Protein AF-X8DIA1-F1 (afdb_monomer)

pLDDT: mean 77.53, std 24.82, range [19.05, 98.19]

Foldseek 3Di:
DWDDDQNDIDDPDDDDDDDDDDDFDDFDDPVVVCVQFVDKDALVVLQVLCVVLPRHDDPQLSQWGIKTHGDPPAQKIKTFGDGDPVCLVVLVVDQGDVSRVVSLVSNVSVYPLQVVQDSFADFDWPDFPDKDFPARCSQFTMKMKGWPDDDQQWTWIKIFGAGPRRGGGMITHGTTTGGPDDPVVVVLVVLLQPDKDKAKDFDDADDDPQQPLFEEEEEEQAPDDDPLSVQLQVLSVVSPYHYDYDYHHLPDDLVVVVVVLLVCLAVGPGQAYEYEYYDQPPDDPVCLVVLLVSVLVVVCSNVVSQVVRPDQGHAYEYEAEQCDDNDPPGDHRSSNVVVVVVLVVCCVVPVSNLRAYEYEYPPDDSNLVSSNVSDPDSARYWYDDPNTIIGMDMDRDRDDPVNDDDDDDDLQPWKKFWDAPDAQDPVSIDIDTDHDDAAAAQKFKWQFPDADADVLLVCLSNVNRPDDVPDRFAATFKTWGFTCHDYPPDDPDDGGFTKIFTARNHDGIRMDMHRPVGIDGDDPPADRHNRNLCYPLVVVLCCVVCVPVVDDPPDDDDDPPLVDSNNVVVVPDDDPDDDDPDDDDDDDPPPPDPPDPDDDDDDDDDDDDDDDDDDDDDDDDDDDDDDDDDDDDDDDDDDDDDDDDDDDDDDDDDDDDDDDDDDDDDDDDDDDDDDDDDD

Sequence (679 aa):
METNQGGEQARHAAAVLQAADDEQPPARDMSALLAAHPHREDGDEVRRRLDARGVQFGPAFTALGTVYAGDEGTDTVLAEVALPRQIRSQQDAYGIHPALLDTCFQCIEGHRDVQALGEEVLGLPRGVRRLRAYGSVRNARYCYTRVVKADDSGVEADFELLDEHGTVLLTMQGGQWGARLSGDAYKERVLSERLLAIEWRQQEPAEVEHPDAGSWLLVSTAATADVVATRLTDALKSHGAYCTTMCWPPRADHVSNREEFENYLRTGGFSGVVILTGPKNGDAHDQSPLLGREYVQHLVRITRELPEVPGEAPRLYVVTRNAQKVLAGDVVNLEQAGLRGLVRVIGTEHPHLRATQIDVDEAVDADQLAQQLLGDSEEDETAWRNGAWYVARLYPAPLLPEERKTTRANHERDGMRMQIRTFGDLESMELVARERVSPGPGQIEVAVSASSINFADVLVAFGRYPAIEGRLPQLGTDFAGVVTAVGPDVTDHKVGDRVGGLSADGCWGTFVICDARLAVPLPAGLSVEQAAAVTTAHATAWYGLHELARMKAGEKVLIHSGTGGVGKRRSQWPAPQEPRSSPPQAVSSVGNCCATWGLSMSTTREASRSPTKSAATPPATAWTSCSTRSPAPPSARAWNCWPTEADSSKSANATSTATPGWGCSRSGATCRSTASIWR

InterPro domains:
  IPR011032 GroES-like superfamily [SSF50129] (419-555)
  IPR013154 Alcohol dehydrogenase-like, N-terminal [PF08240] (440-523)
  IPR020843 Enoylreductase domain [SM00829] (424-661)
  IPR036291 NAD(P)-binding domain superfamily [SSF51735] (190-398)
  IPR042104 Polyketide synthase, dehydratase domain superfamily [G3DSA:3.10.129.110] (1-178)
  IPR049551 Polyketide synthase, dehydratase domain, C-terminal [PF14765] (28-175)
  IPR049900 Polyketide synthase, dehydratase domain [PS52019] (1-186)
  IPR050444 Polyketide synthase [PTHR45681] (319-568)
  IPR055123 Polyketide synthase extender module SpnB-like, Rossmann fold domain [PF22953] (272-394)

Secondary structure (DSSP, 8-state):
-EEEETTEEEE----------PPPPPPP-HHHHHHH--EEEEHHHHHHHHHHTT----GGG--EEEEEE-STT--EEEEEE---HHHHTTGGG-SS-HHHHHHHHHGGGGSHHHHHTGGG--EEEEEEEEEEE-S-GGG--EEEEEEEEEETTEEEEEEEEE-TT--EEEEEEEEEEEESS-HHHHHHHHHHHH-EEEEEEEEPPPP-SS----EEEEEE--SS--HHHHHHHHHHHHTT-EEEEEE--TTS-HHHHHHHHHHHHHH---SEEEEEPPPP----GGGHHHHHHHHHHHHHHHHTTSTT-SSSPPEEEEEEES-S--STT----TTTTTHHHHHHHHHHH-GGG--EEEEE-TT--HHHHHHHHHS----SEEEEETTEEEEEEEEE-PPPGGGSPP----TTTSEEEEEESSTT-GGGEEEEEE------TTEEEEEEEE----HHHHHHHTT-S--GGGPPPPS-SEEEEEEEEE-TT--S--TT-EEEEE-SS-S-BSEEEEEGGGEEEPPTT--HHHHHHHHHHHHHHHIIIIIIS-PPTT-----SSTTSHHHHGGGGPPPP----SS-------------------------------------------------------------------------------------------------

Mean predicted aligned error: 17.67 Å

Structure (mmCIF, N/CA/C/O backbone):
data_AF-X8DIA1-F1
#
_entry.id   AF-X8DIA1-F1
#
loop_
_atom_site.group_PDB
_atom_site.id
_atom_site.type_symbol
_atom_site.label_atom_id
_atom_site.label_alt_id
_atom_site.label_comp_id
_atom_site.label_asym_id
_atom_site.label_entity_id
_atom_site.label_seq_id
_atom_site.pdbx_PDB_ins_code
_atom_site.Cartn_x
_atom_site.Cartn_y
_atom_site.Cartn_z
_atom_site.occupancy
_atom_site.B_iso_or_equiv
_atom_site.auth_seq_id
_atom_site.auth_comp_id
_atom_site.auth_asym_id
_atom_site.auth_atom_id
_atom_site.pdbx_PDB_model_num
ATOM 1 N N . MET A 1 1 ? -24.901 21.643 20.392 1.00 58.84 1 MET A N 1
ATOM 2 C CA . MET A 1 1 ? -25.174 21.892 18.964 1.00 58.84 1 MET A CA 1
ATOM 3 C C . MET A 1 1 ? -25.484 20.563 18.311 1.00 58.84 1 MET A C 1
ATOM 5 O O . MET A 1 1 ? -24.640 19.673 18.337 1.00 58.84 1 MET A O 1
ATOM 9 N N . GLU A 1 2 ? -26.692 20.426 17.778 1.00 71.44 2 GLU A N 1
ATOM 10 C CA . GLU A 1 2 ? -27.164 19.208 17.119 1.00 71.44 2 GLU A CA 1
ATOM 11 C C . GLU A 1 2 ? -27.668 19.570 15.724 1.00 71.44 2 GLU A C 1
ATOM 13 O O . GLU A 1 2 ? -28.306 20.609 15.550 1.00 71.44 2 GLU A O 1
ATOM 18 N N . THR A 1 3 ? -27.374 18.736 14.731 1.00 67.88 3 THR A N 1
ATOM 19 C CA . THR A 1 3 ? -28.002 18.839 13.409 1.00 67.88 3 THR A CA 1
ATOM 20 C C . THR A 1 3 ? -28.784 17.575 13.124 1.00 67.88 3 THR A C 1
ATOM 22 O O . THR A 1 3 ? -28.329 16.483 13.457 1.00 67.88 3 THR A O 1
ATOM 25 N N . ASN A 1 4 ? -29.916 17.716 12.444 1.00 64.00 4 ASN A N 1
ATOM 26 C CA . ASN A 1 4 ? -30.641 16.586 11.886 1.00 64.00 4 ASN A CA 1
ATOM 27 C C . ASN A 1 4 ? -30.252 16.441 10.409 1.00 64.00 4 ASN A C 1
ATOM 29 O O . ASN A 1 4 ? -30.633 17.282 9.593 1.00 64.00 4 ASN A O 1
ATOM 33 N N . GLN A 1 5 ? -29.472 15.413 10.073 1.00 51.50 5 GLN A N 1
ATOM 34 C CA . GLN A 1 5 ? -29.221 15.028 8.684 1.00 51.50 5 GLN A CA 1
ATOM 35 C C . GLN A 1 5 ? -29.912 13.687 8.430 1.00 51.50 5 GLN A C 1
ATOM 37 O O . GLN A 1 5 ? -29.578 12.681 9.042 1.00 51.50 5 GLN A O 1
ATOM 42 N N . GLY A 1 6 ? -30.915 13.674 7.548 1.00 57.97 6 GLY A N 1
ATOM 43 C CA . GLY A 1 6 ? -31.571 12.432 7.118 1.00 57.97 6 GLY A CA 1
ATOM 44 C C . GLY A 1 6 ? -32.396 11.694 8.183 1.00 57.97 6 GLY A C 1
ATOM 45 O O . GLY A 1 6 ? -32.730 10.535 7.965 1.00 57.97 6 GLY A O 1
ATOM 46 N N . GLY A 1 7 ? -32.753 12.332 9.304 1.00 69.12 7 GLY A N 1
ATOM 47 C CA . GLY A 1 7 ? -33.504 11.703 10.398 1.00 69.12 7 GLY A CA 1
ATOM 48 C C . GLY A 1 7 ? -32.640 11.237 11.573 1.00 69.12 7 GLY A C 1
ATOM 49 O O . GLY A 1 7 ? -33.199 10.863 12.603 1.00 69.12 7 GLY A O 1
ATOM 50 N N . GLU A 1 8 ? -31.310 11.310 11.465 1.00 60.91 8 GLU A N 1
ATOM 51 C CA . GLU A 1 8 ? -30.386 11.067 12.574 1.00 60.91 8 GLU A CA 1
ATOM 52 C C . GLU A 1 8 ? -29.937 12.390 13.210 1.00 60.91 8 GLU A C 1
ATOM 54 O O . GLU A 1 8 ? -29.500 13.329 12.534 1.00 60.91 8 GLU A O 1
ATOM 59 N N . GLN A 1 9 ? -30.059 12.475 14.538 1.00 76.12 9 GLN A N 1
ATOM 60 C CA . GLN A 1 9 ? -29.519 13.586 15.316 1.00 76.12 9 GLN A CA 1
ATOM 61 C C . GLN A 1 9 ? -28.022 13.368 15.543 1.00 76.12 9 GLN A C 1
ATOM 63 O O . GLN A 1 9 ? -27.621 12.476 16.287 1.00 76.12 9 GLN A O 1
ATOM 68 N N . ALA A 1 10 ? -27.196 14.216 14.935 1.00 74.06 10 ALA A N 1
ATOM 69 C CA . ALA A 1 10 ? -25.760 14.247 15.176 1.00 74.06 10 ALA A CA 1
ATOM 70 C C . ALA A 1 10 ? -25.420 15.387 16.144 1.00 74.06 10 ALA A C 1
ATOM 72 O O . ALA A 1 10 ? -25.688 16.560 15.859 1.00 74.06 10 ALA A O 1
ATOM 73 N N . ARG A 1 11 ? -24.820 15.051 17.293 1.00 77.81 11 ARG A N 1
ATOM 74 C CA . ARG A 1 11 ? -24.315 16.029 18.266 1.00 77.81 11 ARG A CA 1
ATOM 75 C C . ARG A 1 11 ? -22.887 16.431 17.905 1.00 77.81 11 ARG A C 1
ATOM 77 O O . ARG A 1 11 ? -21.969 15.636 18.062 1.00 77.81 11 ARG A O 1
ATOM 84 N N . HIS A 1 12 ? -22.708 17.681 17.487 1.00 75.06 12 HIS A N 1
ATOM 85 C CA . HIS A 1 12 ? -21.414 18.226 17.044 1.00 75.06 12 HIS A CA 1
ATOM 86 C C . HIS A 1 12 ? -20.591 18.840 18.172 1.00 75.06 12 HIS A C 1
ATOM 88 O O . HIS A 1 12 ? -19.370 18.784 18.154 1.00 75.06 12 HIS A O 1
ATOM 94 N N . ALA A 1 13 ? -21.258 19.440 19.158 1.00 80.44 13 ALA A N 1
ATOM 95 C CA . ALA A 1 13 ? -20.603 20.061 20.305 1.00 80.44 13 ALA A CA 1
ATOM 96 C C . ALA A 1 13 ? -21.541 20.095 21.514 1.00 80.44 13 ALA A C 1
ATOM 98 O O . ALA A 1 13 ? -22.759 20.242 21.360 1.00 80.44 13 ALA A O 1
ATOM 99 N N . ALA A 1 14 ? -20.977 20.017 22.715 1.00 84.12 14 ALA A N 1
ATOM 100 C CA . ALA A 1 14 ? -21.689 20.177 23.977 1.00 84.12 14 ALA A CA 1
ATOM 101 C C . ALA A 1 14 ? -20.858 21.051 24.924 1.00 84.12 14 ALA A C 1
ATOM 103 O O . ALA A 1 14 ? -19.636 20.954 24.936 1.00 84.12 14 ALA A O 1
ATOM 104 N N . ALA A 1 15 ? -21.526 21.906 25.694 1.00 87.69 15 ALA A N 1
ATOM 105 C CA . ALA A 1 15 ? -20.894 22.790 26.667 1.00 87.69 15 ALA A CA 1
ATOM 106 C C . ALA A 1 15 ? -21.875 23.113 27.800 1.00 87.69 15 ALA A C 1
ATOM 108 O O . ALA A 1 15 ? -23.089 22.963 27.639 1.00 87.69 15 ALA A O 1
ATOM 109 N N . VAL A 1 16 ? -21.342 23.594 28.921 1.00 89.06 16 VAL A N 1
ATOM 110 C CA . VAL A 1 16 ? -22.115 24.180 30.022 1.00 89.06 16 VAL A CA 1
ATOM 111 C C . VAL A 1 16 ? -21.835 25.679 30.042 1.00 89.06 16 VAL A C 1
ATOM 113 O O . VAL A 1 16 ? -20.680 26.093 29.979 1.00 89.06 16 VAL A O 1
ATOM 116 N N . LEU A 1 17 ? -22.890 26.491 30.105 1.00 90.75 17 LEU A N 1
ATOM 117 C CA . LEU A 1 17 ? -22.785 27.948 30.169 1.00 90.75 17 LEU A CA 1
ATOM 118 C C . LEU A 1 17 ? -23.050 28.416 31.598 1.00 90.75 17 LEU A C 1
ATOM 120 O O . LEU A 1 17 ? -24.048 28.024 32.202 1.00 90.75 17 LEU A O 1
ATOM 124 N N . GLN A 1 18 ? -22.175 29.273 32.118 1.00 87.00 18 GLN A N 1
ATOM 125 C CA . GLN A 1 18 ? -22.295 29.842 33.455 1.00 87.00 18 GLN A CA 1
ATOM 126 C C . GLN A 1 18 ? -22.047 31.351 33.404 1.00 87.00 18 GLN A C 1
ATOM 128 O O . GLN A 1 18 ? -21.052 31.809 32.842 1.00 87.00 18 GLN A O 1
ATOM 133 N N . ALA A 1 19 ? -22.952 32.122 34.010 1.00 85.62 19 ALA A N 1
ATOM 134 C CA . ALA A 1 19 ? -22.683 33.516 34.336 1.00 85.62 19 ALA A CA 1
ATOM 135 C C . ALA A 1 19 ? -21.729 33.554 35.538 1.00 85.62 19 ALA A C 1
ATOM 137 O O . ALA A 1 19 ? -21.992 32.911 36.554 1.00 85.62 19 ALA A O 1
ATOM 138 N N . ALA A 1 20 ? -20.615 34.264 35.399 1.00 77.94 20 ALA A N 1
ATOM 139 C CA . ALA A 1 20 ? -19.590 34.390 36.426 1.00 77.94 20 ALA A CA 1
ATOM 140 C C . ALA A 1 20 ? -19.145 35.851 36.515 1.00 77.94 20 ALA A C 1
ATOM 142 O O . ALA A 1 20 ? -18.952 36.487 35.474 1.00 77.94 20 ALA A O 1
ATOM 143 N N . ASP A 1 21 ? -18.958 36.332 37.740 1.00 72.44 21 ASP A N 1
ATOM 144 C CA . ASP A 1 21 ? -18.396 37.644 38.062 1.00 72.44 21 ASP A CA 1
ATOM 145 C C . ASP A 1 21 ? -16.958 37.437 38.548 1.00 72.44 21 ASP A C 1
ATOM 147 O O . ASP A 1 21 ? -16.666 37.503 39.738 1.00 72.44 21 ASP A O 1
ATOM 151 N N . ASP A 1 22 ? -16.071 37.096 37.616 1.00 71.56 22 ASP A N 1
ATOM 152 C CA . ASP A 1 22 ? -14.640 36.976 37.897 1.00 71.56 22 ASP A CA 1
ATOM 153 C C . ASP A 1 22 ? -13.913 38.276 37.571 1.00 71.56 22 ASP A C 1
ATOM 155 O O . ASP A 1 22 ? -14.217 38.940 36.574 1.00 71.56 22 ASP A O 1
ATOM 159 N N . GLU A 1 23 ? -12.896 38.587 38.372 1.00 80.31 23 GLU A N 1
ATOM 160 C CA . GLU A 1 23 ? -11.977 39.685 38.092 1.00 80.31 23 GLU A CA 1
ATOM 161 C C . GLU A 1 23 ? -11.177 39.423 36.808 1.00 80.31 23 GLU A C 1
ATOM 163 O O . GLU A 1 23 ? -10.783 38.294 36.492 1.00 80.31 23 GLU A O 1
ATOM 168 N N . GLN A 1 24 ? -10.947 40.493 36.044 1.00 86.62 24 GLN A N 1
ATOM 169 C CA . GLN A 1 24 ? -10.119 40.443 34.846 1.00 86.62 24 GLN A CA 1
ATOM 170 C C . GLN A 1 24 ? -8.660 40.147 35.238 1.00 86.62 24 GLN A C 1
ATOM 172 O O . GLN A 1 24 ? -8.148 40.782 36.164 1.00 86.62 24 GLN A O 1
ATOM 177 N N . PRO A 1 25 ? -7.970 39.216 34.551 1.00 90.88 25 PRO A N 1
ATOM 178 C CA . PRO A 1 25 ? -6.568 38.929 34.821 1.00 90.88 25 PRO A CA 1
ATOM 179 C C . PRO A 1 25 ? -5.691 40.180 34.672 1.00 90.88 25 PRO A C 1
ATOM 181 O O . PRO A 1 25 ? -6.002 41.053 33.853 1.00 90.88 25 PRO A O 1
ATOM 184 N N . PRO A 1 26 ? -4.575 40.269 35.419 1.00 92.31 26 PRO A N 1
ATOM 185 C CA . PRO A 1 26 ? -3.653 41.388 35.290 1.00 92.31 26 PRO A CA 1
ATOM 186 C C . PRO A 1 26 ? -3.082 41.462 33.869 1.00 92.31 26 PRO A C 1
ATOM 188 O O . PRO A 1 26 ? -2.800 40.436 33.246 1.00 92.31 26 PRO A O 1
ATOM 191 N N . ALA A 1 27 ? -2.888 42.686 33.374 1.00 93.69 27 ALA A N 1
ATOM 192 C CA . ALA A 1 27 ? -2.250 42.919 32.084 1.00 93.69 27 ALA A CA 1
ATOM 193 C C . ALA A 1 27 ? -0.815 42.365 32.066 1.00 93.69 27 ALA A C 1
ATOM 195 O O . ALA A 1 27 ? -0.107 42.374 33.077 1.00 93.69 27 ALA A O 1
ATOM 196 N N . ARG A 1 28 ? -0.389 41.877 30.902 1.00 94.94 28 ARG A N 1
ATOM 197 C CA . ARG A 1 28 ? 0.955 41.347 30.669 1.00 94.94 28 ARG A CA 1
ATOM 198 C C . ARG A 1 28 ? 1.911 42.465 30.261 1.00 94.94 28 ARG A C 1
ATOM 200 O O . ARG A 1 28 ? 1.544 43.357 29.503 1.00 94.94 28 ARG A O 1
ATOM 207 N N . ASP A 1 29 ? 3.159 42.386 30.714 1.00 95.81 29 ASP A N 1
ATOM 208 C CA . ASP A 1 29 ? 4.216 43.267 30.217 1.00 95.81 29 ASP A CA 1
ATOM 209 C C . ASP A 1 29 ? 4.664 42.796 28.828 1.00 95.81 29 ASP A C 1
ATOM 211 O O . ASP A 1 29 ? 5.423 41.834 28.684 1.00 95.81 29 ASP A O 1
ATOM 215 N N . MET A 1 30 ? 4.178 43.483 27.794 1.00 95.00 30 MET A N 1
ATOM 216 C CA . MET A 1 30 ? 4.474 43.138 26.405 1.00 95.00 30 MET A CA 1
ATOM 217 C C . MET A 1 30 ? 5.960 43.249 26.057 1.00 95.00 30 MET A C 1
ATOM 219 O O . MET A 1 30 ? 6.445 42.470 25.237 1.00 95.00 30 MET A O 1
ATOM 223 N N . SER A 1 31 ? 6.696 44.176 26.678 1.00 93.69 31 SER A N 1
ATOM 224 C CA . SER A 1 31 ? 8.128 44.342 26.399 1.00 93.69 31 SER A CA 1
ATOM 225 C C . SER A 1 31 ? 8.922 43.170 26.967 1.00 93.69 31 SER A C 1
ATOM 227 O O . SER A 1 31 ? 9.798 42.631 26.291 1.00 93.69 31 SER A O 1
ATOM 229 N N . ALA A 1 32 ? 8.570 42.732 28.178 1.00 94.19 32 ALA A N 1
ATOM 230 C CA . ALA A 1 32 ? 9.159 41.548 28.792 1.00 94.19 32 ALA A CA 1
ATOM 231 C C . ALA A 1 32 ? 8.816 40.266 28.015 1.00 94.19 32 ALA A C 1
ATOM 233 O O . ALA A 1 32 ? 9.697 39.438 27.791 1.00 94.19 32 ALA A O 1
ATOM 234 N N . LEU A 1 33 ? 7.567 40.117 27.553 1.00 94.50 33 LEU A N 1
ATOM 235 C CA . LEU A 1 33 ? 7.158 38.963 26.747 1.00 94.50 33 LEU A CA 1
ATOM 236 C C . LEU A 1 33 ? 7.923 38.888 25.421 1.00 94.50 33 LEU A C 1
ATOM 238 O O . LEU A 1 33 ? 8.450 37.829 25.098 1.00 94.50 33 LEU A O 1
ATOM 242 N N . LEU A 1 34 ? 8.038 39.992 24.679 1.00 93.31 34 LEU A N 1
ATOM 243 C CA . LEU A 1 34 ? 8.801 40.018 23.426 1.00 93.31 34 LEU A CA 1
ATOM 244 C C . LEU A 1 34 ? 10.293 39.729 23.652 1.00 93.31 34 LEU A C 1
ATOM 246 O O . LEU A 1 34 ? 10.902 39.020 22.858 1.00 93.31 34 LEU A O 1
ATOM 250 N N . ALA A 1 35 ? 10.875 40.227 24.747 1.00 93.25 35 ALA A N 1
ATOM 251 C CA . ALA A 1 35 ? 12.265 39.936 25.101 1.00 93.25 35 ALA A CA 1
ATOM 252 C C . ALA A 1 35 ? 12.492 38.456 25.466 1.00 93.25 35 ALA A C 1
ATOM 254 O O . ALA A 1 35 ? 13.551 37.913 25.165 1.00 93.25 35 ALA A O 1
ATOM 255 N N . ALA A 1 36 ? 11.503 37.803 26.086 1.00 93.31 36 ALA A N 1
ATOM 256 C CA . ALA A 1 36 ? 11.565 36.388 26.455 1.00 93.31 36 ALA A CA 1
ATOM 257 C C . ALA A 1 36 ? 11.373 35.420 25.268 1.00 93.31 36 ALA A C 1
ATOM 259 O O . ALA A 1 36 ? 11.679 34.238 25.399 1.00 93.31 36 ALA A O 1
ATOM 260 N N . HIS A 1 37 ? 10.889 35.905 24.117 1.00 95.81 37 HIS A N 1
ATOM 261 C CA . HIS A 1 37 ? 10.616 35.094 22.924 1.00 95.81 37 HIS A CA 1
ATOM 262 C C . HIS A 1 37 ? 11.389 35.635 21.703 1.00 95.81 37 HIS A C 1
ATOM 264 O O . HIS A 1 37 ? 10.796 36.237 20.803 1.00 95.81 37 HIS A O 1
ATOM 270 N N . PRO A 1 38 ? 12.727 35.477 21.663 1.00 94.19 38 PRO A N 1
ATOM 271 C CA . PRO A 1 38 ? 13.567 36.128 20.658 1.00 94.19 38 PRO A CA 1
ATOM 272 C C . PRO A 1 38 ? 13.463 35.505 19.256 1.00 94.19 38 PRO A C 1
ATOM 274 O O . PRO A 1 38 ? 13.809 36.163 18.270 1.00 94.19 38 PRO A O 1
ATOM 277 N N . HIS A 1 39 ? 13.009 34.253 19.139 1.00 93.94 39 HIS A N 1
ATOM 278 C CA . HIS A 1 39 ? 12.992 33.526 17.866 1.00 93.94 39 HIS A CA 1
ATOM 279 C C . HIS A 1 39 ? 11.737 33.864 17.078 1.00 93.94 39 HIS A C 1
ATOM 281 O O . HIS A 1 39 ? 10.632 33.621 17.548 1.00 93.94 39 HIS A O 1
ATOM 287 N N . ARG A 1 40 ? 11.906 34.413 15.874 1.00 95.19 40 ARG A N 1
ATOM 288 C CA . ARG A 1 40 ? 10.795 34.856 15.026 1.00 95.19 40 ARG A CA 1
ATOM 289 C C . ARG A 1 40 ? 10.553 33.886 13.885 1.00 95.19 40 ARG A C 1
ATOM 291 O O . ARG A 1 40 ? 11.495 33.474 13.215 1.00 95.19 40 ARG A O 1
ATOM 298 N N . GLU A 1 41 ? 9.285 33.625 13.623 1.00 94.56 41 GLU A N 1
ATOM 299 C CA . GLU A 1 41 ? 8.810 32.804 12.522 1.00 94.56 41 GLU A CA 1
ATOM 300 C C . GLU A 1 41 ? 7.607 33.470 11.848 1.00 94.56 41 GLU A C 1
ATOM 302 O O . GLU A 1 41 ? 6.760 34.077 12.507 1.00 94.56 41 GLU A O 1
ATOM 307 N N . ASP A 1 42 ? 7.530 33.380 10.522 1.00 95.56 42 ASP A N 1
ATOM 308 C CA . ASP A 1 42 ? 6.384 33.897 9.780 1.00 95.56 42 ASP A CA 1
ATOM 309 C C . ASP A 1 42 ? 5.205 32.911 9.842 1.00 95.56 42 ASP A C 1
ATOM 311 O O . ASP A 1 42 ? 5.369 31.700 9.682 1.00 95.56 42 ASP A O 1
ATOM 315 N N . GLY A 1 43 ? 3.988 33.419 10.038 1.00 92.62 43 GLY A N 1
ATOM 316 C CA . GLY A 1 43 ? 2.774 32.608 10.065 1.00 92.62 43 GLY A CA 1
ATOM 317 C C . GLY A 1 43 ? 2.520 31.822 8.772 1.00 92.62 43 GLY A C 1
ATOM 318 O O . GLY A 1 43 ? 1.847 30.791 8.817 1.00 92.62 43 GLY A O 1
ATOM 319 N N . ASP A 1 44 ? 3.063 32.246 7.625 1.00 92.50 44 ASP A N 1
ATOM 320 C CA . ASP A 1 44 ? 3.053 31.455 6.387 1.00 92.50 44 ASP A CA 1
ATOM 321 C C . ASP A 1 44 ? 3.921 30.191 6.494 1.00 92.50 44 ASP A C 1
ATOM 323 O O . ASP A 1 44 ? 3.597 29.171 5.883 1.00 92.50 44 ASP A O 1
ATOM 327 N N . GLU A 1 45 ? 5.007 30.214 7.271 1.00 92.44 45 GLU A N 1
ATOM 328 C CA . GLU A 1 45 ? 5.827 29.023 7.534 1.00 92.44 45 GLU A CA 1
ATOM 329 C C . GLU A 1 45 ? 5.058 28.018 8.393 1.00 92.44 45 GLU A C 1
ATOM 331 O O . GLU A 1 45 ? 5.001 26.829 8.065 1.00 92.44 45 GLU A O 1
ATOM 336 N N . VAL A 1 46 ? 4.387 28.517 9.436 1.00 91.00 46 VAL A N 1
ATOM 337 C CA . VAL A 1 46 ? 3.504 27.724 10.301 1.00 91.00 46 VAL A CA 1
ATOM 338 C C . VAL A 1 46 ? 2.407 27.050 9.472 1.00 91.00 46 VAL A C 1
ATOM 340 O O . VAL A 1 46 ? 2.194 25.840 9.570 1.00 91.00 46 VAL A O 1
ATOM 343 N N . ARG A 1 47 ? 1.745 27.804 8.586 1.00 90.44 47 ARG A N 1
ATOM 344 C CA . ARG A 1 47 ? 0.708 27.259 7.699 1.00 90.44 47 ARG A CA 1
ATOM 345 C C . ARG A 1 47 ? 1.253 26.238 6.702 1.00 90.44 47 ARG A C 1
ATOM 347 O O . ARG A 1 47 ? 0.584 25.237 6.471 1.00 90.44 47 ARG A O 1
ATOM 354 N N . ARG A 1 48 ? 2.455 26.435 6.146 1.00 88.69 48 ARG A N 1
ATOM 355 C CA . ARG A 1 48 ? 3.103 25.436 5.273 1.00 88.69 48 ARG A CA 1
ATOM 356 C C . ARG A 1 48 ? 3.365 24.118 6.002 1.00 88.69 48 ARG A C 1
ATOM 358 O O . ARG A 1 48 ? 3.151 23.060 5.416 1.00 88.69 48 ARG A O 1
ATOM 365 N N . ARG A 1 49 ? 3.771 24.160 7.277 1.00 87.06 49 ARG A N 1
ATOM 366 C CA . ARG A 1 49 ? 3.893 22.939 8.094 1.00 87.06 49 ARG A CA 1
ATOM 367 C C . ARG A 1 49 ? 2.546 22.264 8.332 1.00 87.06 49 ARG A C 1
ATOM 369 O O . ARG A 1 49 ? 2.453 21.044 8.229 1.00 87.06 49 ARG A O 1
ATOM 376 N N . LEU A 1 50 ? 1.505 23.042 8.621 1.00 84.00 50 LEU A N 1
ATOM 377 C CA . LEU A 1 50 ? 0.144 22.523 8.790 1.00 84.00 50 LEU A CA 1
ATOM 378 C C . LEU A 1 50 ? -0.391 21.877 7.497 1.00 84.00 50 LEU A C 1
ATOM 380 O O . LEU A 1 50 ? -1.004 20.809 7.559 1.00 84.00 50 LEU A O 1
ATOM 384 N N . ASP A 1 51 ? -0.088 22.456 6.332 1.00 85.12 51 ASP A N 1
ATOM 385 C CA . ASP A 1 51 ? -0.461 21.918 5.016 1.00 85.12 51 ASP A CA 1
ATOM 386 C C . ASP A 1 51 ? 0.272 20.609 4.690 1.00 85.12 51 ASP A C 1
ATOM 388 O O . ASP A 1 51 ? -0.366 19.628 4.310 1.00 85.12 51 ASP A O 1
ATOM 392 N N . ALA A 1 52 ? 1.581 20.520 4.965 1.00 79.38 52 ALA A N 1
ATOM 393 C CA . ALA A 1 52 ? 2.338 19.266 4.837 1.00 79.38 52 ALA A CA 1
ATOM 394 C C . ALA A 1 52 ? 1.737 18.122 5.684 1.00 79.38 52 ALA A C 1
ATOM 396 O O . ALA A 1 52 ? 1.835 16.945 5.332 1.00 79.38 52 ALA A O 1
ATOM 397 N N . ARG A 1 53 ? 1.037 18.471 6.771 1.00 73.56 53 ARG A N 1
ATOM 398 C CA . ARG A 1 53 ? 0.309 17.548 7.657 1.00 73.56 53 ARG A CA 1
ATOM 399 C C . ARG A 1 53 ? -1.176 17.377 7.282 1.00 73.56 53 ARG A C 1
ATOM 401 O O . ARG A 1 53 ? -1.930 16.714 7.996 1.00 73.56 53 ARG A O 1
ATOM 408 N N . GLY A 1 54 ? -1.618 17.940 6.156 1.00 75.44 54 GLY A N 1
ATOM 409 C CA . GLY A 1 54 ? -2.966 17.791 5.601 1.00 75.44 54 GLY A CA 1
ATOM 410 C C . GLY A 1 54 ? -4.037 18.685 6.237 1.00 75.44 54 GLY A C 1
ATOM 411 O O . GLY A 1 54 ? -5.227 18.343 6.187 1.00 75.44 54 GLY A O 1
ATOM 412 N N . VAL A 1 55 ? -3.653 19.795 6.879 1.00 81.06 55 VAL A N 1
ATOM 413 C CA . VAL A 1 55 ? -4.578 20.846 7.336 1.00 81.06 55 VAL A CA 1
ATOM 414 C C . VAL A 1 55 ? -4.363 22.107 6.511 1.00 81.06 55 VAL A C 1
ATOM 416 O O . VAL A 1 55 ? -3.412 22.859 6.703 1.00 81.06 55 VAL A O 1
ATOM 419 N N . GLN A 1 56 ? -5.295 22.337 5.591 1.00 85.19 56 GLN A N 1
ATOM 420 C CA . GLN A 1 56 ? -5.245 23.439 4.640 1.00 85.19 56 GLN A CA 1
ATOM 421 C C . GLN A 1 56 ? -6.092 24.613 5.116 1.00 85.19 56 GLN A C 1
ATOM 423 O O . GLN A 1 56 ? -7.318 24.522 5.204 1.00 85.19 56 GLN A O 1
ATOM 428 N N . PHE A 1 57 ? -5.434 25.740 5.383 1.00 87.06 57 PHE A N 1
ATOM 429 C CA . PHE A 1 57 ? -6.092 26.987 5.758 1.00 87.06 57 PHE A CA 1
ATOM 430 C C . PHE A 1 57 ? -6.279 27.889 4.540 1.00 87.06 57 PHE A C 1
ATOM 432 O O . PHE A 1 57 ? -5.320 28.308 3.896 1.00 87.06 57 PHE A O 1
ATOM 439 N N . GLY A 1 58 ? -7.535 28.212 4.232 1.00 87.69 58 GLY A N 1
ATOM 440 C CA . GLY A 1 58 ? -7.866 29.176 3.183 1.00 87.69 58 GLY A CA 1
ATOM 441 C C . GLY A 1 58 ? -7.632 30.637 3.605 1.00 87.69 58 GLY A C 1
ATOM 442 O O . GLY A 1 58 ? -7.361 30.914 4.774 1.00 87.69 58 GLY A O 1
ATOM 443 N N . PRO A 1 59 ? -7.847 31.610 2.695 1.00 87.88 59 PRO A N 1
ATOM 444 C CA . PRO A 1 59 ? -7.546 33.033 2.926 1.00 87.88 59 PRO A CA 1
ATOM 445 C C . PRO A 1 59 ? -8.245 33.686 4.131 1.00 87.88 59 PRO A C 1
ATOM 447 O O . PRO A 1 59 ? -7.819 34.731 4.608 1.00 87.88 59 PRO A O 1
ATOM 450 N N . ALA A 1 60 ? -9.345 33.109 4.623 1.00 88.38 60 ALA A N 1
ATOM 451 C CA . ALA A 1 60 ? -10.038 33.604 5.814 1.00 88.38 60 ALA A CA 1
ATOM 452 C C . ALA A 1 60 ? -9.319 33.241 7.129 1.00 88.38 60 ALA A C 1
ATOM 454 O O . ALA A 1 60 ? -9.552 33.894 8.143 1.00 88.38 60 ALA A O 1
ATOM 455 N N . PHE A 1 61 ? -8.446 32.229 7.114 1.00 91.12 61 PHE A N 1
ATOM 456 C CA . PHE A 1 61 ? -7.758 31.671 8.284 1.00 91.12 61 PHE A CA 1
ATOM 457 C C . PHE A 1 61 ? -6.270 32.053 8.340 1.00 91.12 61 PHE A C 1
ATOM 459 O O . PHE A 1 61 ? -5.481 31.424 9.037 1.00 91.12 61 PHE A O 1
ATOM 466 N N . THR A 1 62 ? -5.880 33.115 7.633 1.00 90.62 62 THR A N 1
ATOM 467 C CA . THR A 1 62 ? -4.511 33.653 7.614 1.00 90.62 62 THR A CA 1
ATOM 468 C C . THR A 1 62 ? -4.337 34.792 8.624 1.00 90.62 62 THR A C 1
ATOM 470 O O . THR A 1 62 ? -3.664 35.780 8.340 1.00 90.62 62 THR A O 1
ATOM 473 N N . ALA A 1 63 ? -5.018 34.713 9.774 1.00 90.88 63 ALA A N 1
ATOM 474 C CA . ALA A 1 63 ? -4.961 35.753 10.804 1.00 90.88 63 ALA A CA 1
ATOM 475 C C . ALA A 1 63 ? -3.667 35.705 11.636 1.00 90.88 63 ALA A C 1
ATOM 477 O O . ALA A 1 63 ? -3.365 36.676 12.332 1.00 90.88 63 ALA A O 1
ATOM 478 N N . LEU A 1 64 ? -2.908 34.606 11.554 1.00 94.69 64 LEU A N 1
ATOM 479 C CA . LEU A 1 64 ? -1.596 34.462 12.180 1.00 94.69 64 LEU A CA 1
ATOM 480 C C . LEU A 1 64 ? -0.550 35.285 11.420 1.00 94.69 64 LEU A C 1
ATOM 482 O O . LEU A 1 64 ? -0.282 35.001 10.246 1.00 94.69 64 LEU A O 1
ATOM 486 N N . GLY A 1 65 ? 0.009 36.284 12.103 1.00 93.88 65 GLY A N 1
ATOM 487 C CA . GLY A 1 65 ? 1.138 37.092 11.654 1.00 93.88 65 GLY A CA 1
ATOM 488 C C . GLY A 1 65 ? 2.469 36.463 12.062 1.00 93.88 65 GLY A C 1
ATOM 489 O O . GLY A 1 65 ? 2.729 35.312 11.739 1.00 93.88 65 GLY A O 1
ATOM 490 N N . THR A 1 66 ? 3.314 37.213 12.773 1.00 96.19 66 THR A N 1
ATOM 491 C CA . THR A 1 66 ? 4.597 36.694 13.284 1.00 96.19 66 THR A CA 1
ATOM 492 C C . THR A 1 66 ? 4.383 35.854 14.542 1.00 96.19 66 THR A C 1
ATOM 494 O O . THR A 1 66 ? 3.674 36.286 15.452 1.00 96.19 66 THR A O 1
ATOM 497 N N . VAL A 1 67 ? 5.050 34.708 14.629 1.00 96.44 67 VAL A N 1
ATOM 498 C CA . VAL A 1 67 ? 5.162 33.888 15.837 1.00 96.44 67 VAL A CA 1
ATOM 499 C C . VAL A 1 67 ? 6.529 34.108 16.483 1.00 96.44 67 VAL A C 1
ATOM 501 O O . VAL A 1 67 ? 7.550 34.171 15.804 1.00 96.44 67 VAL A O 1
ATOM 504 N N . TYR A 1 68 ? 6.533 34.256 17.800 1.00 96.12 68 TYR A N 1
ATOM 505 C CA . TYR A 1 68 ? 7.687 34.491 18.653 1.00 96.12 68 TYR A CA 1
ATOM 506 C C . TYR A 1 68 ? 7.814 33.315 19.628 1.00 96.12 68 TYR A C 1
ATOM 508 O O . TYR A 1 68 ? 6.960 33.121 20.498 1.00 96.12 68 TYR A O 1
ATOM 516 N N . ALA A 1 69 ? 8.876 32.527 19.484 1.00 92.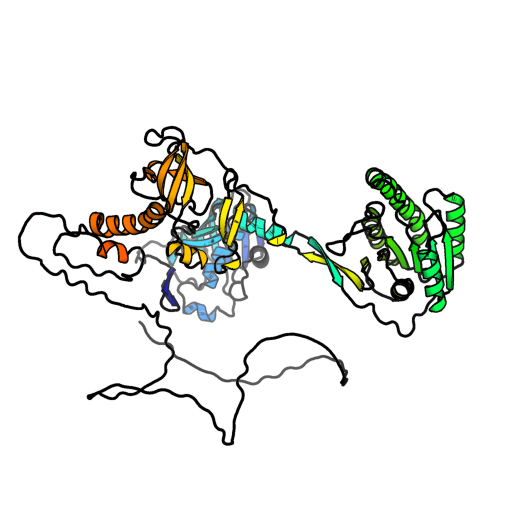38 69 ALA A N 1
ATOM 517 C CA . ALA A 1 69 ? 9.165 31.372 20.326 1.00 92.38 69 ALA A CA 1
ATOM 518 C C . ALA A 1 69 ? 10.287 31.673 21.332 1.00 92.38 69 ALA A C 1
ATOM 520 O O . ALA A 1 69 ? 11.219 32.434 21.049 1.00 92.38 69 ALA A O 1
ATOM 521 N N . GLY A 1 70 ? 10.188 31.059 22.511 1.00 89.38 70 GLY A N 1
ATOM 522 C CA . GLY A 1 70 ? 11.222 31.104 23.542 1.00 89.38 70 GLY A CA 1
ATOM 523 C C . GLY A 1 70 ? 12.427 30.207 23.250 1.00 89.38 70 GLY A C 1
ATOM 524 O O . GLY A 1 70 ? 12.455 29.436 22.282 1.00 89.38 70 GLY A O 1
ATOM 525 N N . ASP A 1 71 ? 13.438 30.322 24.108 1.00 87.50 71 ASP A N 1
ATOM 526 C CA . ASP A 1 71 ? 14.580 29.407 24.138 1.00 87.50 71 ASP A CA 1
ATOM 527 C C . ASP A 1 71 ? 14.172 28.011 24.644 1.00 87.50 71 ASP A C 1
ATOM 529 O O . ASP A 1 71 ? 13.041 27.783 25.080 1.00 87.50 71 ASP A O 1
ATOM 533 N N . GLU A 1 72 ? 15.095 27.054 24.575 1.00 79.38 72 GLU A N 1
ATOM 534 C CA . GLU A 1 72 ? 14.871 25.682 25.039 1.00 79.38 72 GLU A CA 1
ATOM 535 C C . GLU A 1 72 ? 14.423 25.638 26.514 1.00 79.38 72 GLU A C 1
ATOM 537 O O . GLU A 1 72 ? 14.989 26.317 27.370 1.00 79.38 72 GLU A O 1
ATOM 542 N N . GLY A 1 73 ? 13.377 24.857 26.804 1.00 77.44 73 GLY A N 1
ATOM 543 C CA . GLY A 1 73 ? 12.742 24.794 28.125 1.00 77.44 73 GLY A CA 1
ATOM 544 C C . GLY A 1 73 ? 11.675 25.866 28.388 1.00 77.44 73 GLY A C 1
ATOM 545 O O . GLY A 1 73 ? 11.077 25.859 29.463 1.00 77.44 73 GLY A O 1
ATOM 546 N N . THR A 1 74 ? 11.409 26.769 27.436 1.00 87.81 74 THR A N 1
ATOM 547 C CA . THR A 1 74 ? 10.281 27.714 27.520 1.00 87.81 74 THR A CA 1
ATOM 548 C C . THR A 1 74 ? 8.983 27.031 27.100 1.00 87.81 74 THR A C 1
ATOM 550 O O . THR A 1 74 ? 8.883 26.543 25.980 1.00 87.81 74 THR A O 1
ATOM 553 N N . ASP A 1 75 ? 7.973 27.061 27.969 1.00 91.75 75 ASP A N 1
ATOM 554 C CA . ASP A 1 75 ? 6.654 26.443 27.761 1.00 91.75 75 ASP A CA 1
ATOM 555 C C . ASP A 1 75 ? 5.656 27.346 27.008 1.00 91.75 75 ASP A C 1
ATOM 557 O O . ASP A 1 75 ? 4.457 27.063 26.944 1.00 91.75 75 ASP A O 1
ATOM 561 N N . THR A 1 76 ? 6.112 28.490 26.490 1.00 95.25 76 THR A N 1
ATOM 562 C CA . THR A 1 76 ? 5.242 29.561 25.991 1.00 95.25 76 THR A CA 1
ATOM 563 C C . THR A 1 76 ? 5.624 30.062 24.602 1.00 95.25 76 THR A C 1
ATOM 565 O O . THR A 1 76 ? 6.769 29.977 24.159 1.00 95.25 76 THR A O 1
ATOM 568 N N . VAL A 1 77 ? 4.608 30.551 23.890 1.00 95.25 77 VAL A N 1
ATOM 569 C CA . VAL A 1 77 ? 4.699 31.133 22.549 1.00 95.25 77 VAL A CA 1
ATOM 570 C C . VAL A 1 77 ? 3.876 32.410 22.530 1.00 95.25 77 VAL A C 1
ATOM 572 O O . VAL A 1 77 ? 2.748 32.442 23.022 1.00 95.25 77 VAL A O 1
ATOM 575 N N . LEU A 1 78 ? 4.407 33.463 21.922 1.00 96.94 78 LEU A N 1
ATOM 576 C CA . LEU A 1 78 ? 3.673 34.695 21.667 1.00 96.94 78 LEU A CA 1
ATOM 577 C C . LEU A 1 78 ? 3.457 34.835 20.161 1.00 96.94 78 LEU A C 1
ATOM 579 O O . LEU A 1 78 ? 4.380 34.634 19.389 1.00 96.94 78 LEU A O 1
ATOM 583 N N . ALA A 1 79 ? 2.266 35.206 19.715 1.00 97.00 79 ALA A N 1
ATOM 584 C CA . ALA A 1 79 ? 2.005 35.411 18.294 1.00 97.00 79 ALA A CA 1
ATOM 585 C C . ALA A 1 79 ? 1.240 36.702 18.040 1.00 97.00 79 ALA A C 1
ATOM 587 O O . ALA A 1 79 ? 0.345 37.063 18.801 1.00 97.00 79 ALA A O 1
ATOM 588 N N . GLU A 1 80 ? 1.557 37.376 16.942 1.00 96.56 80 GLU A N 1
ATOM 589 C CA . GLU A 1 80 ? 0.745 38.460 16.407 1.00 96.56 80 GLU A CA 1
ATOM 590 C C . GLU A 1 80 ? -0.484 37.897 15.700 1.00 96.56 80 GLU A C 1
ATOM 592 O O . GLU A 1 80 ? -0.383 37.029 14.830 1.00 96.56 80 GLU A O 1
ATOM 597 N N . VAL A 1 81 ? -1.650 38.441 16.037 1.00 94.38 81 VAL A N 1
ATOM 598 C CA . VAL A 1 81 ? -2.928 38.038 15.456 1.00 94.38 81 VAL A CA 1
ATOM 599 C C . VAL A 1 81 ? -3.657 39.251 14.892 1.00 94.38 81 VAL A C 1
ATOM 601 O O . VAL A 1 81 ? -3.717 40.316 15.509 1.00 94.38 81 VAL A O 1
ATOM 604 N N . ALA A 1 82 ? -4.203 39.111 13.687 1.00 90.19 82 ALA A N 1
ATOM 605 C CA . ALA A 1 82 ? -5.001 40.151 13.054 1.00 90.19 82 ALA A CA 1
ATOM 606 C C . ALA A 1 82 ? -5.984 39.549 12.049 1.00 90.19 82 ALA A C 1
ATOM 608 O O . ALA A 1 82 ? -5.587 38.895 11.091 1.00 90.19 82 ALA A O 1
ATOM 609 N N . LEU A 1 83 ? -7.282 39.819 12.217 1.00 87.38 83 LEU A N 1
ATOM 610 C CA . LEU A 1 83 ? -8.293 39.358 11.262 1.00 87.38 83 LEU A CA 1
ATOM 611 C C . LEU A 1 83 ? -8.045 39.931 9.851 1.00 87.38 83 LEU A C 1
ATOM 613 O O . LEU A 1 83 ? -7.932 41.157 9.708 1.00 87.38 83 LEU A O 1
ATOM 617 N N . PRO A 1 84 ? -8.040 39.084 8.801 1.00 86.50 84 PRO A N 1
ATOM 618 C CA . PRO A 1 84 ? -7.957 39.527 7.418 1.00 86.50 84 PRO A CA 1
ATOM 619 C C . PRO A 1 84 ? -9.027 40.567 7.073 1.00 86.50 84 PRO A C 1
ATOM 621 O O . PRO A 1 84 ? -10.180 40.492 7.515 1.00 86.50 84 PRO A O 1
ATOM 624 N N . ARG A 1 85 ? -8.662 41.543 6.232 1.00 84.06 85 ARG A N 1
ATOM 625 C CA . ARG A 1 85 ? -9.532 42.680 5.868 1.00 84.06 85 ARG A CA 1
ATOM 626 C C . ARG A 1 85 ? -10.891 42.236 5.319 1.00 84.06 85 ARG A C 1
ATOM 628 O O . ARG A 1 85 ? -11.889 42.900 5.575 1.00 84.06 85 ARG A O 1
ATOM 635 N N . GLN A 1 86 ? -10.920 41.117 4.602 1.00 83.94 86 GLN A N 1
ATOM 636 C CA . GLN A 1 86 ? -12.090 40.548 3.936 1.00 83.94 86 GLN A CA 1
ATOM 637 C C . GLN A 1 86 ? -13.178 40.098 4.920 1.00 83.94 86 GLN A C 1
ATOM 639 O O . GLN A 1 86 ? -14.357 40.132 4.577 1.00 83.94 86 GLN A O 1
ATOM 644 N N . ILE A 1 87 ? -12.793 39.687 6.133 1.00 85.00 87 ILE A N 1
ATOM 645 C CA . ILE A 1 87 ? -13.719 39.182 7.160 1.00 85.00 87 ILE A CA 1
ATOM 646 C C . ILE A 1 87 ? -13.850 40.124 8.359 1.00 85.00 87 ILE A C 1
ATOM 648 O O . ILE A 1 87 ? -14.733 39.944 9.193 1.00 85.00 87 IL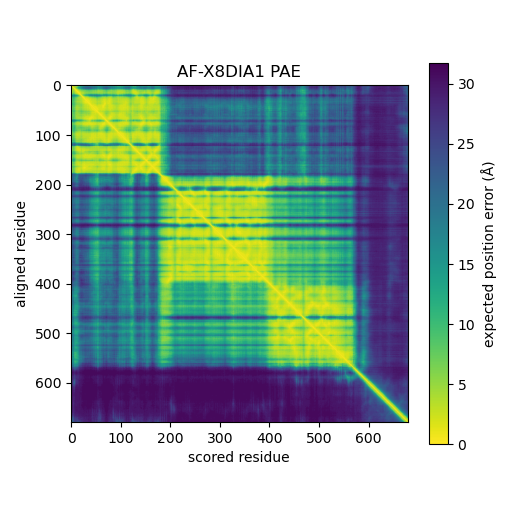E A O 1
ATOM 652 N N . ARG A 1 88 ? -13.032 41.182 8.429 1.00 80.94 88 ARG A N 1
ATOM 653 C CA . ARG A 1 88 ? -13.055 42.157 9.528 1.00 80.94 88 ARG A CA 1
ATOM 654 C C . ARG A 1 88 ? -14.417 42.837 9.704 1.00 80.94 88 ARG A C 1
ATOM 656 O O . ARG A 1 88 ? -14.810 43.116 10.829 1.00 80.94 88 ARG A O 1
ATOM 663 N N . SER A 1 89 ? -15.170 43.054 8.624 1.00 83.50 89 SER A N 1
ATOM 664 C CA . SER A 1 89 ? -16.525 43.623 8.699 1.00 83.50 89 SER A CA 1
ATOM 665 C C . SER A 1 89 ? -17.550 42.697 9.365 1.00 83.50 89 SER A C 1
ATOM 667 O O . SER A 1 89 ? -18.609 43.164 9.767 1.00 83.50 89 SER A O 1
ATOM 669 N N . GLN A 1 90 ? -17.266 41.394 9.471 1.00 82.69 90 GLN A N 1
ATOM 670 C CA . GLN A 1 90 ? -18.142 40.410 10.119 1.00 82.69 90 GLN A CA 1
ATOM 671 C C . GLN A 1 90 ? -17.886 40.304 11.626 1.00 82.69 90 GLN A C 1
ATOM 673 O O . GLN A 1 90 ? -18.659 39.665 12.334 1.00 82.69 90 GLN A O 1
ATOM 678 N N . GLN A 1 91 ? -16.810 40.918 12.127 1.00 78.94 91 GLN A N 1
ATOM 679 C CA . GLN A 1 91 ? -16.360 40.776 13.510 1.00 78.94 91 GLN A CA 1
ATOM 680 C C . GLN A 1 91 ? -17.429 41.191 14.528 1.00 78.94 91 GLN A C 1
ATOM 682 O O . GLN A 1 91 ? -17.560 40.542 15.559 1.00 78.94 91 GLN A O 1
ATOM 687 N N . ASP A 1 92 ? -18.233 42.208 14.209 1.00 78.88 92 ASP A N 1
ATOM 688 C CA . ASP A 1 92 ? -19.266 42.737 15.108 1.00 78.88 92 ASP A CA 1
ATOM 689 C C . ASP A 1 92 ? -20.428 41.743 15.345 1.00 78.88 92 ASP A C 1
ATOM 691 O O . ASP A 1 92 ? -21.208 41.918 16.277 1.00 78.88 92 ASP A O 1
ATOM 695 N N . ALA A 1 93 ? -20.538 40.682 14.534 1.00 82.94 93 ALA A N 1
ATOM 696 C CA . ALA A 1 93 ? -21.537 39.626 14.707 1.00 82.94 93 ALA A CA 1
ATOM 697 C C . ALA A 1 93 ? -21.129 38.549 15.733 1.00 82.94 93 ALA A C 1
ATOM 699 O O . ALA A 1 93 ? -21.941 37.678 16.051 1.00 82.94 93 ALA A O 1
ATOM 700 N N . TYR A 1 94 ? -19.892 38.582 16.245 1.00 82.94 94 TYR A N 1
ATOM 701 C CA . TYR A 1 94 ? -19.341 37.535 17.104 1.00 82.94 94 TYR A CA 1
ATOM 702 C C . TYR A 1 94 ? -18.751 38.100 18.400 1.00 82.94 94 TYR A C 1
ATOM 704 O O . TYR A 1 94 ? -18.092 39.135 18.396 1.00 82.94 94 TYR A O 1
ATOM 712 N N . GLY A 1 95 ? -18.899 37.359 19.506 1.00 83.88 95 GLY A N 1
ATOM 713 C CA . GLY A 1 95 ? -18.121 37.617 20.726 1.00 83.88 95 GLY A CA 1
ATOM 714 C C . GLY A 1 95 ? -16.623 37.364 20.514 1.00 83.88 95 GLY A C 1
ATOM 715 O O . GLY A 1 95 ? -15.791 38.132 20.981 1.00 83.88 95 GLY A O 1
ATOM 716 N N . ILE A 1 96 ? -16.288 36.326 19.742 1.00 88.19 96 ILE A N 1
ATOM 717 C CA . ILE A 1 96 ? -14.971 36.087 19.145 1.00 88.19 96 ILE A CA 1
ATOM 718 C C . ILE A 1 96 ? -15.166 35.485 17.756 1.00 88.19 96 ILE A C 1
ATOM 720 O O . ILE A 1 96 ? -15.920 34.527 17.586 1.00 88.19 96 ILE A O 1
ATOM 724 N N . HIS A 1 97 ? -14.509 36.057 16.748 1.00 90.88 97 HIS A N 1
ATOM 725 C CA . HIS A 1 97 ? -14.608 35.540 15.388 1.00 90.88 97 HIS A CA 1
ATOM 726 C C . HIS A 1 97 ? -13.919 34.162 15.296 1.00 90.88 97 HIS A C 1
ATOM 728 O O . HIS A 1 97 ? -12.759 34.063 15.703 1.00 90.88 97 HIS A O 1
ATOM 734 N N . PRO A 1 98 ? -14.546 33.117 14.717 1.00 90.38 98 PRO A N 1
ATOM 735 C CA . PRO A 1 98 ? -13.966 31.770 14.664 1.00 90.38 98 PRO A CA 1
ATOM 736 C C . PRO A 1 98 ? -12.568 31.710 14.041 1.00 90.38 98 PRO A C 1
ATOM 738 O O . PRO A 1 98 ? -11.694 31.059 14.588 1.00 90.38 98 PRO A O 1
ATOM 741 N N . ALA A 1 99 ? -12.316 32.456 12.959 1.00 90.25 99 ALA A N 1
ATOM 742 C CA . ALA A 1 99 ? -10.979 32.529 12.354 1.00 90.25 99 ALA A CA 1
ATOM 743 C C . ALA A 1 99 ? -9.901 33.134 13.281 1.00 90.25 99 ALA A C 1
ATOM 745 O O . ALA A 1 99 ? -8.735 32.760 13.194 1.00 90.25 99 ALA A O 1
ATOM 746 N N . LEU A 1 100 ? -10.278 34.056 14.179 1.00 90.88 100 LEU A N 1
ATOM 747 C CA . LEU A 1 100 ? -9.356 34.618 15.173 1.00 90.88 100 LEU A CA 1
ATOM 748 C C . LEU A 1 100 ? -9.084 33.614 16.301 1.00 90.88 100 LEU A C 1
ATOM 750 O O . LEU A 1 100 ? -7.954 33.501 16.763 1.00 90.88 100 LEU A O 1
ATOM 754 N N . LEU A 1 101 ? -10.106 32.867 16.724 1.00 90.25 101 LEU A N 1
ATOM 755 C CA . LEU A 1 101 ? -9.936 31.794 17.703 1.00 90.25 101 LEU A CA 1
ATOM 756 C C . LEU A 1 101 ? -9.062 30.664 17.140 1.00 90.25 101 LEU A C 1
ATOM 758 O O . LEU A 1 101 ? -8.128 30.230 17.801 1.00 90.25 101 LEU A O 1
ATOM 762 N N . ASP A 1 102 ? -9.313 30.248 15.901 1.00 90.88 102 ASP A N 1
ATOM 763 C CA . ASP A 1 102 ? -8.535 29.215 15.215 1.00 90.88 102 ASP A CA 1
ATOM 764 C C . ASP A 1 102 ? -7.065 29.616 15.029 1.00 90.88 102 ASP A C 1
ATOM 766 O O . ASP A 1 102 ? -6.166 28.798 15.187 1.00 90.88 102 ASP A O 1
ATOM 770 N N . THR A 1 103 ? -6.799 30.910 14.826 1.00 90.94 103 THR A N 1
ATOM 771 C CA . THR A 1 103 ? -5.429 31.445 14.812 1.00 90.94 103 THR A CA 1
ATOM 772 C C . THR A 1 103 ? -4.687 31.152 16.113 1.00 90.94 103 THR A C 1
ATOM 774 O O . THR A 1 103 ? -3.503 30.841 16.075 1.00 90.94 103 THR A O 1
ATOM 777 N N . CYS A 1 104 ? -5.373 31.188 17.259 1.00 89.25 104 CYS A N 1
ATOM 778 C CA . CYS A 1 104 ? -4.757 30.824 18.532 1.00 89.25 104 CYS A CA 1
ATOM 779 C C . CYS A 1 104 ? -4.326 29.355 18.524 1.00 89.25 104 CYS A C 1
ATOM 781 O O . CYS A 1 104 ? -3.267 29.027 19.037 1.00 89.25 104 CYS A O 1
ATOM 783 N N . PHE A 1 105 ? -5.097 28.478 17.879 1.00 90.12 105 PHE A N 1
ATOM 784 C CA . PHE A 1 105 ? -4.758 27.060 17.766 1.00 90.12 105 PHE A CA 1
ATOM 785 C C . PHE A 1 105 ? -3.551 26.854 16.848 1.00 90.12 105 PHE A C 1
ATOM 787 O O . PHE A 1 105 ? -2.684 26.042 17.153 1.00 90.12 105 PHE A O 1
ATOM 794 N N . GLN A 1 106 ? -3.449 27.638 15.770 1.00 91.19 106 GLN A N 1
ATOM 795 C CA . GLN A 1 106 ? -2.271 27.637 14.900 1.00 91.19 106 GLN A CA 1
ATOM 796 C C . GLN A 1 106 ? -0.997 28.052 15.659 1.00 91.19 106 GLN A C 1
ATOM 798 O O . GLN A 1 106 ? 0.074 27.549 15.341 1.00 91.19 106 GLN A O 1
ATOM 803 N N . CYS A 1 107 ? -1.084 28.905 16.692 1.00 90.38 107 CYS A N 1
ATOM 804 C CA . CYS A 1 107 ? 0.082 29.323 17.488 1.00 90.38 107 CYS A CA 1
ATOM 805 C C . CYS A 1 107 ? 0.800 28.165 18.196 1.00 90.38 107 CYS A C 1
ATOM 807 O O . CYS A 1 107 ? 1.995 28.271 18.468 1.00 90.38 107 CYS A O 1
ATOM 809 N N . ILE A 1 108 ? 0.096 27.066 18.489 1.00 89.56 108 ILE A N 1
ATOM 810 C CA . ILE A 1 108 ? 0.664 25.881 19.155 1.00 89.56 108 ILE A CA 1
ATOM 811 C C . ILE A 1 108 ? 1.825 25.303 18.335 1.00 89.56 108 ILE A C 1
ATOM 813 O O . ILE A 1 108 ? 2.823 24.861 18.897 1.00 89.56 108 ILE A O 1
ATOM 817 N N . GLU A 1 109 ? 1.737 25.386 17.006 1.00 87.81 109 GLU A N 1
ATOM 818 C CA . GLU A 1 109 ? 2.779 24.944 16.071 1.00 87.81 109 GLU A CA 1
ATOM 819 C C . GLU A 1 109 ? 4.072 25.757 16.139 1.00 87.81 109 GLU A C 1
ATOM 821 O O . GLU A 1 109 ? 5.081 25.358 15.555 1.00 87.81 109 GLU A O 1
ATOM 826 N N . GLY A 1 110 ? 4.059 26.907 16.813 1.00 86.81 110 GLY A N 1
ATOM 827 C CA . GLY A 1 110 ? 5.263 27.674 17.114 1.00 86.81 110 GLY A CA 1
ATOM 828 C C . GLY A 1 110 ? 6.073 27.104 18.280 1.00 86.81 110 GLY A C 1
ATOM 829 O O . GLY A 1 110 ? 7.216 27.507 18.479 1.00 86.81 110 GLY A O 1
ATOM 830 N N . HIS A 1 111 ? 5.501 26.188 19.069 1.00 89.62 111 HIS A N 1
ATOM 831 C CA . HIS A 1 111 ? 6.155 25.640 20.254 1.00 89.62 111 HIS A CA 1
ATOM 832 C C . HIS A 1 111 ? 7.123 24.512 19.886 1.00 89.62 111 HIS A C 1
ATOM 834 O O . HIS A 1 111 ? 6.755 23.567 19.186 1.00 89.62 111 HIS A O 1
ATOM 840 N N . ARG A 1 112 ? 8.352 24.560 20.412 1.00 84.94 112 ARG A N 1
ATOM 841 C CA . ARG A 1 112 ? 9.418 23.605 20.063 1.00 84.94 112 ARG A CA 1
ATOM 842 C C . ARG A 1 112 ? 9.059 22.158 20.388 1.00 84.94 112 ARG A C 1
ATOM 844 O O . ARG A 1 112 ? 9.225 21.304 19.527 1.00 84.94 112 ARG A O 1
ATOM 851 N N . ASP A 1 113 ? 8.508 21.889 21.571 1.00 84.38 113 ASP A N 1
ATOM 852 C CA . ASP A 1 113 ? 8.144 20.514 21.948 1.00 84.38 113 ASP A CA 1
ATOM 853 C C . ASP A 1 113 ? 7.041 19.948 21.050 1.00 84.38 113 ASP A C 1
ATOM 855 O O . ASP A 1 113 ? 7.052 18.766 20.737 1.00 84.38 113 ASP A O 1
ATOM 859 N N . VAL A 1 114 ? 6.130 20.797 20.561 1.00 84.75 114 VAL A N 1
ATOM 860 C CA . VAL A 1 114 ? 5.081 20.378 19.620 1.00 84.75 114 VAL A CA 1
ATOM 861 C C . VAL A 1 114 ? 5.693 20.071 18.257 1.00 84.75 114 VAL A C 1
ATOM 863 O O . VAL A 1 114 ? 5.346 19.072 17.633 1.00 84.75 114 VAL A O 1
ATOM 866 N N . GLN A 1 115 ? 6.650 20.884 17.805 1.00 83.44 115 GLN A N 1
ATOM 867 C CA . GLN A 1 115 ? 7.402 20.600 16.583 1.00 83.44 115 GLN A CA 1
ATOM 868 C C . GLN A 1 115 ? 8.240 19.314 16.707 1.00 83.44 115 GLN A C 1
ATOM 870 O O . GLN A 1 115 ? 8.365 18.574 15.730 1.00 83.44 115 GLN A O 1
ATOM 875 N N . ALA A 1 116 ? 8.772 19.021 17.898 1.00 81.56 116 ALA A N 1
ATOM 876 C CA . ALA A 1 116 ? 9.588 17.841 18.176 1.00 81.56 116 ALA A CA 1
ATOM 877 C C . ALA A 1 116 ? 8.798 16.520 18.151 1.00 81.56 116 ALA A C 1
ATOM 879 O O . ALA A 1 116 ? 9.394 15.474 17.897 1.00 81.56 116 ALA A O 1
ATOM 880 N N . LEU A 1 117 ? 7.471 16.552 18.335 1.00 73.19 117 LEU A N 1
ATOM 881 C CA . LEU A 1 117 ? 6.601 15.375 18.171 1.00 73.19 117 LEU A CA 1
ATOM 882 C C . LEU A 1 117 ? 6.543 14.854 16.720 1.00 73.19 117 LEU A C 1
ATOM 884 O O . LEU A 1 117 ? 6.003 13.777 16.471 1.00 73.19 117 LEU A O 1
ATOM 888 N N . GLY A 1 118 ? 7.117 15.589 15.760 1.00 65.31 118 GLY A N 1
ATOM 889 C CA . GLY A 1 118 ? 7.204 15.184 14.360 1.00 65.31 118 GLY A CA 1
ATOM 890 C C . GLY A 1 118 ? 5.889 15.341 13.590 1.00 65.31 118 GLY A C 1
ATOM 891 O O . GLY A 1 118 ? 4.926 15.952 14.047 1.00 65.31 118 GLY A O 1
ATOM 892 N N . GLU A 1 119 ? 5.847 14.804 12.370 1.00 60.72 119 GLU A N 1
ATOM 893 C CA . GLU A 1 119 ? 4.676 14.891 11.476 1.00 60.72 119 GLU A CA 1
ATOM 894 C C . GLU A 1 119 ? 3.488 14.016 11.928 1.00 60.72 119 GLU A C 1
ATOM 896 O O . GLU A 1 119 ? 2.400 14.104 11.358 1.00 60.72 119 GLU A O 1
ATOM 901 N N . GLU A 1 120 ? 3.684 13.186 12.959 1.00 54.66 120 GLU A N 1
ATOM 902 C CA . GLU A 1 120 ? 2.746 12.145 13.396 1.00 54.66 120 GLU A CA 1
ATOM 903 C C . GLU A 1 120 ? 1.656 12.659 14.355 1.00 54.66 120 GLU A C 1
ATOM 905 O O . GLU A 1 120 ? 0.591 12.049 14.463 1.00 54.66 120 GLU A O 1
ATOM 910 N N . VAL A 1 121 ? 1.872 13.806 15.011 1.00 55.25 121 VAL A N 1
ATOM 911 C CA . VAL A 1 121 ? 0.986 14.327 16.069 1.00 55.25 121 VAL A CA 1
ATOM 912 C C . VAL A 1 121 ? 0.431 15.700 15.697 1.00 55.25 121 VAL A C 1
ATOM 914 O O . VAL A 1 121 ? 0.548 16.665 16.445 1.00 55.25 121 VAL A O 1
ATOM 917 N N . LEU A 1 122 ? -0.221 15.823 14.537 1.00 58.62 122 LEU A N 1
ATOM 918 C CA . LEU A 1 122 ? -1.118 16.964 14.358 1.00 58.62 122 LEU A CA 1
ATOM 919 C C . LEU A 1 122 ? -2.463 16.648 15.002 1.00 58.62 122 LEU A C 1
ATOM 921 O O . LEU A 1 122 ? -3.215 15.798 14.514 1.00 58.62 122 LEU A O 1
ATOM 925 N N . GLY A 1 123 ? -2.759 17.325 16.107 1.00 63.59 123 GLY A N 1
ATOM 926 C CA . GLY A 1 123 ? -4.034 17.170 16.778 1.00 63.59 123 GLY A CA 1
ATOM 927 C C . GLY A 1 123 ? -5.107 18.110 16.230 1.00 63.59 123 GLY A C 1
ATOM 928 O O . GLY A 1 123 ? -4.840 19.268 15.930 1.00 63.59 123 GLY A O 1
ATOM 929 N N . LEU A 1 124 ? -6.343 17.626 16.108 1.00 77.31 124 LEU A N 1
ATOM 930 C CA . LEU A 1 124 ? -7.516 18.489 15.910 1.00 77.31 124 LEU A CA 1
ATOM 931 C C . LEU A 1 124 ? -8.072 18.912 17.278 1.00 77.31 124 LEU A C 1
ATOM 933 O O . LEU A 1 124 ? -8.009 18.105 18.216 1.00 77.31 124 LEU A O 1
ATOM 937 N N . PRO A 1 125 ? -8.635 20.129 17.413 1.00 85.25 125 PRO A N 1
ATOM 938 C CA . PRO A 1 125 ? -9.215 20.576 18.674 1.00 85.25 125 PRO A CA 1
ATOM 939 C C . PRO A 1 125 ? -10.373 19.652 19.074 1.00 85.25 125 PRO A C 1
ATOM 941 O O . PRO A 1 125 ? -11.362 19.518 18.354 1.00 85.25 125 PRO A O 1
ATOM 944 N N . ARG A 1 126 ? -10.241 18.997 20.229 1.00 84.25 126 ARG A N 1
ATOM 945 C CA . ARG A 1 126 ? -11.237 18.077 20.802 1.00 84.25 126 ARG A CA 1
ATOM 946 C C . ARG A 1 126 ? -12.169 18.764 21.784 1.00 84.25 126 ARG A C 1
ATOM 948 O O . ARG A 1 126 ? -13.337 18.400 21.891 1.00 84.25 126 ARG A O 1
ATOM 955 N N . GLY A 1 127 ? -11.647 19.731 22.526 1.00 87.56 127 GLY A N 1
ATOM 956 C CA . GLY A 1 127 ? -12.395 20.386 23.580 1.00 87.56 127 GLY A CA 1
ATOM 957 C C . GLY A 1 127 ? -11.588 21.461 24.280 1.00 87.56 127 GLY A C 1
ATOM 958 O O . GLY A 1 127 ? -10.381 21.594 24.092 1.00 87.56 127 GLY A O 1
ATOM 959 N N . VAL A 1 128 ? -12.299 22.236 25.085 1.00 90.12 128 VAL A N 1
ATOM 960 C CA . VAL A 1 128 ? -11.762 23.319 25.900 1.00 90.12 128 VAL A CA 1
ATOM 961 C C . VAL A 1 128 ? -12.412 23.201 27.269 1.00 90.12 128 VAL A C 1
ATOM 963 O O . VAL A 1 128 ? -13.639 23.111 27.357 1.00 90.12 128 VAL A O 1
ATOM 966 N N . ARG A 1 129 ? -11.614 23.208 28.339 1.00 91.06 129 ARG A N 1
ATOM 967 C CA . ARG A 1 129 ? -12.138 23.128 29.710 1.00 91.06 129 ARG A CA 1
ATOM 968 C C . ARG A 1 129 ? -12.880 24.399 30.103 1.00 91.06 129 ARG A C 1
ATOM 970 O O . ARG A 1 129 ? -13.933 24.331 30.733 1.00 91.06 129 ARG A O 1
ATOM 977 N N . ARG A 1 130 ? -12.323 25.560 29.752 1.00 91.06 130 ARG A N 1
ATOM 978 C CA . ARG A 1 130 ? -12.901 26.861 30.085 1.00 91.06 130 ARG A CA 1
ATOM 979 C C . ARG A 1 130 ? -12.559 27.909 29.035 1.00 91.06 130 ARG A C 1
ATOM 981 O O . ARG A 1 130 ? -11.402 28.060 28.665 1.00 91.06 130 ARG A O 1
ATOM 988 N N . LEU A 1 131 ? -13.564 28.667 28.609 1.00 91.81 131 LEU A N 1
ATOM 989 C CA . LEU A 1 131 ? -13.408 29.816 27.722 1.00 91.81 131 LEU A CA 1
ATOM 990 C C . LEU A 1 131 ? -14.083 31.028 28.367 1.00 91.81 131 LEU A C 1
ATOM 992 O O . LEU A 1 131 ? -15.259 30.951 28.730 1.00 91.81 131 LEU A O 1
ATOM 996 N N . ARG A 1 132 ? -13.357 32.138 28.525 1.00 91.44 132 ARG A N 1
ATOM 997 C CA . ARG A 1 132 ? -13.875 33.349 29.169 1.00 91.44 132 ARG A CA 1
ATOM 998 C C . ARG A 1 132 ? -13.448 34.603 28.417 1.00 91.44 132 ARG A C 1
ATOM 1000 O O . ARG A 1 132 ? -12.264 34.883 28.296 1.00 91.44 132 ARG A O 1
ATOM 1007 N N . ALA A 1 133 ? -14.423 35.384 27.964 1.00 90.56 133 ALA A N 1
ATOM 1008 C CA . ALA A 1 133 ? -14.197 36.729 27.448 1.00 90.56 133 ALA A CA 1
ATOM 1009 C C . ALA A 1 133 ? -14.375 37.757 28.577 1.00 90.56 133 ALA A C 1
ATOM 1011 O O . ALA A 1 133 ? -15.371 37.702 29.300 1.00 90.56 133 ALA A O 1
ATOM 1012 N N . TYR A 1 134 ? -13.427 38.683 28.709 1.00 89.81 134 TYR A N 1
ATOM 1013 C CA . TYR A 1 134 ? -13.459 39.785 29.682 1.00 89.81 134 TYR A CA 1
ATOM 1014 C C . TYR A 1 134 ? -13.813 41.123 29.028 1.00 89.81 134 TYR A C 1
ATOM 1016 O O . TYR A 1 134 ? -14.314 42.027 29.690 1.00 89.81 134 TYR A O 1
ATOM 1024 N N . GLY A 1 135 ? -13.596 41.244 27.718 1.00 84.50 135 GLY A N 1
ATOM 1025 C CA . GLY A 1 135 ? -13.899 42.449 26.959 1.00 84.50 135 GLY A CA 1
ATOM 1026 C C . GLY A 1 135 ? -14.041 42.180 25.465 1.00 84.50 135 GLY A C 1
ATOM 1027 O O . GLY A 1 135 ? -14.073 41.037 25.010 1.00 84.50 135 GLY A O 1
ATOM 1028 N N . SER A 1 136 ? -14.137 43.258 24.689 1.00 86.56 136 SER A N 1
ATOM 1029 C CA . SER A 1 136 ? -14.207 43.168 23.231 1.00 86.56 136 SER A CA 1
ATOM 1030 C C . SER A 1 136 ? -12.870 42.709 22.652 1.00 86.56 136 SER A C 1
ATOM 1032 O O . SER A 1 136 ? -11.863 43.399 22.784 1.00 86.56 136 SER A O 1
ATOM 1034 N N . VAL A 1 137 ? -12.870 41.592 21.922 1.00 86.50 137 VAL A N 1
ATOM 1035 C CA . VAL A 1 137 ? -11.682 41.084 21.208 1.00 86.50 137 VAL A CA 1
ATOM 1036 C C . VAL A 1 137 ? -11.410 41.824 19.891 1.00 86.50 137 VAL A C 1
ATOM 1038 O O . VAL A 1 137 ? -10.611 41.375 19.070 1.00 86.50 137 VAL A O 1
ATOM 1041 N N . ARG A 1 138 ? -12.070 42.969 19.651 1.00 84.88 138 ARG A N 1
ATOM 1042 C CA . ARG A 1 138 ? -11.914 43.749 18.412 1.00 84.88 138 ARG A CA 1
ATOM 1043 C C . ARG A 1 138 ? -10.484 44.223 18.183 1.00 84.88 138 ARG A C 1
ATOM 1045 O O . ARG A 1 138 ? -10.014 44.246 17.047 1.00 84.88 138 ARG A O 1
ATOM 1052 N N . ASN A 1 139 ? -9.824 44.565 19.283 1.00 85.75 139 ASN A N 1
ATOM 1053 C CA . ASN A 1 139 ? -8.474 45.108 19.312 1.00 85.75 139 ASN A CA 1
ATOM 1054 C C . ASN A 1 139 ? -7.438 44.051 19.725 1.00 85.75 139 ASN A C 1
ATOM 1056 O O . ASN A 1 139 ? -6.330 44.413 20.107 1.00 85.75 139 ASN A O 1
ATOM 1060 N N . ALA A 1 140 ? -7.791 42.760 19.669 1.00 91.56 140 ALA A N 1
ATOM 1061 C CA . ALA A 1 140 ? -6.832 41.691 19.910 1.00 91.56 140 ALA A CA 1
ATOM 1062 C C . ALA A 1 140 ? -5.665 41.821 18.924 1.00 91.56 140 ALA A C 1
ATOM 1064 O O . ALA A 1 140 ? -5.874 41.920 17.711 1.00 91.56 140 ALA A O 1
ATOM 1065 N N . ARG A 1 141 ? -4.452 41.851 19.471 1.00 94.69 141 ARG A N 1
ATOM 1066 C CA . ARG A 1 141 ? -3.207 42.031 18.726 1.00 94.69 141 ARG A CA 1
ATOM 1067 C C . ARG A 1 141 ? -2.242 40.879 18.944 1.00 94.69 141 ARG A C 1
ATOM 1069 O O . ARG A 1 141 ? -1.523 40.532 18.010 1.00 94.69 141 ARG A O 1
ATOM 1076 N N . TYR A 1 142 ? -2.253 40.283 20.133 1.00 96.69 142 TYR A N 1
ATOM 1077 C CA . TYR A 1 142 ? -1.384 39.164 20.460 1.00 96.69 142 TYR A CA 1
ATOM 1078 C C . TYR A 1 142 ? -2.171 37.975 21.003 1.00 96.69 142 TYR A C 1
ATOM 1080 O O . TYR A 1 142 ? -3.214 38.133 21.635 1.00 96.69 142 TYR A O 1
ATOM 1088 N N . CYS A 1 143 ? -1.652 36.780 20.759 1.00 96.75 143 CYS A N 1
ATOM 1089 C CA . CYS A 1 143 ? -2.057 35.547 21.411 1.00 96.75 143 CYS A CA 1
ATOM 1090 C C . CYS A 1 143 ? -0.856 35.017 22.193 1.00 96.75 143 CYS A C 1
ATOM 1092 O O . CYS A 1 143 ? 0.177 34.702 21.602 1.00 96.75 143 CYS A O 1
ATOM 1094 N N . TYR A 1 144 ? -0.983 34.951 23.513 1.00 96.88 144 TYR A N 1
ATOM 1095 C CA . TYR A 1 144 ? -0.000 34.337 24.393 1.00 96.88 144 TYR A CA 1
ATOM 1096 C C . TYR A 1 144 ? -0.452 32.915 24.716 1.00 96.88 144 TYR A C 1
ATOM 1098 O O . TYR A 1 144 ? -1.508 32.712 25.309 1.00 96.88 144 TYR A O 1
ATOM 1106 N N . THR A 1 145 ? 0.329 31.938 24.276 1.00 95.81 145 THR A N 1
ATOM 1107 C CA . THR A 1 145 ? 0.044 30.507 24.381 1.00 95.81 145 THR A CA 1
ATOM 1108 C C . THR A 1 145 ? 0.989 29.879 25.389 1.00 95.81 145 THR A C 1
ATOM 1110 O O . THR A 1 145 ? 2.189 30.136 25.343 1.00 95.81 145 THR A O 1
ATOM 1113 N N . ARG A 1 146 ? 0.468 29.024 26.265 1.00 95.25 146 ARG A N 1
ATOM 1114 C CA . ARG A 1 146 ? 1.254 28.161 27.147 1.00 95.25 146 ARG A CA 1
ATOM 1115 C C . ARG A 1 146 ? 0.933 26.709 26.848 1.00 95.25 146 ARG A C 1
ATOM 1117 O O . ARG A 1 146 ? -0.214 26.296 27.000 1.00 95.25 146 ARG A O 1
ATOM 1124 N N . VAL A 1 147 ? 1.934 25.938 26.453 1.00 92.81 147 VAL A N 1
ATOM 1125 C CA . VAL A 1 147 ? 1.802 24.498 26.248 1.00 92.81 147 VAL A CA 1
ATOM 1126 C C . VAL A 1 147 ? 2.000 23.809 27.594 1.00 92.81 147 VAL A C 1
ATOM 1128 O O . VAL A 1 147 ? 3.070 23.855 28.185 1.00 92.81 147 VAL A O 1
ATOM 1131 N N . VAL A 1 148 ? 0.935 23.194 28.103 1.00 91.75 148 VAL A N 1
ATOM 1132 C CA . VAL A 1 148 ? 0.928 22.489 29.394 1.00 91.75 148 VAL A CA 1
ATOM 1133 C C . VAL A 1 148 ? 1.493 21.079 29.236 1.00 91.75 148 VAL A C 1
ATOM 1135 O O . VAL A 1 148 ? 2.164 20.566 30.131 1.00 91.75 148 VAL A O 1
ATOM 1138 N N . LYS A 1 149 ? 1.195 20.439 28.102 1.00 87.56 149 LYS A N 1
ATOM 1139 C CA . LYS A 1 149 ? 1.597 19.067 27.792 1.00 87.56 149 LYS A CA 1
ATOM 1140 C C . LYS A 1 149 ? 1.717 18.886 26.283 1.00 87.56 149 LYS A C 1
ATOM 1142 O O . LYS A 1 149 ? 0.825 19.314 25.555 1.00 87.56 149 LYS A O 1
ATOM 1147 N N . ALA A 1 150 ? 2.761 18.200 25.835 1.00 86.31 150 ALA A N 1
ATOM 1148 C CA . ALA A 1 150 ? 2.926 17.764 24.454 1.00 86.31 150 ALA A CA 1
ATOM 1149 C C . ALA A 1 150 ? 3.560 16.364 24.444 1.00 86.31 150 ALA A C 1
ATOM 1151 O O . ALA A 1 150 ? 4.710 16.204 24.845 1.00 86.31 150 ALA A O 1
ATOM 1152 N N . ASP A 1 151 ? 2.795 15.350 24.040 1.00 79.69 151 ASP A N 1
ATOM 1153 C CA . ASP A 1 151 ? 3.269 13.973 23.870 1.00 79.69 151 ASP A CA 1
ATOM 1154 C C . ASP A 1 151 ? 2.536 13.255 22.723 1.00 79.69 151 ASP A C 1
ATOM 1156 O O . ASP A 1 151 ? 1.737 13.851 22.000 1.00 79.69 151 ASP A O 1
ATOM 1160 N N . ASP A 1 152 ? 2.815 11.964 22.545 1.00 71.69 152 ASP A N 1
ATOM 1161 C CA . ASP A 1 152 ? 2.198 11.105 21.526 1.00 71.69 152 ASP A CA 1
ATOM 1162 C C . ASP A 1 152 ? 0.664 11.002 21.643 1.00 71.69 152 ASP A C 1
ATOM 1164 O O . ASP A 1 152 ? -0.031 10.753 20.654 1.00 71.69 152 ASP A O 1
ATOM 1168 N N . SER A 1 153 ? 0.113 11.231 22.837 1.00 71.06 153 SER A N 1
ATOM 1169 C CA . SER A 1 153 ? -1.327 11.214 23.089 1.00 71.06 153 SER A CA 1
ATOM 1170 C C . SER A 1 153 ? -2.031 12.506 22.655 1.00 71.06 153 SER A C 1
ATOM 1172 O O . SER A 1 153 ? -3.253 12.503 22.450 1.00 71.06 153 SER A O 1
ATOM 1174 N N . GLY A 1 154 ? -1.279 13.596 22.479 1.00 79.38 154 GLY A N 1
ATOM 1175 C CA . GLY A 1 154 ? -1.776 14.888 22.020 1.00 79.38 154 GLY A CA 1
ATOM 1176 C C . GLY A 1 154 ? -1.143 16.084 22.734 1.00 79.38 154 GLY A C 1
ATOM 1177 O O . GLY A 1 154 ? -0.148 15.973 23.448 1.00 79.38 154 GLY A O 1
ATOM 1178 N N . VAL A 1 155 ? -1.759 17.251 22.543 1.00 87.06 155 VAL A N 1
ATOM 1179 C CA . VAL A 1 155 ? -1.291 18.530 23.096 1.00 87.06 155 VAL A CA 1
ATOM 1180 C C . VAL A 1 155 ? -2.369 19.152 23.980 1.00 87.06 155 VAL A C 1
ATOM 1182 O O . VAL A 1 155 ? -3.545 19.190 23.609 1.00 87.06 155 VAL A O 1
ATOM 1185 N N . GLU A 1 156 ? -1.967 19.664 25.142 1.00 90.94 156 GLU A N 1
ATOM 1186 C CA . GLU A 1 156 ? -2.789 20.506 26.011 1.00 90.94 156 GLU A CA 1
ATOM 1187 C C . GLU A 1 156 ? -2.173 21.903 26.120 1.00 90.94 156 GLU A C 1
ATOM 1189 O O . GLU A 1 156 ? -0.983 22.036 26.409 1.00 90.94 156 GLU A O 1
ATOM 1194 N N . ALA A 1 157 ? -2.979 22.944 25.904 1.00 93.06 157 ALA A N 1
ATOM 1195 C CA . ALA A 1 157 ? -2.510 24.326 25.945 1.00 93.06 157 ALA A CA 1
ATOM 1196 C C . ALA A 1 157 ? -3.560 25.318 26.471 1.00 93.06 157 ALA A C 1
ATOM 1198 O O . ALA A 1 157 ? -4.772 25.134 26.303 1.00 93.06 157 ALA A O 1
ATOM 1199 N N . ASP A 1 158 ? -3.054 26.399 27.059 1.00 95.69 158 ASP A N 1
ATOM 1200 C CA . ASP A 1 158 ? -3.796 27.564 27.532 1.00 95.69 158 ASP A CA 1
ATOM 1201 C C . ASP A 1 158 ? -3.460 28.792 26.670 1.00 95.69 158 ASP A C 1
ATOM 1203 O O . ASP A 1 158 ? -2.345 28.920 26.165 1.00 95.69 158 ASP A O 1
ATOM 1207 N N . PHE A 1 159 ? -4.412 29.713 26.508 1.00 94.81 159 PHE A N 1
ATOM 1208 C CA . PHE A 1 159 ? -4.276 30.889 25.645 1.00 94.81 159 PHE A CA 1
ATOM 1209 C C . PHE A 1 159 ? -4.828 32.132 26.320 1.00 94.81 159 PHE A C 1
ATOM 1211 O O . PHE A 1 159 ? -5.890 32.100 26.946 1.00 94.81 159 PHE A O 1
ATOM 1218 N N . GLU A 1 160 ? -4.157 33.250 26.096 1.00 96.06 160 GLU A N 1
ATOM 1219 C CA . GLU A 1 160 ? -4.620 34.583 26.445 1.00 96.06 160 GLU A CA 1
ATOM 1220 C C . GLU A 1 160 ? -4.568 35.464 25.194 1.00 96.06 160 GLU A C 1
ATOM 1222 O O . GLU A 1 160 ? -3.505 35.665 24.607 1.00 96.06 160 GLU A O 1
ATOM 1227 N N . LEU A 1 161 ? -5.715 35.998 24.769 1.00 95.38 161 LEU A N 1
ATOM 1228 C CA . LEU A 1 161 ? -5.742 37.036 23.739 1.00 95.38 161 LEU A CA 1
ATOM 1229 C C . LEU A 1 161 ? -5.529 38.386 24.407 1.00 95.38 161 LEU A C 1
ATOM 1231 O O . LEU A 1 161 ? -6.278 38.754 25.314 1.00 95.38 161 LEU A O 1
ATOM 1235 N N . LEU A 1 162 ? -4.545 39.125 23.913 1.00 96.31 162 LEU A N 1
ATOM 1236 C CA . LEU A 1 162 ? -4.103 40.400 24.458 1.00 96.31 162 LEU A CA 1
ATOM 1237 C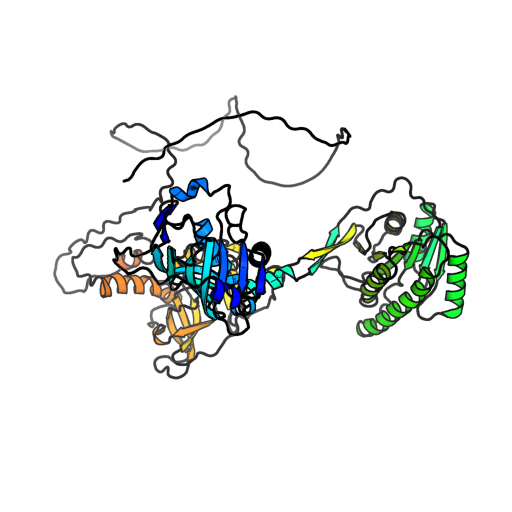 C . LEU A 1 162 ? -4.343 41.528 23.450 1.00 96.31 162 LEU A C 1
ATOM 1239 O O . LEU A 1 162 ? -4.250 41.320 22.234 1.00 96.31 162 LEU A O 1
ATOM 1243 N N . ASP A 1 163 ? -4.626 42.730 23.944 1.00 94.50 163 ASP A N 1
ATOM 1244 C CA . ASP A 1 163 ? -4.544 43.950 23.134 1.00 94.50 163 ASP A CA 1
ATOM 1245 C C . ASP A 1 163 ? -3.086 44.415 22.938 1.00 94.50 163 ASP A C 1
ATOM 1247 O O . ASP A 1 163 ? -2.131 43.745 23.336 1.00 94.50 163 ASP A O 1
ATOM 1251 N N . GLU A 1 164 ? -2.895 45.571 22.299 1.00 93.50 164 GLU A N 1
ATOM 1252 C CA . GLU A 1 164 ? -1.565 46.150 22.067 1.00 93.50 164 GLU A CA 1
ATOM 1253 C C . GLU A 1 164 ? -0.824 46.573 23.349 1.00 93.50 164 GLU A C 1
ATOM 1255 O O . GLU A 1 164 ? 0.397 46.730 23.326 1.00 93.50 164 GLU A O 1
ATOM 1260 N N . HIS A 1 165 ? -1.543 46.729 24.462 1.00 93.81 165 HIS A N 1
ATOM 1261 C CA . HIS A 1 165 ? -1.012 47.122 25.765 1.00 93.81 165 HIS A CA 1
ATOM 1262 C C . HIS A 1 165 ? -0.831 45.931 26.721 1.00 93.81 165 HIS A C 1
ATOM 1264 O O . HIS A 1 165 ? -0.395 46.126 27.854 1.00 93.81 165 HIS A O 1
ATOM 1270 N N . GLY A 1 166 ? -1.143 44.707 26.280 1.00 94.00 166 GLY A N 1
ATOM 1271 C CA . GLY A 1 166 ? -1.049 43.490 27.089 1.00 94.00 166 GLY A CA 1
ATOM 1272 C C . GLY A 1 166 ? -2.270 43.215 27.970 1.00 94.00 166 GLY A C 1
ATOM 1273 O O . GLY A 1 166 ? -2.233 42.300 28.795 1.00 94.00 166 GLY A O 1
ATOM 1274 N N . THR A 1 167 ? -3.362 43.965 27.815 1.00 96.00 167 THR A N 1
ATOM 1275 C CA . THR A 1 167 ? -4.612 43.722 28.544 1.00 96.00 167 THR A CA 1
ATOM 1276 C C . THR A 1 167 ? -5.244 42.419 28.064 1.00 96.00 167 THR A C 1
ATOM 1278 O O . THR A 1 167 ? -5.460 42.235 26.866 1.00 96.00 167 THR A O 1
ATOM 1281 N N . VAL A 1 168 ? -5.592 41.525 28.993 1.00 95.75 168 VAL A N 1
ATOM 1282 C CA . VAL A 1 168 ? -6.205 40.227 28.675 1.00 95.75 168 VAL A CA 1
ATOM 1283 C C . VAL A 1 168 ? -7.671 40.416 28.278 1.00 95.75 168 VAL A C 1
ATOM 1285 O O . VAL A 1 168 ? -8.505 40.795 29.101 1.00 95.75 168 VAL A O 1
ATOM 1288 N N . LEU A 1 169 ? -7.996 40.139 27.016 1.00 94.19 169 LEU A N 1
ATOM 1289 C CA . LEU A 1 169 ? -9.341 40.269 26.444 1.00 94.19 169 LEU A CA 1
ATOM 1290 C C . LEU A 1 169 ? -10.140 38.965 26.549 1.00 94.19 169 LEU A C 1
ATOM 1292 O O . LEU A 1 169 ? -11.354 38.991 26.770 1.00 94.19 169 LEU A O 1
ATOM 1296 N N . LEU A 1 170 ? -9.466 37.825 26.389 1.00 94.12 170 LEU A N 1
ATOM 1297 C CA . LEU A 1 170 ? -10.056 36.490 26.467 1.00 94.12 170 LEU A CA 1
ATOM 1298 C C . LEU A 1 170 ? -9.027 35.490 26.990 1.00 94.12 170 LEU A C 1
ATOM 1300 O O . LEU A 1 170 ? -7.865 35.551 26.601 1.00 94.12 170 LEU A O 1
ATOM 1304 N N . THR A 1 171 ? -9.472 34.547 27.817 1.00 94.81 171 THR A N 1
ATOM 1305 C CA . THR A 1 171 ? -8.681 33.384 28.224 1.00 94.81 171 THR A CA 1
ATOM 1306 C C . THR A 1 171 ? -9.339 32.089 27.771 1.00 94.81 171 THR A C 1
ATOM 1308 O O . THR A 1 171 ? -10.566 31.930 27.794 1.00 94.81 171 THR A O 1
ATOM 1311 N N . MET A 1 172 ? -8.499 31.145 27.370 1.00 94.25 172 MET A N 1
ATOM 1312 C CA . MET A 1 172 ? -8.864 29.768 27.096 1.00 94.25 172 MET A CA 1
ATOM 1313 C C . MET A 1 172 ? -7.977 28.862 27.939 1.00 94.25 172 MET A C 1
ATOM 1315 O O . MET A 1 172 ? -6.761 28.931 27.828 1.00 94.25 172 MET A O 1
ATOM 1319 N N . GLN A 1 173 ? -8.577 28.027 28.780 1.00 93.69 173 GLN A N 1
ATOM 1320 C CA . GLN A 1 173 ? -7.853 27.106 29.652 1.00 93.69 173 GLN A CA 1
ATOM 1321 C C . GLN A 1 173 ? -8.220 25.664 29.311 1.00 93.69 173 GLN A C 1
ATOM 1323 O O . GLN A 1 173 ? -9.402 25.342 29.130 1.00 93.69 173 GLN A O 1
ATOM 1328 N N . GLY A 1 174 ? -7.217 24.792 29.268 1.00 89.06 174 GLY A N 1
ATOM 1329 C CA . GLY A 1 174 ? -7.345 23.373 28.972 1.00 89.06 174 GLY A CA 1
ATOM 1330 C C . GLY A 1 174 ? -7.864 23.108 27.576 1.00 89.06 174 GLY A C 1
ATOM 1331 O O . GLY A 1 174 ? -8.817 22.340 27.435 1.00 89.06 174 GLY A O 1
ATOM 1332 N N . GLY A 1 175 ? -7.317 23.789 26.570 1.00 90.25 175 GLY A N 1
ATOM 1333 C CA . GLY A 1 175 ? -7.518 23.389 25.185 1.00 90.25 175 GLY A CA 1
ATOM 1334 C C . GLY A 1 175 ? -6.842 22.041 24.948 1.00 90.25 175 GLY A C 1
ATOM 1335 O O . GLY A 1 175 ? -5.715 21.839 25.390 1.00 90.25 175 GLY A O 1
ATOM 1336 N N . GLN A 1 176 ? -7.534 21.115 24.290 1.00 88.50 176 GLN A N 1
ATOM 1337 C CA . GLN A 1 176 ? -7.048 19.760 24.038 1.00 88.50 176 GLN A CA 1
ATOM 1338 C C . GLN A 1 176 ? -7.049 19.463 22.541 1.00 88.50 176 GLN A C 1
ATOM 1340 O O . GLN A 1 176 ? -8.092 19.569 21.891 1.00 88.50 176 GLN A O 1
ATOM 1345 N N . TRP A 1 177 ? -5.912 19.010 22.018 1.00 86.56 177 TRP A N 1
ATOM 1346 C CA . TRP A 1 177 ? -5.732 18.550 20.643 1.00 86.56 177 TRP A CA 1
ATOM 1347 C C . TRP A 1 177 ? -5.330 17.081 20.658 1.00 86.56 177 TRP A C 1
ATOM 1349 O O . TRP A 1 177 ? -4.362 16.716 21.315 1.00 86.56 177 TRP A O 1
ATOM 1359 N N . GLY A 1 178 ? -6.074 16.225 19.956 1.00 71.56 178 GLY A N 1
ATOM 1360 C CA . GLY A 1 178 ? -5.776 14.787 19.908 1.00 71.56 178 GLY A CA 1
ATOM 1361 C C . GLY A 1 178 ? -5.296 14.347 18.534 1.00 71.56 178 GLY A C 1
ATOM 1362 O O . GLY A 1 178 ? -5.853 14.820 17.544 1.00 71.56 178 GLY A O 1
ATOM 1363 N N . ALA A 1 179 ? -4.320 13.434 18.487 1.00 65.06 179 ALA A N 1
ATOM 1364 C CA . ALA A 1 179 ? -3.707 12.926 17.257 1.00 65.06 179 ALA A CA 1
ATOM 1365 C C . ALA A 1 179 ? -4.749 12.503 16.201 1.00 65.06 179 ALA A C 1
ATOM 1367 O O . ALA A 1 179 ? -5.741 11.833 16.512 1.00 65.06 179 ALA A O 1
ATOM 1368 N N . ARG A 1 180 ? -4.536 12.935 14.949 1.00 55.88 180 ARG A N 1
ATOM 1369 C CA . ARG A 1 180 ? -5.473 12.749 13.826 1.00 55.88 180 ARG A CA 1
ATOM 1370 C C . ARG A 1 180 ? -5.500 11.317 13.282 1.00 55.88 180 ARG A C 1
ATOM 1372 O O . ARG A 1 180 ? -6.524 10.905 12.742 1.00 55.88 180 ARG A O 1
ATOM 1379 N N . LEU A 1 181 ? -4.408 10.569 13.417 1.00 54.72 181 LEU A N 1
ATOM 1380 C CA . LEU A 1 181 ? -4.276 9.186 12.958 1.00 54.72 181 LEU A CA 1
ATOM 1381 C C . LEU A 1 181 ? -3.610 8.361 14.061 1.00 54.72 181 LEU A C 1
ATOM 1383 O O . LEU A 1 181 ? -2.712 8.856 14.737 1.00 54.72 181 LEU A O 1
ATOM 1387 N N . SER A 1 182 ? -4.023 7.103 14.241 1.00 57.75 182 SER A N 1
ATOM 1388 C CA . SER A 1 182 ? -3.148 6.156 14.935 1.00 57.75 182 SER A CA 1
ATOM 1389 C C . SER A 1 182 ? -1.826 6.092 14.162 1.00 57.75 182 SER A C 1
ATOM 1391 O O . SER A 1 182 ? -1.838 6.173 12.930 1.00 57.75 182 SER A O 1
ATOM 1393 N N . GLY A 1 183 ? -0.690 5.939 14.849 1.00 58.75 183 GLY A N 1
ATOM 1394 C CA . GLY A 1 183 ? 0.619 5.830 14.184 1.00 58.75 183 GLY A CA 1
ATOM 1395 C C . GLY A 1 183 ? 0.642 4.771 13.068 1.00 58.75 183 GLY A C 1
ATOM 1396 O O . GLY A 1 183 ? 1.374 4.909 12.092 1.00 58.75 183 GLY A O 1
ATOM 1397 N N . ASP A 1 184 ? -0.225 3.760 13.154 1.00 61.53 184 ASP A N 1
ATOM 1398 C CA . ASP A 1 184 ? -0.400 2.724 12.133 1.00 61.53 184 ASP A CA 1
ATOM 1399 C C . ASP A 1 184 ? -0.977 3.252 10.808 1.00 61.53 184 ASP A C 1
ATOM 1401 O O . ASP A 1 184 ? -0.454 2.922 9.745 1.00 61.53 184 ASP A O 1
ATOM 1405 N N . ALA A 1 185 ? -1.995 4.118 10.839 1.00 63.25 185 ALA A N 1
ATOM 1406 C CA . ALA A 1 185 ? -2.612 4.646 9.617 1.00 63.25 185 ALA A CA 1
ATOM 1407 C C . ALA A 1 185 ? -1.689 5.630 8.873 1.00 63.25 185 ALA A C 1
ATOM 1409 O O . ALA A 1 185 ? -1.696 5.697 7.643 1.00 63.25 185 ALA A O 1
ATOM 1410 N N . TYR A 1 186 ? -0.853 6.372 9.608 1.00 64.44 186 TYR A N 1
ATOM 1411 C CA . TYR A 1 186 ? 0.191 7.200 9.003 1.00 64.44 186 TYR A CA 1
ATOM 1412 C C . TYR A 1 186 ? 1.254 6.338 8.307 1.00 64.44 186 TYR A C 1
ATOM 1414 O O . TYR A 1 186 ? 1.569 6.583 7.140 1.00 64.44 186 TYR A O 1
ATOM 1422 N N . LYS A 1 187 ? 1.752 5.292 8.982 1.00 74.38 187 LYS A N 1
ATOM 1423 C CA . LYS A 1 187 ? 2.719 4.343 8.406 1.00 74.38 187 LYS A CA 1
ATOM 1424 C C . LYS A 1 187 ? 2.184 3.673 7.142 1.00 74.38 187 LYS A C 1
ATOM 1426 O O . LYS A 1 187 ? 2.925 3.554 6.171 1.00 74.38 187 LYS A O 1
ATOM 1431 N N . GLU A 1 188 ? 0.913 3.276 7.129 1.00 75.12 188 GLU A N 1
ATOM 1432 C CA . GLU A 1 188 ? 0.274 2.659 5.961 1.00 75.12 188 GLU A CA 1
ATOM 1433 C C . GLU A 1 188 ? 0.177 3.625 4.771 1.00 75.12 188 GLU A C 1
ATOM 1435 O O . GLU A 1 188 ? 0.502 3.250 3.639 1.00 75.12 188 GLU A O 1
ATOM 1440 N N . ARG A 1 189 ? -0.179 4.894 5.020 1.00 76.12 189 ARG A N 1
ATOM 1441 C CA . ARG A 1 189 ? -0.172 5.938 3.986 1.00 76.12 189 ARG A CA 1
ATOM 1442 C C . ARG A 1 189 ? 1.231 6.155 3.421 1.00 76.12 189 ARG A C 1
ATOM 1444 O O . ARG A 1 189 ? 1.411 6.108 2.208 1.00 76.12 189 ARG A O 1
ATOM 1451 N N . VAL A 1 190 ? 2.222 6.360 4.291 1.00 81.06 190 VAL A N 1
ATOM 1452 C CA . VAL A 1 190 ? 3.611 6.598 3.868 1.00 81.06 190 VAL A CA 1
ATOM 1453 C C . VAL A 1 190 ? 4.148 5.403 3.084 1.00 81.06 190 VAL A C 1
ATOM 1455 O O . VAL A 1 190 ? 4.763 5.596 2.041 1.00 81.06 190 VAL A O 1
ATOM 1458 N N . LEU A 1 191 ? 3.887 4.173 3.535 1.00 85.25 191 LEU A N 1
ATOM 1459 C CA . LEU A 1 191 ? 4.264 2.968 2.798 1.00 85.25 191 LEU A CA 1
ATOM 1460 C C . LEU A 1 191 ? 3.649 2.973 1.392 1.00 85.25 191 LEU A C 1
ATOM 1462 O O . LEU A 1 191 ? 4.370 2.811 0.412 1.00 85.25 191 LEU A O 1
ATOM 1466 N N . SER A 1 192 ? 2.344 3.228 1.291 1.00 81.94 192 SER A N 1
ATOM 1467 C CA . SER A 1 192 ? 1.610 3.254 0.019 1.00 81.94 192 SER A CA 1
ATOM 1468 C C . SER A 1 192 ? 2.155 4.290 -0.971 1.00 81.94 192 SER A C 1
ATOM 1470 O O . SER A 1 192 ? 2.217 4.027 -2.167 1.00 81.94 192 SER A O 1
ATOM 1472 N N . GLU A 1 193 ? 2.599 5.450 -0.482 1.00 82.38 193 GLU A N 1
ATOM 1473 C CA . GLU A 1 193 ? 3.190 6.514 -1.305 1.00 82.38 193 GLU A CA 1
ATOM 1474 C C . GLU A 1 193 ? 4.635 6.229 -1.745 1.00 82.38 193 GLU A C 1
ATOM 1476 O O . GLU A 1 193 ? 5.141 6.881 -2.659 1.00 82.38 193 GLU A O 1
ATOM 1481 N N . ARG A 1 194 ? 5.341 5.312 -1.072 1.00 90.25 194 ARG A N 1
ATOM 1482 C CA . ARG A 1 194 ? 6.772 5.043 -1.306 1.00 90.25 194 ARG A CA 1
ATOM 1483 C C . ARG A 1 194 ? 7.033 3.817 -2.178 1.00 90.25 194 ARG A C 1
ATOM 1485 O O . ARG A 1 194 ? 8.145 3.679 -2.686 1.00 90.25 194 ARG A O 1
ATOM 1492 N N . LEU A 1 195 ? 6.053 2.933 -2.349 1.00 91.00 195 LEU A N 1
ATOM 1493 C CA . LEU A 1 195 ? 6.191 1.745 -3.188 1.00 91.00 195 LEU A CA 1
ATOM 1494 C C . LEU A 1 195 ? 6.086 2.106 -4.674 1.00 91.00 195 LEU A C 1
ATOM 1496 O O . LEU A 1 195 ? 5.151 2.778 -5.108 1.00 91.00 195 LEU A O 1
ATOM 1500 N N . LEU A 1 196 ? 7.055 1.634 -5.457 1.00 90.44 196 LEU A N 1
ATOM 1501 C CA . LEU A 1 196 ? 7.123 1.821 -6.903 1.00 90.44 196 LEU A CA 1
ATOM 1502 C C . LEU A 1 196 ? 7.233 0.458 -7.580 1.00 90.44 196 LEU A C 1
ATOM 1504 O O . LEU A 1 196 ? 8.010 -0.393 -7.142 1.00 90.44 196 LEU A O 1
ATOM 1508 N N . ALA A 1 197 ? 6.508 0.278 -8.678 1.00 89.62 197 ALA A N 1
ATOM 1509 C CA . ALA A 1 197 ? 6.630 -0.891 -9.537 1.00 89.62 197 ALA A CA 1
ATOM 1510 C C . ALA A 1 197 ? 6.777 -0.472 -11.000 1.00 89.62 197 ALA A C 1
ATOM 1512 O O . ALA A 1 197 ? 6.561 0.684 -11.373 1.00 89.62 197 ALA A O 1
ATOM 1513 N N . ILE A 1 198 ? 7.178 -1.433 -11.830 1.00 92.44 198 ILE A N 1
ATOM 1514 C CA . ILE A 1 198 ? 7.269 -1.252 -13.276 1.00 92.44 198 ILE A CA 1
ATOM 1515 C C . ILE A 1 198 ? 6.100 -1.985 -13.916 1.00 92.44 198 ILE A C 1
ATOM 1517 O O . ILE A 1 198 ? 5.936 -3.187 -13.715 1.00 92.44 198 ILE A O 1
ATOM 1521 N N . GLU A 1 199 ? 5.305 -1.250 -14.681 1.00 90.88 199 GLU A N 1
ATOM 1522 C CA . GLU A 1 199 ? 4.221 -1.774 -15.501 1.00 90.88 199 GLU A CA 1
ATOM 1523 C C . GLU A 1 199 ? 4.659 -1.800 -16.963 1.00 90.88 199 GLU A C 1
ATOM 1525 O O . GLU A 1 199 ? 5.286 -0.859 -17.457 1.00 90.88 199 GLU A O 1
ATOM 1530 N N . TRP A 1 200 ? 4.298 -2.876 -17.654 1.00 94.38 200 TRP A N 1
ATOM 1531 C CA . TRP A 1 200 ? 4.485 -3.015 -19.089 1.00 94.38 200 TRP A CA 1
ATOM 1532 C C . TRP A 1 200 ? 3.178 -2.710 -19.797 1.00 94.38 200 TRP A C 1
ATOM 1534 O O . TRP A 1 200 ? 2.187 -3.417 -19.617 1.00 94.38 200 TRP A O 1
ATOM 1544 N N . ARG A 1 201 ? 3.176 -1.656 -20.611 1.00 94.06 201 ARG A N 1
ATOM 1545 C CA . ARG A 1 201 ? 1.992 -1.242 -21.365 1.00 94.06 201 ARG A CA 1
ATOM 1546 C C . ARG A 1 201 ? 2.147 -1.660 -22.808 1.00 94.06 201 ARG A C 1
ATOM 1548 O O . ARG A 1 201 ? 3.126 -1.281 -23.443 1.00 94.06 201 ARG A O 1
ATOM 1555 N N . GLN A 1 202 ? 1.176 -2.415 -23.308 1.00 95.44 202 GLN A N 1
ATOM 1556 C CA . GLN A 1 202 ? 1.095 -2.697 -24.732 1.00 95.44 202 GLN A CA 1
ATOM 1557 C C . GLN A 1 202 ? 0.816 -1.389 -25.477 1.00 95.44 202 GLN A C 1
ATOM 1559 O O . GLN A 1 202 ? -0.096 -0.646 -25.107 1.00 95.44 202 GLN A O 1
ATOM 1564 N N . GLN A 1 203 ? 1.613 -1.111 -26.499 1.00 91.31 203 GLN A N 1
ATOM 1565 C CA . GLN A 1 203 ? 1.456 0.040 -27.378 1.00 91.31 203 GLN A CA 1
ATOM 1566 C C . GLN A 1 203 ? 1.661 -0.388 -28.829 1.00 91.31 203 GLN A C 1
ATOM 1568 O O . GLN A 1 203 ? 2.184 -1.466 -29.109 1.00 91.31 203 GLN A O 1
ATOM 1573 N N . GLU A 1 204 ? 1.238 0.466 -29.750 1.00 86.56 204 GLU A N 1
ATOM 1574 C CA . GLU A 1 204 ? 1.577 0.325 -31.161 1.00 86.56 204 GLU A CA 1
ATOM 1575 C C . GLU A 1 204 ? 2.868 1.109 -31.434 1.00 86.56 204 GLU A C 1
ATOM 1577 O O . GLU A 1 204 ? 3.002 2.235 -30.940 1.00 86.56 204 GLU A O 1
ATOM 1582 N N . PRO A 1 205 ? 3.837 0.534 -32.168 1.00 80.94 205 PRO A N 1
ATOM 1583 C CA . PRO A 1 205 ? 5.000 1.282 -32.625 1.00 80.94 205 PRO A CA 1
ATOM 1584 C C . PRO A 1 205 ? 4.553 2.486 -33.456 1.00 80.94 205 PRO A C 1
ATOM 1586 O O . PRO A 1 205 ? 3.585 2.396 -34.210 1.00 80.94 205 PRO A O 1
ATOM 1589 N N . ALA A 1 206 ? 5.260 3.610 -33.345 1.00 72.00 206 ALA A N 1
ATOM 1590 C CA . ALA A 1 206 ? 4.987 4.754 -34.207 1.00 72.00 206 ALA A CA 1
ATOM 1591 C C . ALA A 1 206 ? 5.234 4.374 -35.678 1.00 72.00 206 ALA A C 1
ATOM 1593 O O . ALA A 1 206 ? 6.304 3.865 -36.014 1.00 72.00 206 ALA A O 1
ATOM 1594 N N . GLU A 1 207 ? 4.261 4.632 -36.554 1.00 66.00 207 GLU A N 1
ATOM 1595 C CA . GLU A 1 207 ? 4.437 4.456 -37.996 1.00 66.00 207 GLU A CA 1
ATOM 1596 C C . GLU A 1 207 ? 5.426 5.499 -38.525 1.00 66.00 207 GLU A C 1
ATOM 1598 O O . GLU A 1 207 ? 5.226 6.706 -38.372 1.00 66.00 207 GLU A O 1
ATOM 1603 N N . VAL A 1 208 ? 6.502 5.038 -39.162 1.00 63.28 208 VAL A N 1
ATOM 1604 C CA . VAL A 1 208 ? 7.478 5.914 -39.816 1.00 63.28 208 VAL A CA 1
ATOM 1605 C C . VAL A 1 208 ? 7.257 5.836 -41.321 1.00 63.28 208 VAL A C 1
ATOM 1607 O O . VAL A 1 208 ? 7.616 4.846 -41.954 1.00 63.28 208 VAL A O 1
ATOM 1610 N N . GLU A 1 209 ? 6.666 6.880 -41.907 1.00 56.19 209 GLU A N 1
ATOM 1611 C CA . GLU A 1 209 ? 6.369 6.912 -43.349 1.00 56.19 209 GLU A CA 1
ATOM 1612 C C . GLU A 1 209 ? 7.652 6.914 -44.205 1.00 56.19 209 GLU A C 1
ATOM 1614 O O . GLU A 1 209 ? 7.684 6.298 -45.272 1.00 56.19 209 GLU A O 1
ATOM 1619 N N . HIS A 1 210 ? 8.729 7.551 -43.722 1.00 58.69 210 HIS A N 1
ATOM 1620 C CA . HIS A 1 210 ? 10.029 7.648 -44.399 1.00 58.69 210 HIS A CA 1
ATOM 1621 C C . HIS A 1 210 ? 11.192 7.684 -43.388 1.00 58.69 210 HIS A C 1
ATOM 1623 O O . HIS A 1 210 ? 11.638 8.774 -43.024 1.00 58.69 210 HIS A O 1
ATOM 1629 N N . PRO A 1 211 ? 11.689 6.533 -42.900 1.00 62.97 211 PRO A N 1
ATOM 1630 C CA . PRO A 1 211 ? 12.853 6.526 -42.022 1.00 62.97 211 PRO A CA 1
ATOM 1631 C C . PRO A 1 211 ? 14.077 7.030 -42.798 1.00 62.97 211 PRO A C 1
ATOM 1633 O O . PRO A 1 211 ? 14.394 6.501 -43.865 1.00 62.97 211 PRO A O 1
ATOM 1636 N N . ASP A 1 212 ? 14.777 8.041 -42.275 1.00 65.62 212 ASP A N 1
ATOM 1637 C CA . ASP A 1 212 ? 16.145 8.312 -42.718 1.00 65.62 212 ASP A CA 1
ATOM 1638 C C . ASP A 1 212 ? 17.015 7.172 -42.188 1.00 65.62 212 ASP A C 1
ATOM 1640 O O . ASP A 1 212 ? 17.425 7.143 -41.028 1.00 65.62 212 ASP A O 1
ATOM 1644 N N . ALA A 1 213 ? 17.172 6.149 -43.024 1.00 76.38 213 ALA A N 1
ATOM 1645 C CA . ALA A 1 213 ? 17.661 4.857 -42.583 1.00 76.38 213 ALA A CA 1
ATOM 1646 C C . ALA A 1 213 ? 19.138 4.889 -42.164 1.00 76.38 213 ALA A C 1
ATOM 1648 O O . ALA A 1 213 ? 19.575 3.982 -41.462 1.00 76.38 213 ALA A O 1
ATOM 1649 N N . GLY A 1 214 ? 19.889 5.932 -42.538 1.00 87.44 214 GLY A N 1
ATOM 1650 C CA . GLY A 1 214 ? 21.221 6.214 -42.009 1.00 87.44 214 GLY A CA 1
ATOM 1651 C C . GLY A 1 214 ? 22.236 5.069 -42.134 1.00 87.44 214 GLY A C 1
ATOM 1652 O O . GLY A 1 214 ? 22.092 4.131 -42.924 1.00 87.44 214 GLY A O 1
ATOM 1653 N N . SER A 1 215 ? 23.308 5.162 -41.346 1.00 92.00 215 SER A N 1
ATOM 1654 C CA . SER A 1 215 ? 24.309 4.096 -41.207 1.00 92.00 215 SER A CA 1
ATOM 1655 C C . SER A 1 215 ? 24.187 3.437 -39.838 1.00 92.00 215 SER A C 1
ATOM 1657 O O . SER A 1 215 ? 24.087 4.126 -38.828 1.00 92.00 215 SER A O 1
ATOM 1659 N N . TRP A 1 216 ? 24.253 2.109 -39.785 1.00 94.00 216 TRP A N 1
ATOM 1660 C CA . TRP A 1 216 ? 24.076 1.321 -38.564 1.00 94.00 216 TRP A CA 1
ATOM 1661 C C . TRP A 1 216 ? 25.230 0.355 -38.336 1.00 94.00 216 TRP A C 1
ATOM 1663 O O . TRP A 1 216 ? 25.727 -0.269 -39.277 1.00 94.00 216 TRP A O 1
ATOM 1673 N N . LEU A 1 217 ? 25.616 0.187 -37.072 1.00 94.94 217 LEU A N 1
ATOM 1674 C CA . LEU A 1 217 ? 26.607 -0.799 -36.652 1.00 94.94 217 LEU A CA 1
ATOM 1675 C C . LEU A 1 217 ? 25.954 -1.853 -35.754 1.00 94.94 217 LEU A C 1
ATOM 1677 O O . LEU A 1 217 ? 25.518 -1.547 -34.647 1.00 94.94 217 LEU A O 1
ATOM 1681 N N . LEU A 1 218 ? 25.906 -3.101 -36.219 1.00 95.75 218 LEU A N 1
ATOM 1682 C CA . LEU A 1 218 ? 25.409 -4.243 -35.452 1.00 95.75 218 LEU A CA 1
ATOM 1683 C C . LEU A 1 218 ? 26.584 -5.026 -34.850 1.00 95.75 218 LEU A C 1
ATOM 1685 O O . LEU A 1 218 ? 27.362 -5.652 -35.572 1.00 95.75 218 LEU A O 1
ATOM 1689 N N . VAL A 1 219 ? 26.680 -5.036 -33.524 1.00 95.69 219 VAL A N 1
ATOM 1690 C CA . VAL A 1 219 ? 27.655 -5.807 -32.747 1.00 95.69 219 VAL A CA 1
ATOM 1691 C C . VAL A 1 219 ? 26.965 -7.048 -32.188 1.00 95.69 219 VAL A C 1
ATOM 1693 O O . VAL A 1 219 ? 26.180 -6.964 -31.242 1.00 95.69 219 VAL A O 1
ATOM 1696 N N . SER A 1 220 ? 27.252 -8.220 -32.752 1.00 94.75 220 SER A N 1
ATOM 1697 C CA . SER A 1 220 ? 26.795 -9.485 -32.168 1.00 94.75 220 SER A CA 1
ATOM 1698 C C . SER A 1 220 ? 27.760 -9.944 -31.077 1.00 94.75 220 SER A C 1
ATOM 1700 O O . SER A 1 220 ? 28.975 -9.956 -31.277 1.00 94.75 220 SER A O 1
ATOM 1702 N N . THR A 1 221 ? 27.223 -10.359 -29.930 1.00 93.00 221 THR A N 1
ATOM 1703 C CA . THR A 1 221 ? 28.010 -10.960 -28.836 1.00 93.00 221 THR A CA 1
ATOM 1704 C C . THR A 1 221 ? 27.980 -12.492 -28.850 1.00 93.00 221 THR A C 1
ATOM 1706 O O . THR A 1 221 ? 28.561 -13.135 -27.973 1.00 93.00 221 THR A O 1
ATOM 1709 N N . ALA A 1 222 ? 27.314 -13.100 -29.836 1.00 88.44 222 ALA A N 1
ATOM 1710 C CA . ALA A 1 222 ? 27.280 -14.546 -29.997 1.00 88.44 222 ALA A CA 1
ATOM 1711 C C . ALA A 1 222 ? 28.624 -15.063 -30.534 1.00 88.44 222 ALA A C 1
ATOM 1713 O O . ALA A 1 222 ? 29.201 -14.492 -31.452 1.00 88.44 222 ALA A O 1
ATOM 1714 N N . ALA A 1 223 ? 29.120 -16.177 -29.987 1.00 81.12 223 ALA A N 1
ATOM 1715 C CA . ALA A 1 223 ? 30.317 -16.842 -30.518 1.00 81.12 223 ALA A CA 1
ATOM 1716 C C . ALA A 1 223 ? 30.029 -17.668 -31.788 1.00 81.12 223 ALA A C 1
ATOM 1718 O O . ALA A 1 223 ? 30.951 -18.084 -32.488 1.00 81.12 223 ALA A O 1
ATOM 1719 N N . THR A 1 224 ? 28.753 -17.932 -32.071 1.00 81.19 224 THR A N 1
ATOM 1720 C CA . THR A 1 224 ? 28.262 -18.723 -33.203 1.00 81.19 224 THR A CA 1
ATOM 1721 C C . THR A 1 224 ? 27.315 -17.895 -34.067 1.00 81.19 224 THR A C 1
ATOM 1723 O O . THR A 1 224 ? 26.864 -16.824 -33.665 1.00 81.19 224 THR A O 1
ATOM 1726 N N . ALA A 1 225 ? 27.016 -18.390 -35.273 1.00 79.62 225 ALA A N 1
ATOM 1727 C CA . ALA A 1 225 ? 26.075 -17.736 -36.173 1.00 79.62 225 ALA A CA 1
ATOM 1728 C C . ALA A 1 225 ? 24.698 -17.578 -35.506 1.00 79.62 225 ALA A C 1
ATOM 1730 O O . ALA A 1 225 ? 24.082 -18.557 -35.083 1.00 79.62 225 ALA A O 1
ATOM 1731 N N . ASP A 1 226 ? 24.226 -16.337 -35.442 1.00 83.94 226 ASP A N 1
ATOM 1732 C CA . ASP A 1 226 ? 22.959 -15.961 -34.831 1.00 83.94 226 ASP A CA 1
ATOM 1733 C C . ASP A 1 226 ? 21.958 -15.567 -35.919 1.00 83.94 226 ASP A C 1
ATOM 1735 O O . ASP A 1 226 ? 22.128 -14.568 -36.622 1.00 83.94 226 ASP A O 1
ATOM 1739 N N . VAL A 1 227 ? 20.896 -16.362 -36.046 1.00 85.75 227 VAL A N 1
ATOM 1740 C CA . VAL A 1 227 ? 19.855 -16.168 -37.063 1.00 85.75 227 VAL A CA 1
ATOM 1741 C C . VAL A 1 227 ? 19.159 -14.816 -36.901 1.00 85.75 227 VAL A C 1
ATOM 1743 O O . VAL A 1 227 ? 18.818 -14.196 -37.907 1.00 85.75 227 VAL A O 1
ATOM 1746 N N . VAL A 1 228 ? 18.978 -14.329 -35.668 1.00 86.31 228 VAL A N 1
ATOM 1747 C CA . VAL A 1 228 ? 18.355 -13.017 -35.425 1.00 86.31 228 VAL A CA 1
ATOM 1748 C C . VAL A 1 228 ? 19.272 -11.904 -35.920 1.00 86.31 228 VAL A C 1
ATOM 1750 O O . VAL A 1 228 ? 18.799 -10.990 -36.583 1.00 86.31 228 VAL A O 1
ATOM 1753 N N . ALA A 1 229 ? 20.585 -12.012 -35.691 1.00 89.25 229 ALA A N 1
ATOM 1754 C CA . ALA A 1 229 ? 21.558 -11.033 -36.177 1.00 89.25 229 ALA A CA 1
ATOM 1755 C C . ALA A 1 229 ? 21.568 -10.941 -37.712 1.00 89.25 229 ALA A C 1
ATOM 1757 O O . ALA A 1 229 ? 21.609 -9.842 -38.271 1.00 89.25 229 ALA A O 1
ATOM 1758 N N . THR A 1 230 ? 21.497 -12.091 -38.395 1.00 91.56 230 THR A N 1
ATOM 1759 C CA . THR A 1 230 ? 21.435 -12.147 -39.863 1.00 91.56 230 THR A CA 1
ATOM 1760 C C . THR A 1 230 ? 20.132 -11.548 -40.384 1.00 91.56 230 THR A C 1
ATOM 1762 O O . THR A 1 230 ? 20.172 -10.628 -41.196 1.00 91.56 230 THR A O 1
ATOM 1765 N N . ARG A 1 231 ? 18.982 -12.001 -39.870 1.00 93.44 231 ARG A N 1
ATOM 1766 C CA . ARG A 1 231 ? 17.668 -11.509 -40.311 1.00 93.44 231 ARG A CA 1
ATOM 1767 C C . ARG A 1 231 ? 17.479 -10.020 -40.031 1.00 93.44 231 ARG A C 1
ATOM 1769 O O . ARG A 1 231 ? 16.938 -9.323 -40.876 1.00 93.44 231 ARG A O 1
ATOM 1776 N N . LEU A 1 232 ? 17.959 -9.528 -38.888 1.00 93.50 232 LEU A N 1
ATOM 1777 C CA . LEU A 1 232 ? 17.899 -8.107 -38.548 1.00 93.50 232 LEU A CA 1
ATOM 1778 C C . LEU A 1 232 ? 18.741 -7.260 -39.506 1.00 93.50 232 LEU A C 1
ATOM 1780 O O . LEU A 1 232 ? 18.295 -6.211 -39.955 1.00 93.50 232 LEU A O 1
ATOM 1784 N N . THR A 1 233 ? 19.942 -7.730 -39.854 1.00 93.56 233 THR A N 1
ATOM 1785 C CA . THR A 1 233 ? 20.782 -7.061 -40.859 1.00 93.56 233 THR A CA 1
ATOM 1786 C C . THR A 1 233 ? 20.084 -6.992 -42.218 1.00 93.56 233 THR A C 1
ATOM 1788 O O . THR A 1 233 ? 20.137 -5.956 -42.879 1.00 93.56 233 THR A O 1
ATOM 1791 N N . ASP A 1 234 ? 19.436 -8.078 -42.641 1.00 94.25 234 ASP A N 1
ATOM 1792 C CA . ASP A 1 234 ? 18.714 -8.127 -43.916 1.00 94.25 234 ASP A CA 1
ATOM 1793 C C . ASP A 1 234 ? 17.473 -7.219 -43.908 1.00 94.25 234 ASP A C 1
ATOM 1795 O O . ASP A 1 234 ? 17.240 -6.507 -44.885 1.00 94.25 234 ASP A O 1
ATOM 1799 N N . ALA A 1 235 ? 16.730 -7.178 -42.797 1.00 93.50 235 ALA A N 1
ATOM 1800 C CA . ALA A 1 235 ? 15.578 -6.296 -42.605 1.00 93.50 235 ALA A CA 1
ATOM 1801 C C . ALA A 1 235 ? 15.979 -4.809 -42.600 1.00 93.50 235 ALA A C 1
ATOM 1803 O O . ALA A 1 235 ? 15.402 -3.994 -43.311 1.00 93.50 235 ALA A O 1
ATOM 1804 N N . LEU A 1 236 ? 17.035 -4.427 -41.878 1.00 92.50 236 LEU A N 1
ATOM 1805 C CA . LEU A 1 236 ? 17.514 -3.040 -41.899 1.00 92.50 236 LEU A CA 1
ATOM 1806 C C . LEU A 1 236 ? 17.935 -2.606 -43.318 1.00 92.50 236 LEU A C 1
ATOM 1808 O O . LEU A 1 236 ? 17.602 -1.504 -43.757 1.00 92.50 236 LEU A O 1
ATOM 1812 N N . LYS A 1 237 ? 18.601 -3.489 -44.077 1.00 92.56 237 LYS A N 1
ATOM 1813 C CA . LYS A 1 237 ? 18.963 -3.230 -45.481 1.00 92.56 237 LYS A CA 1
ATOM 1814 C C . LYS A 1 237 ? 17.747 -3.138 -46.402 1.00 92.56 237 LYS A C 1
ATOM 1816 O O . LYS A 1 237 ? 17.755 -2.309 -47.310 1.00 92.56 237 LYS A O 1
ATOM 1821 N N . SER A 1 238 ? 16.719 -3.965 -46.196 1.00 91.44 238 SER A N 1
ATOM 1822 C CA . SER A 1 238 ? 15.480 -3.910 -46.988 1.00 91.44 238 SER A CA 1
ATOM 1823 C C . SER A 1 238 ? 14.744 -2.578 -46.787 1.00 91.44 238 SER A C 1
ATOM 1825 O O . SER A 1 238 ? 14.160 -2.050 -47.734 1.00 91.44 238 SER A O 1
ATOM 1827 N N . HIS A 1 239 ? 14.881 -1.986 -45.598 1.00 88.56 239 HIS A N 1
ATOM 1828 C CA . HIS A 1 239 ? 14.405 -0.649 -45.249 1.00 88.56 239 HIS A CA 1
ATOM 1829 C C . HIS A 1 239 ? 15.364 0.497 -45.639 1.00 88.56 239 HIS A C 1
ATOM 1831 O O . HIS A 1 239 ? 15.095 1.654 -45.326 1.00 88.56 239 HIS A O 1
ATOM 1837 N N . GLY A 1 240 ? 16.451 0.209 -46.365 1.00 88.75 240 GLY A N 1
ATOM 1838 C CA . GLY A 1 240 ? 17.348 1.217 -46.942 1.00 88.75 240 GLY A CA 1
ATOM 1839 C C . GLY A 1 240 ? 18.527 1.647 -46.062 1.00 88.75 240 GLY A C 1
ATOM 1840 O O . GLY A 1 240 ? 19.243 2.572 -46.446 1.00 88.75 240 GLY A O 1
ATOM 1841 N N . ALA A 1 241 ? 18.759 0.997 -44.917 1.00 91.19 241 ALA A N 1
ATOM 1842 C CA . ALA A 1 241 ? 19.875 1.313 -44.025 1.00 91.19 241 ALA A CA 1
ATOM 1843 C C . ALA A 1 241 ? 21.210 0.740 -44.530 1.00 91.19 241 ALA A C 1
ATOM 1845 O O . ALA A 1 241 ? 21.279 -0.375 -45.061 1.00 91.19 241 ALA A O 1
ATOM 1846 N N . TYR A 1 242 ? 22.307 1.461 -44.286 1.00 91.62 242 TYR A N 1
ATOM 1847 C CA . TYR A 1 242 ? 23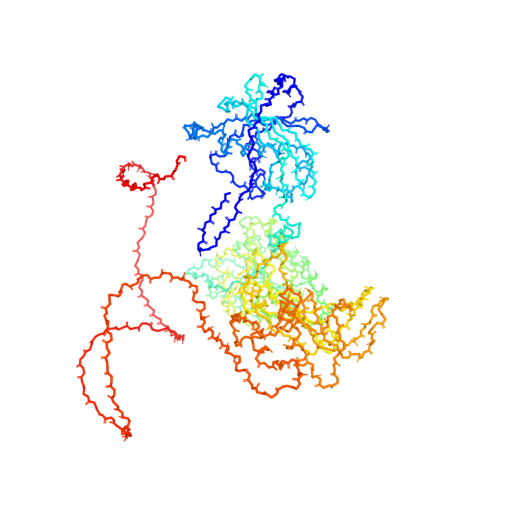.659 0.944 -44.505 1.00 91.62 242 TYR A CA 1
ATOM 1848 C C . TYR A 1 242 ? 24.155 0.228 -43.248 1.00 91.62 242 TYR A C 1
ATOM 1850 O O . TYR A 1 242 ? 24.566 0.868 -42.285 1.00 91.62 242 TYR A O 1
ATOM 1858 N N . CYS A 1 243 ? 24.124 -1.105 -43.248 1.00 92.94 243 CYS A N 1
ATOM 1859 C CA . CYS A 1 243 ? 24.503 -1.898 -42.077 1.00 92.94 243 CYS A CA 1
ATOM 1860 C C . CYS A 1 243 ? 25.917 -2.474 -42.182 1.00 92.94 243 CYS A C 1
ATOM 1862 O O . CYS A 1 243 ? 26.206 -3.276 -43.076 1.00 92.94 243 CYS A O 1
ATOM 1864 N N . THR A 1 244 ? 26.746 -2.143 -41.196 1.00 94.19 244 THR A N 1
ATOM 1865 C CA . THR A 1 244 ? 28.021 -2.803 -40.905 1.00 94.19 244 THR A CA 1
ATOM 1866 C C . THR A 1 244 ? 27.814 -3.773 -39.745 1.00 94.19 244 THR A C 1
ATOM 1868 O O . THR A 1 244 ? 27.142 -3.443 -38.770 1.00 94.19 244 THR A O 1
ATOM 1871 N N . THR A 1 245 ? 28.377 -4.977 -39.828 1.00 93.44 245 THR A N 1
ATOM 1872 C CA . THR A 1 245 ? 28.242 -5.999 -38.780 1.00 93.44 245 THR A CA 1
ATOM 1873 C C . THR A 1 245 ? 29.614 -6.412 -38.276 1.00 93.44 245 THR A C 1
ATOM 1875 O O . THR A 1 245 ? 30.512 -6.655 -39.079 1.00 93.44 245 THR A O 1
ATOM 1878 N N . MET A 1 246 ? 29.751 -6.560 -36.961 1.00 93.25 246 MET A N 1
ATOM 1879 C CA . MET A 1 246 ? 30.927 -7.153 -36.330 1.00 93.25 246 MET A CA 1
ATOM 1880 C C . MET A 1 246 ? 30.524 -8.201 -35.289 1.00 93.25 246 MET A C 1
ATOM 1882 O O . MET A 1 246 ? 29.419 -8.175 -34.741 1.00 93.25 246 MET A O 1
ATOM 1886 N N . CYS A 1 247 ? 31.434 -9.129 -35.008 1.00 93.50 247 CYS A N 1
ATOM 1887 C CA . CYS A 1 247 ? 31.236 -10.189 -34.027 1.00 93.50 247 CYS A CA 1
ATOM 1888 C C . CYS A 1 247 ? 32.253 -10.031 -32.899 1.00 93.50 247 CYS A C 1
ATOM 1890 O O . CYS A 1 247 ? 33.443 -10.243 -33.110 1.00 93.50 247 CYS A O 1
ATOM 1892 N N . TRP A 1 248 ? 31.779 -9.687 -31.701 1.00 94.31 248 TRP A N 1
ATOM 1893 C CA . TRP A 1 248 ? 32.616 -9.497 -30.521 1.00 94.31 248 TRP A CA 1
ATOM 1894 C C . TRP A 1 248 ? 32.048 -10.289 -29.340 1.00 94.31 248 TRP A C 1
ATOM 1896 O O . TRP A 1 248 ? 31.311 -9.736 -28.523 1.00 94.31 248 TRP A O 1
ATOM 1906 N N . PRO A 1 249 ? 32.355 -11.592 -29.219 1.00 92.44 249 PRO A N 1
ATOM 1907 C CA . PRO A 1 249 ? 31.869 -12.401 -28.109 1.00 92.44 249 PRO A CA 1
ATOM 1908 C C . PRO A 1 249 ? 32.671 -12.169 -26.809 1.00 92.44 249 PRO A C 1
ATOM 1910 O O . PRO A 1 249 ? 33.822 -11.721 -26.861 1.00 92.44 249 PRO A O 1
ATOM 1913 N N . PRO A 1 250 ? 32.124 -12.531 -25.627 1.00 89.31 250 PRO A N 1
ATOM 1914 C CA . PRO A 1 250 ? 32.753 -12.279 -24.322 1.00 89.31 250 PRO A CA 1
ATOM 1915 C C . PRO A 1 250 ? 34.138 -12.899 -24.101 1.00 89.31 250 PRO A C 1
ATOM 1917 O O . PRO A 1 250 ? 34.853 -12.468 -23.201 1.00 89.31 250 PRO A O 1
ATOM 1920 N N . ARG A 1 251 ? 34.512 -13.914 -24.891 1.00 87.38 251 ARG A N 1
ATOM 1921 C CA . ARG A 1 251 ? 35.790 -14.648 -24.795 1.00 87.38 251 ARG A CA 1
ATOM 1922 C C . ARG A 1 251 ? 36.685 -14.465 -26.032 1.00 87.38 251 ARG A C 1
ATOM 1924 O O . ARG A 1 251 ? 37.520 -15.321 -26.310 1.00 87.38 251 ARG A O 1
ATOM 1931 N N . ALA A 1 252 ? 36.481 -13.392 -26.798 1.00 90.56 252 ALA A N 1
ATOM 1932 C CA . ALA A 1 252 ? 37.329 -13.033 -27.937 1.00 90.56 252 ALA A CA 1
ATOM 1933 C C . ALA A 1 252 ? 38.604 -12.280 -27.520 1.00 90.56 252 ALA A C 1
ATOM 1935 O O . ALA A 1 252 ? 38.773 -11.885 -26.367 1.00 90.56 252 ALA A O 1
ATOM 1936 N N . ASP A 1 253 ? 39.481 -12.020 -28.492 1.00 92.56 253 ASP A N 1
ATOM 1937 C CA . ASP A 1 253 ? 40.566 -11.053 -28.332 1.00 92.56 253 ASP A CA 1
ATOM 1938 C C . ASP A 1 253 ? 39.997 -9.626 -28.239 1.00 92.56 253 ASP A C 1
ATOM 1940 O O . ASP A 1 253 ? 39.638 -9.000 -29.240 1.00 92.56 253 ASP A O 1
ATOM 1944 N N . HIS A 1 254 ? 39.886 -9.111 -27.013 1.00 93.69 254 HIS A N 1
ATOM 1945 C CA . HIS A 1 254 ? 39.347 -7.777 -26.744 1.00 93.69 254 HIS A CA 1
ATOM 1946 C C . HIS A 1 254 ? 40.257 -6.628 -27.199 1.00 93.69 254 HIS A C 1
ATOM 1948 O O . HIS A 1 254 ? 39.819 -5.480 -27.162 1.00 93.69 254 HIS A O 1
ATOM 1954 N N . VAL A 1 255 ? 41.520 -6.878 -27.555 1.00 93.50 255 VAL A N 1
ATOM 1955 C CA . VAL A 1 255 ? 42.396 -5.825 -28.084 1.00 93.50 255 VAL A CA 1
ATOM 1956 C C . VAL A 1 255 ? 42.065 -5.610 -29.554 1.00 93.50 255 VAL A C 1
ATOM 1958 O O . VAL A 1 255 ? 41.620 -4.524 -29.912 1.00 93.50 255 VAL A O 1
ATOM 1961 N N . SER A 1 256 ? 42.147 -6.662 -30.372 1.00 94.00 256 SER A N 1
ATOM 1962 C CA . SER A 1 256 ? 41.868 -6.553 -31.809 1.00 94.00 256 SER A CA 1
ATOM 1963 C C . SER A 1 256 ? 40.432 -6.121 -32.113 1.00 94.00 256 SER A C 1
ATOM 1965 O O . SER A 1 256 ? 40.222 -5.267 -32.967 1.00 94.00 256 SER A O 1
ATOM 1967 N N . ASN A 1 257 ? 39.438 -6.651 -31.389 1.00 94.31 257 ASN A N 1
ATOM 1968 C CA . ASN A 1 257 ? 38.039 -6.258 -31.607 1.00 94.31 257 ASN A CA 1
ATOM 1969 C C . ASN A 1 257 ? 37.771 -4.793 -31.241 1.00 94.31 257 ASN A C 1
ATOM 1971 O O . ASN A 1 257 ? 36.939 -4.146 -31.869 1.00 94.31 257 ASN A O 1
ATOM 1975 N N . ARG A 1 258 ? 38.477 -4.266 -30.236 1.00 93.62 258 ARG A N 1
ATOM 1976 C CA . ARG A 1 258 ? 38.367 -2.857 -29.854 1.00 93.62 258 ARG A CA 1
ATOM 1977 C C . ARG A 1 258 ? 38.968 -1.954 -30.918 1.00 93.62 258 ARG A C 1
ATOM 1979 O O . ARG A 1 258 ? 38.317 -1.002 -31.316 1.00 93.62 258 ARG A O 1
ATOM 1986 N N . GLU A 1 259 ? 40.156 -2.286 -31.421 1.00 92.44 259 GLU A N 1
ATOM 1987 C CA . GLU A 1 259 ? 40.788 -1.538 -32.515 1.00 92.44 259 GLU A CA 1
ATOM 1988 C C . GLU A 1 259 ? 39.904 -1.527 -33.773 1.00 92.44 259 GLU A C 1
ATOM 1990 O O . GLU A 1 259 ? 39.771 -0.498 -34.438 1.00 92.44 259 GLU A O 1
ATOM 1995 N N . GLU A 1 260 ? 39.264 -2.656 -34.090 1.00 93.12 260 GLU A N 1
ATOM 1996 C CA . GLU A 1 260 ? 38.297 -2.746 -35.185 1.00 93.12 260 GLU A CA 1
ATOM 1997 C C . GLU A 1 260 ? 37.054 -1.876 -34.923 1.00 93.12 260 GLU A C 1
ATOM 1999 O O . GLU A 1 260 ? 36.653 -1.100 -35.792 1.00 93.12 260 GLU A O 1
ATOM 2004 N N . PHE A 1 261 ? 36.485 -1.942 -33.715 1.00 92.81 261 PHE A N 1
ATOM 2005 C CA . PHE A 1 261 ? 35.330 -1.135 -33.313 1.00 92.81 261 PHE A CA 1
ATOM 2006 C C . PHE A 1 261 ? 35.621 0.369 -33.375 1.00 92.81 261 PHE A C 1
ATOM 2008 O O . PHE A 1 261 ? 34.872 1.116 -34.002 1.00 92.81 261 PHE A O 1
ATOM 2015 N N . GLU A 1 262 ? 36.745 0.812 -32.809 1.00 89.75 262 GLU A N 1
ATOM 2016 C CA . GLU A 1 262 ? 37.213 2.200 -32.878 1.00 89.75 262 GLU A CA 1
ATOM 2017 C C . GLU A 1 262 ? 37.420 2.658 -34.329 1.00 89.75 262 GLU A C 1
ATOM 2019 O O . GLU A 1 262 ? 37.118 3.800 -34.679 1.00 89.75 262 GLU A O 1
ATOM 2024 N N . ASN A 1 263 ? 37.930 1.784 -35.203 1.00 89.81 263 ASN A N 1
ATOM 2025 C CA . ASN A 1 263 ? 38.079 2.098 -36.623 1.00 89.81 263 ASN A CA 1
ATOM 2026 C C . ASN A 1 263 ? 36.727 2.306 -37.305 1.00 89.81 263 ASN A C 1
ATOM 2028 O O . ASN A 1 263 ? 36.589 3.275 -38.057 1.00 89.81 263 ASN A O 1
ATOM 2032 N N . TYR A 1 264 ? 35.727 1.464 -37.027 1.00 90.75 264 TYR A N 1
ATOM 2033 C CA . TYR A 1 264 ? 34.373 1.695 -37.526 1.00 90.75 264 TYR A CA 1
ATOM 2034 C C . TYR A 1 264 ? 33.821 3.023 -37.008 1.00 90.75 264 TYR A C 1
ATOM 2036 O O . TYR A 1 264 ? 33.392 3.842 -37.816 1.00 90.75 264 TYR A O 1
ATOM 2044 N N . LEU A 1 265 ? 33.892 3.284 -35.701 1.00 87.19 265 LEU A N 1
ATOM 2045 C CA . LEU A 1 265 ? 33.349 4.508 -35.103 1.00 87.19 265 LEU A CA 1
ATOM 2046 C C . LEU A 1 265 ? 34.034 5.788 -35.611 1.00 87.19 265 LEU A C 1
ATOM 2048 O O . LEU A 1 265 ? 33.372 6.801 -35.795 1.00 87.19 265 LEU A O 1
ATOM 2052 N N . ARG A 1 266 ? 35.346 5.758 -35.890 1.00 83.75 266 ARG A N 1
ATOM 2053 C CA . ARG A 1 266 ? 36.068 6.910 -36.467 1.00 83.75 266 ARG A CA 1
ATOM 2054 C C . ARG A 1 266 ? 35.741 7.168 -37.935 1.00 83.75 266 ARG A C 1
ATOM 2056 O O . ARG A 1 266 ? 35.856 8.302 -38.391 1.00 83.75 266 ARG A O 1
ATOM 2063 N N . THR A 1 267 ? 35.437 6.118 -38.694 1.00 80.12 267 THR A N 1
ATOM 2064 C CA . THR A 1 267 ? 35.211 6.213 -40.146 1.00 80.12 267 THR A CA 1
ATOM 2065 C C . THR A 1 267 ? 33.738 6.365 -40.513 1.00 80.12 267 THR A C 1
ATOM 2067 O O . THR A 1 267 ? 33.437 6.887 -41.587 1.00 80.12 267 THR A O 1
ATOM 2070 N N . GLY A 1 268 ? 32.829 5.931 -39.639 1.00 66.81 268 GLY A N 1
ATOM 2071 C CA . GLY A 1 268 ? 31.390 5.924 -39.863 1.00 66.81 268 GLY A CA 1
ATOM 2072 C C . GLY A 1 268 ? 30.653 6.971 -39.031 1.00 66.81 268 GLY A C 1
ATOM 2073 O O . GLY A 1 268 ? 30.769 7.001 -37.812 1.00 66.81 268 GLY A O 1
ATOM 2074 N N . GLY A 1 269 ? 29.827 7.787 -39.689 1.00 82.06 269 GLY A N 1
ATOM 2075 C CA . GLY A 1 269 ? 28.786 8.586 -39.035 1.00 82.06 269 GLY A CA 1
ATOM 2076 C C . GLY A 1 269 ? 27.549 7.727 -38.790 1.00 82.06 269 GLY A C 1
ATOM 2077 O O . GLY A 1 269 ? 26.581 7.814 -39.545 1.00 82.06 269 GLY A O 1
ATOM 2078 N N . PHE A 1 270 ? 27.621 6.821 -37.812 1.00 88.94 270 PHE A N 1
ATOM 2079 C CA . PHE A 1 270 ? 26.513 5.919 -37.502 1.00 88.94 270 PHE A CA 1
ATOM 2080 C C . PHE A 1 270 ? 25.370 6.664 -36.806 1.00 88.94 270 PHE A C 1
ATOM 2082 O O . PHE A 1 270 ? 25.587 7.386 -35.840 1.00 88.94 270 PHE A O 1
ATOM 2089 N N . SER A 1 271 ? 24.144 6.424 -37.261 1.00 89.19 271 SER A N 1
ATOM 2090 C CA . SER A 1 271 ? 22.916 6.894 -36.616 1.00 89.19 271 SER A CA 1
ATOM 2091 C C . SER A 1 271 ? 22.604 6.073 -35.359 1.00 89.19 271 SER A C 1
ATOM 2093 O O . SER A 1 271 ? 22.094 6.600 -34.372 1.00 89.19 271 SER A O 1
ATOM 2095 N N . GLY A 1 272 ? 22.960 4.783 -35.365 1.00 92.25 272 GLY A N 1
ATOM 2096 C CA . GLY A 1 272 ? 22.755 3.893 -34.228 1.00 92.25 272 GLY A CA 1
ATOM 2097 C C . GLY A 1 272 ? 23.730 2.718 -34.174 1.00 92.25 272 GLY A C 1
ATOM 2098 O O . GLY A 1 272 ? 24.177 2.189 -35.197 1.00 92.25 272 GLY A O 1
ATOM 2099 N N . VAL A 1 273 ? 24.044 2.299 -32.949 1.00 95.31 273 VAL A N 1
ATOM 2100 C CA . VAL A 1 273 ? 24.841 1.109 -32.636 1.00 95.31 273 VAL A CA 1
ATOM 2101 C C . VAL A 1 273 ? 23.953 0.118 -31.892 1.00 95.31 273 VAL A C 1
ATOM 2103 O O . VAL A 1 273 ? 23.396 0.438 -30.843 1.00 95.31 273 VAL A O 1
ATOM 2106 N N . VAL A 1 274 ? 23.834 -1.098 -32.420 1.00 97.12 274 VAL A N 1
ATOM 2107 C CA . VAL A 1 274 ? 23.008 -2.169 -31.854 1.00 97.12 274 VAL A CA 1
ATOM 2108 C C . VAL A 1 274 ? 23.913 -3.253 -31.286 1.00 97.12 274 VAL A C 1
ATOM 2110 O O . VAL A 1 274 ? 24.645 -3.905 -32.025 1.00 97.12 274 VAL A O 1
ATOM 2113 N N . ILE A 1 275 ? 23.843 -3.485 -29.980 1.00 97.31 275 ILE A N 1
ATOM 2114 C CA . ILE A 1 275 ? 24.510 -4.596 -29.301 1.00 97.31 275 ILE A CA 1
ATOM 2115 C C . ILE A 1 275 ? 23.490 -5.717 -29.130 1.00 97.31 275 ILE A C 1
ATOM 2117 O O . ILE A 1 275 ? 22.598 -5.640 -28.285 1.00 97.31 275 ILE A O 1
ATOM 2121 N N . LEU A 1 276 ? 23.625 -6.772 -29.931 1.00 96.25 276 LEU A N 1
ATOM 2122 C CA . LEU A 1 276 ? 22.747 -7.934 -29.879 1.00 96.25 276 LEU A CA 1
ATOM 2123 C C . LEU A 1 276 ? 23.356 -9.020 -28.988 1.00 96.25 276 LEU A C 1
ATOM 2125 O O . LEU A 1 276 ? 24.446 -9.552 -29.244 1.00 96.25 276 LEU A O 1
ATOM 2129 N N . THR A 1 277 ? 22.639 -9.356 -27.919 1.00 94.25 277 THR A N 1
ATOM 2130 C CA . THR A 1 277 ? 23.030 -10.446 -27.024 1.00 94.25 277 THR A CA 1
ATOM 2131 C C . THR A 1 277 ? 22.877 -11.814 -27.691 1.00 94.25 277 THR A C 1
ATOM 2133 O O . THR A 1 277 ? 21.935 -12.063 -28.454 1.00 94.25 277 THR A O 1
ATOM 2136 N N . GLY A 1 278 ? 23.813 -12.717 -27.393 1.00 88.88 278 GLY A N 1
ATOM 2137 C CA . GLY A 1 278 ? 23.750 -14.099 -27.859 1.00 88.88 278 GLY A CA 1
ATOM 2138 C C . GLY A 1 278 ? 22.510 -14.851 -27.347 1.00 88.88 278 GLY A C 1
ATOM 2139 O O . GLY A 1 278 ? 21.887 -14.434 -26.365 1.00 88.88 278 GLY A O 1
ATOM 2140 N N . PRO A 1 279 ? 22.118 -15.955 -28.009 1.00 84.56 279 PRO A N 1
ATOM 2141 C CA . PRO A 1 279 ? 21.042 -16.815 -27.527 1.00 84.56 279 PRO A CA 1
ATOM 2142 C C . PRO A 1 279 ? 21.390 -17.423 -26.161 1.00 84.56 279 PRO A C 1
ATOM 2144 O O . PRO A 1 279 ? 22.553 -17.479 -25.765 1.00 84.56 279 PRO A O 1
ATOM 2147 N N . LYS A 1 280 ? 20.372 -17.904 -25.440 1.00 78.62 280 LYS A N 1
ATOM 2148 C CA . LYS A 1 280 ? 20.578 -18.628 -24.181 1.00 78.62 280 LYS A CA 1
ATOM 2149 C C . LYS A 1 280 ? 21.429 -19.873 -24.444 1.00 78.62 280 LYS A C 1
ATOM 2151 O O . LYS A 1 280 ? 21.080 -20.679 -25.305 1.00 78.62 280 LYS A O 1
ATOM 2156 N N . ASN A 1 281 ? 22.504 -20.059 -23.682 1.00 66.88 281 ASN A N 1
ATOM 2157 C CA . ASN A 1 281 ? 23.496 -21.109 -23.953 1.00 66.88 281 ASN A CA 1
ATOM 2158 C C . ASN A 1 281 ? 23.040 -22.531 -23.551 1.00 66.88 281 ASN A C 1
ATOM 2160 O O . ASN A 1 281 ? 23.792 -23.487 -23.712 1.00 66.88 281 ASN A O 1
ATOM 2164 N N . GLY A 1 282 ? 21.803 -22.699 -23.065 1.00 60.19 282 GLY A N 1
ATOM 2165 C CA . GLY A 1 282 ? 21.219 -24.002 -22.713 1.00 60.19 282 GLY A CA 1
ATOM 2166 C C . GLY A 1 282 ? 21.751 -24.622 -21.413 1.00 60.19 282 GLY A C 1
ATOM 2167 O O . GLY A 1 282 ? 21.307 -25.708 -21.040 1.00 60.19 282 GLY A O 1
ATOM 2168 N N . ASP A 1 283 ? 22.663 -23.941 -20.714 1.00 60.91 283 ASP A N 1
ATOM 2169 C CA . ASP A 1 283 ? 23.308 -24.426 -19.493 1.00 60.91 283 ASP A CA 1
ATOM 2170 C C . ASP A 1 283 ? 22.370 -24.432 -18.269 1.00 60.91 283 ASP A C 1
ATOM 2172 O O . ASP A 1 283 ? 21.345 -23.744 -18.207 1.00 60.91 283 ASP A O 1
ATOM 2176 N N . ALA A 1 284 ? 22.722 -25.249 -17.269 1.00 63.28 284 ALA A N 1
ATOM 2177 C CA . ALA A 1 284 ? 21.970 -25.377 -16.022 1.00 63.28 284 ALA A CA 1
ATOM 2178 C C . ALA A 1 284 ? 21.842 -24.023 -15.298 1.00 63.28 284 ALA A C 1
ATOM 2180 O O . ALA A 1 284 ? 22.789 -23.235 -15.268 1.00 63.28 284 ALA A O 1
ATOM 2181 N N . HIS A 1 285 ? 20.691 -23.787 -14.651 1.00 67.00 285 HIS A N 1
ATOM 2182 C CA . HIS A 1 285 ? 20.362 -22.522 -13.973 1.00 67.00 285 HIS A CA 1
ATOM 2183 C C . HIS A 1 285 ? 21.467 -22.041 -13.012 1.00 67.00 285 HIS A C 1
ATOM 2185 O O . HIS A 1 285 ? 21.669 -20.833 -12.879 1.00 67.00 285 HIS A O 1
ATOM 2191 N N . ASP A 1 286 ? 22.229 -22.967 -12.427 1.00 72.62 286 ASP A N 1
ATOM 2192 C CA . ASP A 1 286 ? 23.336 -22.707 -11.502 1.00 72.62 286 ASP A CA 1
ATOM 2193 C C . ASP A 1 286 ? 24.504 -21.909 -12.120 1.00 72.62 286 ASP A C 1
ATOM 2195 O O . ASP A 1 286 ? 25.243 -21.246 -11.392 1.00 72.62 286 ASP A O 1
ATOM 2199 N N . GLN A 1 287 ? 24.675 -21.922 -13.449 1.00 81.88 287 GLN A N 1
ATOM 2200 C CA . GLN A 1 287 ? 25.728 -21.156 -14.136 1.00 81.88 287 GLN A CA 1
ATOM 2201 C C . GLN A 1 287 ? 25.296 -19.735 -14.533 1.00 81.88 287 GLN A C 1
ATOM 2203 O O . GLN A 1 287 ? 26.151 -18.891 -14.817 1.00 81.88 287 GLN A O 1
ATOM 2208 N N . SER A 1 288 ? 23.992 -19.432 -14.493 1.00 84.69 288 SER A N 1
ATOM 2209 C CA . SER A 1 288 ? 23.439 -18.135 -14.920 1.00 84.69 288 SER A CA 1
ATOM 2210 C C . SER A 1 288 ? 24.094 -16.924 -14.236 1.00 84.69 288 SER A C 1
ATOM 2212 O O . SER A 1 288 ? 24.372 -15.949 -14.931 1.00 84.69 288 SER A O 1
ATOM 2214 N N . PRO A 1 289 ? 24.413 -16.944 -12.921 1.00 87.56 289 PRO A N 1
ATOM 2215 C CA . PRO A 1 289 ? 25.087 -15.813 -12.277 1.00 87.56 289 PRO A CA 1
ATOM 2216 C C . PRO A 1 289 ? 26.500 -15.545 -12.819 1.00 87.56 289 PRO A C 1
ATOM 2218 O O . PRO A 1 289 ? 26.916 -14.391 -12.925 1.00 87.56 289 PRO A O 1
ATOM 2221 N N . LEU A 1 290 ? 27.249 -16.599 -13.173 1.00 89.06 290 LEU A N 1
ATOM 2222 C CA . LEU A 1 290 ? 28.597 -16.467 -13.736 1.00 89.06 290 LEU A CA 1
ATOM 2223 C C . LEU A 1 290 ? 28.540 -15.895 -15.154 1.00 89.06 290 LEU A C 1
ATOM 2225 O O . LEU A 1 290 ? 29.271 -14.950 -15.451 1.00 89.06 290 LEU A O 1
ATOM 2229 N N . LEU A 1 291 ? 27.635 -16.418 -15.985 1.00 88.88 291 LEU A N 1
ATOM 2230 C CA . LEU A 1 291 ? 27.398 -15.920 -17.341 1.00 88.88 291 LEU A CA 1
ATOM 2231 C C . LEU A 1 291 ? 26.879 -14.478 -17.326 1.00 88.88 291 LEU A C 1
ATOM 2233 O O . LEU A 1 291 ? 27.370 -13.646 -18.082 1.00 88.88 291 LEU A O 1
ATOM 2237 N N . GLY A 1 292 ? 25.973 -14.140 -16.406 1.00 91.81 292 GLY A N 1
ATOM 2238 C CA . GLY A 1 292 ? 25.486 -12.769 -16.252 1.00 91.81 292 GLY A CA 1
ATOM 2239 C C . GLY A 1 292 ? 26.579 -11.778 -15.882 1.00 91.81 292 GLY A C 1
ATOM 2240 O O . GLY A 1 292 ? 26.621 -10.671 -16.421 1.00 91.81 292 GLY A O 1
ATOM 2241 N N . ARG A 1 293 ? 27.541 -12.186 -15.046 1.00 93.19 293 ARG A N 1
ATOM 2242 C CA . ARG A 1 293 ? 28.737 -11.375 -14.787 1.00 93.19 293 ARG A CA 1
ATOM 2243 C C . ARG A 1 293 ? 29.578 -11.179 -16.052 1.00 93.19 293 ARG A C 1
ATOM 2245 O O . ARG A 1 293 ? 30.058 -10.069 -16.269 1.00 93.19 293 ARG A O 1
ATOM 2252 N N . GLU A 1 294 ? 29.769 -12.220 -16.867 1.00 92.38 294 GLU A N 1
ATOM 2253 C CA . GLU A 1 294 ? 30.496 -12.113 -18.142 1.00 92.38 294 GLU A CA 1
ATOM 2254 C C . GLU A 1 294 ? 29.787 -11.149 -19.110 1.00 92.38 294 GLU A C 1
ATOM 2256 O O . GLU A 1 294 ? 30.443 -10.258 -19.648 1.00 92.38 294 GLU A O 1
ATOM 2261 N N . TYR A 1 295 ? 28.459 -11.249 -19.261 1.00 94.00 295 TYR A N 1
ATOM 2262 C CA . TYR A 1 295 ? 27.658 -10.339 -20.090 1.00 94.00 295 TYR A CA 1
ATOM 2263 C C . TYR A 1 295 ? 27.766 -8.880 -19.634 1.00 94.00 295 TYR A C 1
ATOM 2265 O O . TYR A 1 295 ? 28.008 -8.001 -20.459 1.00 94.00 295 TYR A O 1
ATOM 2273 N N . VAL A 1 296 ? 27.645 -8.611 -18.330 1.00 96.19 296 VAL A N 1
ATOM 2274 C CA . VAL A 1 296 ? 27.776 -7.251 -17.777 1.00 96.19 296 VAL A CA 1
ATOM 2275 C C . VAL A 1 296 ? 29.183 -6.698 -18.007 1.00 96.19 296 VAL A C 1
ATOM 2277 O O . VAL A 1 296 ? 29.329 -5.580 -18.497 1.00 96.19 296 VAL A O 1
ATOM 2280 N N . GLN A 1 297 ? 30.230 -7.476 -17.707 1.00 95.81 297 GLN A N 1
ATOM 2281 C CA . GLN A 1 297 ? 31.615 -7.059 -17.961 1.00 95.81 297 GLN A CA 1
ATOM 2282 C C . GLN A 1 297 ? 31.856 -6.763 -19.439 1.00 95.81 297 GLN A C 1
ATOM 2284 O O . GLN A 1 297 ? 32.575 -5.823 -19.772 1.00 95.81 297 GLN A O 1
ATOM 2289 N N . HIS A 1 298 ? 31.272 -7.571 -20.318 1.00 95.56 298 HIS A N 1
ATOM 2290 C CA . HIS A 1 298 ? 31.422 -7.413 -21.753 1.00 95.56 298 HIS A CA 1
ATOM 2291 C C . HIS A 1 298 ? 30.685 -6.186 -22.284 1.00 95.56 298 HIS A C 1
ATOM 2293 O O . HIS A 1 298 ? 31.269 -5.431 -23.056 1.00 95.56 298 HIS A O 1
ATOM 2299 N N . LEU A 1 299 ? 29.465 -5.921 -21.806 1.00 96.38 299 LEU A N 1
ATOM 2300 C CA . LEU A 1 299 ? 28.737 -4.710 -22.179 1.00 96.38 299 LEU A CA 1
ATOM 2301 C C . LEU A 1 299 ? 29.518 -3.456 -21.764 1.00 96.38 299 LEU A C 1
ATOM 2303 O O . LEU A 1 299 ? 29.710 -2.584 -22.601 1.00 96.38 299 LEU A O 1
ATOM 2307 N N . VAL A 1 300 ? 30.081 -3.417 -20.547 1.00 96.19 300 VAL A N 1
ATOM 2308 C CA . VAL A 1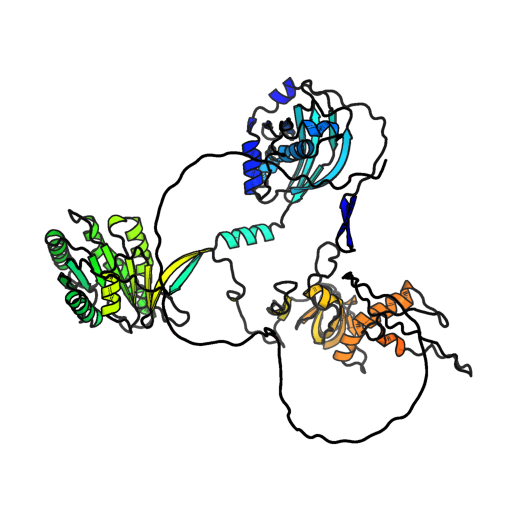 300 ? 30.963 -2.313 -20.112 1.00 96.19 300 VAL A CA 1
ATOM 2309 C C . VAL A 1 300 ? 32.160 -2.131 -21.049 1.00 96.19 300 VAL A C 1
ATOM 2311 O O . VAL A 1 300 ? 32.535 -0.998 -21.338 1.00 96.19 300 VAL A O 1
ATOM 2314 N N . ARG A 1 301 ? 32.789 -3.220 -21.515 1.00 94.88 301 ARG A N 1
ATOM 2315 C CA . ARG A 1 301 ? 33.931 -3.133 -22.445 1.00 94.88 301 ARG A CA 1
ATOM 2316 C C . ARG A 1 301 ? 33.530 -2.489 -23.767 1.00 94.88 301 ARG A C 1
ATOM 2318 O O . ARG A 1 301 ? 34.260 -1.630 -24.234 1.00 94.88 301 ARG A O 1
ATOM 2325 N N . ILE A 1 302 ? 32.395 -2.889 -24.340 1.00 93.94 302 ILE A N 1
ATOM 2326 C CA . ILE A 1 302 ? 31.925 -2.344 -25.620 1.00 93.94 302 ILE A CA 1
ATOM 2327 C C . ILE A 1 302 ? 31.518 -0.876 -25.454 1.00 93.94 302 ILE A C 1
ATOM 2329 O O . ILE A 1 302 ? 31.918 -0.022 -26.240 1.00 93.94 302 ILE A O 1
ATOM 2333 N N . THR A 1 303 ? 30.730 -0.561 -24.424 1.00 93.06 303 THR A N 1
ATOM 2334 C CA . THR A 1 303 ? 30.116 0.768 -24.294 1.00 93.06 303 THR A CA 1
ATOM 2335 C C . THR A 1 303 ? 31.091 1.843 -23.841 1.00 93.06 303 THR A C 1
ATOM 2337 O O . THR A 1 303 ? 30.798 3.016 -24.026 1.00 93.06 303 THR A O 1
ATOM 2340 N N . ARG A 1 304 ? 32.250 1.477 -23.278 1.00 91.56 304 ARG A N 1
ATOM 2341 C CA . ARG A 1 304 ? 33.314 2.428 -22.910 1.00 91.56 304 ARG A CA 1
ATOM 2342 C C . ARG A 1 304 ? 33.909 3.182 -24.093 1.00 91.56 304 ARG A C 1
ATOM 2344 O O . ARG A 1 304 ? 34.384 4.290 -23.894 1.00 91.56 304 ARG A O 1
ATOM 2351 N N . GLU A 1 305 ? 33.865 2.605 -25.288 1.00 87.38 305 GLU A N 1
ATOM 2352 C CA . GLU A 1 305 ? 34.457 3.221 -26.480 1.00 87.38 305 GLU A CA 1
ATOM 2353 C C . GLU A 1 305 ? 33.498 4.211 -27.172 1.00 87.38 305 GLU A C 1
ATOM 2355 O O . GLU A 1 305 ? 33.921 5.016 -27.994 1.00 87.38 305 GLU A O 1
ATOM 2360 N N . LEU A 1 306 ? 32.198 4.174 -26.844 1.00 86.06 306 LEU A N 1
ATOM 2361 C CA . LEU A 1 306 ? 31.168 4.993 -27.501 1.00 86.06 306 LEU A CA 1
ATOM 2362 C C . LEU A 1 306 ? 31.215 6.494 -27.145 1.00 86.06 306 LEU A C 1
ATOM 2364 O O . LEU A 1 306 ? 31.030 7.303 -28.052 1.00 86.06 306 LEU A O 1
ATOM 2368 N N . PRO A 1 307 ? 31.460 6.911 -25.885 1.00 81.56 307 PRO A N 1
ATOM 2369 C CA . PRO A 1 307 ? 31.540 8.333 -25.534 1.00 81.56 307 PRO A CA 1
ATOM 2370 C C . PRO A 1 307 ? 32.759 9.057 -26.119 1.00 81.56 307 PRO A C 1
ATOM 2372 O O . PRO A 1 307 ? 32.750 10.279 -26.224 1.00 81.56 307 PRO A O 1
ATOM 2375 N N . GLU A 1 308 ? 33.811 8.322 -26.484 1.00 76.00 308 GLU A N 1
ATOM 2376 C CA . GLU A 1 308 ? 35.084 8.879 -26.967 1.00 76.00 308 GLU A CA 1
ATOM 2377 C C . GLU A 1 308 ? 35.064 9.194 -28.479 1.00 76.00 308 GLU A C 1
ATOM 2379 O O . GLU A 1 308 ? 36.071 9.620 -29.053 1.00 76.00 308 GLU A O 1
ATOM 2384 N N . VAL A 1 309 ? 33.923 8.992 -29.151 1.00 73.75 309 VAL A N 1
ATOM 2385 C CA . VAL A 1 309 ? 33.780 9.207 -30.595 1.00 73.75 309 VAL A CA 1
ATOM 2386 C C . VAL A 1 309 ? 33.670 10.706 -30.912 1.00 73.75 309 VAL A C 1
ATOM 2388 O O . VAL A 1 309 ? 32.765 11.379 -30.417 1.00 73.75 309 VAL A O 1
ATOM 2391 N N . PRO A 1 310 ? 34.547 11.261 -31.768 1.00 67.69 310 PRO A N 1
ATOM 2392 C CA . PRO A 1 310 ? 34.437 12.650 -32.194 1.00 67.69 310 PRO A CA 1
ATOM 2393 C C . PRO A 1 310 ? 33.268 12.830 -33.177 1.00 67.69 310 PRO A C 1
ATOM 2395 O O . PRO A 1 310 ? 33.300 12.280 -34.275 1.00 67.69 310 PRO A O 1
ATOM 2398 N N . GLY A 1 311 ? 32.268 13.643 -32.822 1.00 73.81 311 GLY A N 1
ATOM 2399 C CA . GLY A 1 311 ? 31.124 13.960 -33.690 1.00 73.81 311 GLY A CA 1
ATOM 2400 C C . GLY A 1 311 ? 29.780 13.905 -32.962 1.00 73.81 311 GLY A C 1
ATOM 2401 O O . GLY A 1 311 ? 29.726 14.060 -31.744 1.00 73.81 311 GLY A O 1
ATOM 2402 N N . GLU A 1 312 ? 28.694 13.709 -33.716 1.00 77.69 312 GLU A N 1
ATOM 2403 C CA . GLU A 1 312 ? 27.392 13.361 -33.135 1.00 77.69 312 GLU A CA 1
ATOM 2404 C C . GLU A 1 312 ? 27.432 11.918 -32.628 1.00 77.69 312 GLU A C 1
ATOM 2406 O O . GLU A 1 312 ? 27.838 11.004 -33.346 1.00 77.69 312 GLU A O 1
ATOM 2411 N N . ALA A 1 313 ? 27.045 11.725 -31.369 1.00 84.12 313 ALA A N 1
ATOM 2412 C CA . ALA A 1 313 ? 27.076 10.417 -30.743 1.00 84.12 313 ALA A CA 1
ATOM 2413 C C . ALA A 1 313 ? 25.949 9.522 -31.290 1.00 84.12 313 ALA A C 1
ATOM 2415 O O . ALA A 1 313 ? 24.797 9.965 -31.333 1.00 84.12 313 ALA A O 1
ATOM 2416 N N . PRO A 1 314 ? 26.241 8.264 -31.669 1.00 90.44 314 PRO A N 1
ATOM 2417 C CA . PRO A 1 314 ? 25.212 7.345 -32.129 1.00 90.44 314 PRO A CA 1
ATOM 2418 C C . PRO A 1 314 ? 24.289 6.950 -30.976 1.00 90.44 314 PRO A C 1
ATOM 2420 O O . PRO A 1 314 ? 24.728 6.800 -29.829 1.00 90.44 314 PRO A O 1
ATOM 2423 N N . ARG A 1 315 ? 23.022 6.674 -31.292 1.00 92.94 315 ARG A N 1
ATOM 2424 C CA . ARG A 1 315 ? 22.111 6.070 -30.317 1.00 92.94 315 ARG A CA 1
ATOM 2425 C C . ARG A 1 315 ? 22.515 4.624 -30.026 1.00 92.94 315 ARG A C 1
ATOM 2427 O O . ARG A 1 315 ? 22.751 3.841 -30.945 1.00 92.94 315 ARG A O 1
ATOM 2434 N N . LEU A 1 316 ? 22.578 4.258 -28.751 1.00 96.00 316 LEU A N 1
ATOM 2435 C CA . LEU A 1 316 ? 22.912 2.912 -28.296 1.00 96.00 316 LEU A CA 1
ATOM 2436 C C . LEU A 1 316 ? 21.641 2.087 -28.074 1.00 96.00 316 LEU A C 1
ATOM 2438 O O . LEU A 1 316 ? 20.825 2.421 -27.220 1.00 96.00 316 LEU A O 1
ATOM 2442 N N . TYR A 1 317 ? 21.536 0.952 -28.758 1.00 97.69 317 TYR A N 1
ATOM 2443 C CA . TYR A 1 317 ? 20.494 -0.046 -28.539 1.00 97.69 317 TYR A CA 1
ATOM 2444 C C . TYR A 1 317 ? 21.102 -1.343 -28.009 1.00 97.69 317 TYR A C 1
ATOM 2446 O O . TYR A 1 317 ? 22.000 -1.911 -28.626 1.00 97.69 317 TYR A O 1
ATOM 2454 N N . VAL A 1 318 ? 20.601 -1.849 -26.884 1.00 98.19 318 VAL A N 1
ATOM 2455 C CA . VAL A 1 318 ? 21.002 -3.144 -26.320 1.00 98.19 318 VAL A CA 1
ATOM 2456 C C . VAL A 1 318 ? 19.829 -4.107 -26.424 1.00 98.19 318 VAL A C 1
ATOM 2458 O O . VAL A 1 318 ? 18.818 -3.947 -25.739 1.00 98.19 318 VAL A O 1
ATOM 2461 N N . VAL A 1 319 ? 19.970 -5.115 -27.285 1.00 97.69 319 VAL A N 1
ATOM 2462 C CA . VAL A 1 319 ? 18.923 -6.106 -27.543 1.00 97.69 319 VAL A CA 1
ATOM 2463 C C . VAL A 1 319 ? 19.161 -7.339 -26.676 1.00 97.69 319 VAL A C 1
ATOM 2465 O O . VAL A 1 319 ? 20.125 -8.088 -26.881 1.00 97.69 319 VAL A O 1
ATOM 2468 N N . THR A 1 320 ? 18.281 -7.545 -25.701 1.00 96.62 320 THR A N 1
ATOM 2469 C CA . THR A 1 320 ? 18.282 -8.692 -24.784 1.00 96.62 320 THR A CA 1
ATOM 2470 C C . THR A 1 320 ? 17.215 -9.712 -25.169 1.00 96.62 320 THR A C 1
ATOM 2472 O O . THR A 1 320 ? 16.291 -9.389 -25.905 1.00 96.62 320 THR A O 1
ATOM 2475 N N . ARG A 1 321 ? 17.345 -10.958 -24.711 1.00 94.00 321 ARG A N 1
ATOM 2476 C CA . ARG A 1 321 ? 16.448 -12.073 -25.037 1.00 94.00 321 ARG A CA 1
ATOM 2477 C C . ARG A 1 321 ? 15.804 -12.629 -23.775 1.00 94.00 321 ARG A C 1
ATOM 2479 O O . ARG A 1 321 ? 16.481 -13.305 -22.994 1.00 94.00 321 ARG A O 1
ATOM 2486 N N . ASN A 1 322 ? 14.506 -12.385 -23.599 1.00 94.56 322 ASN A N 1
ATOM 2487 C CA . ASN A 1 322 ? 13.716 -12.761 -22.423 1.00 94.56 322 ASN A CA 1
ATOM 2488 C C . ASN A 1 322 ? 14.391 -12.380 -21.088 1.00 94.56 322 ASN A C 1
ATOM 2490 O O . ASN A 1 322 ? 14.248 -13.090 -20.094 1.00 94.56 322 ASN A O 1
ATOM 2494 N N . ALA A 1 323 ? 15.163 -11.293 -21.034 1.00 94.56 323 ALA A N 1
ATOM 2495 C CA . ALA A 1 323 ? 15.972 -10.930 -19.869 1.00 94.56 323 ALA A CA 1
ATOM 2496 C C . ALA A 1 323 ? 15.139 -10.462 -18.670 1.00 94.56 323 ALA A C 1
ATOM 2498 O O . ALA A 1 323 ? 15.651 -10.377 -17.551 1.00 94.56 323 ALA A O 1
ATOM 2499 N N . GLN A 1 324 ? 13.856 -10.167 -18.878 1.00 94.44 324 GLN A N 1
ATOM 2500 C CA . GLN A 1 324 ? 12.957 -9.712 -17.829 1.00 94.44 324 GLN A CA 1
ATOM 2501 C C . GLN A 1 324 ? 11.523 -10.194 -18.030 1.00 94.44 324 GLN A C 1
ATOM 2503 O O . GLN A 1 324 ? 11.096 -10.556 -19.125 1.00 94.44 324 GLN A O 1
ATOM 2508 N N . LYS A 1 325 ? 10.770 -10.182 -16.928 1.00 95.31 325 LYS A N 1
ATOM 2509 C CA . LYS A 1 325 ? 9.352 -10.518 -16.928 1.00 95.31 325 LYS A CA 1
ATOM 2510 C C . LYS A 1 325 ? 8.539 -9.327 -17.440 1.00 95.31 325 LYS A C 1
ATOM 2512 O O . LYS A 1 325 ? 8.547 -8.271 -16.805 1.00 95.31 325 LYS A O 1
ATOM 2517 N N . VAL A 1 326 ? 7.843 -9.522 -18.557 1.00 95.25 326 VAL A N 1
ATOM 2518 C CA . VAL A 1 326 ? 6.917 -8.556 -19.167 1.00 95.25 326 VAL A CA 1
ATOM 2519 C C . VAL A 1 326 ? 5.487 -9.052 -18.984 1.00 95.25 326 VAL A C 1
ATOM 2521 O O . VAL A 1 326 ? 4.636 -8.328 -18.472 1.00 95.25 326 VAL A O 1
ATOM 2524 N N . LEU A 1 327 ? 5.248 -10.325 -19.306 1.00 94.44 327 LEU A N 1
ATOM 2525 C CA . LEU A 1 327 ? 3.967 -11.000 -19.116 1.00 94.44 327 LEU A CA 1
ATOM 2526 C C . LEU A 1 327 ? 4.027 -12.006 -17.959 1.00 94.44 327 LEU A C 1
ATOM 2528 O O . LEU A 1 327 ? 5.087 -12.483 -17.548 1.00 94.44 327 LEU A O 1
ATOM 2532 N N . ALA A 1 328 ? 2.860 -12.362 -17.413 1.00 86.94 328 ALA A N 1
ATOM 2533 C CA . ALA A 1 328 ? 2.756 -13.245 -16.249 1.00 86.94 328 ALA A CA 1
ATOM 2534 C C . ALA A 1 328 ? 3.411 -14.627 -16.458 1.00 86.94 328 ALA A C 1
ATOM 2536 O O . ALA A 1 328 ? 3.930 -15.187 -15.488 1.00 86.94 328 ALA A O 1
ATOM 2537 N N . GLY A 1 329 ? 3.399 -15.136 -17.698 1.00 88.50 329 GLY A N 1
ATOM 2538 C CA . GLY A 1 329 ? 3.919 -16.449 -18.095 1.00 88.50 329 GLY A CA 1
ATOM 2539 C C . GLY A 1 329 ? 5.366 -16.472 -18.599 1.00 88.50 329 GLY A C 1
ATOM 2540 O O . GLY A 1 329 ? 5.838 -17.545 -18.967 1.00 88.50 329 GLY A O 1
ATOM 2541 N N . ASP A 1 330 ? 6.067 -15.335 -18.620 1.00 92.19 330 ASP A N 1
ATOM 2542 C CA . ASP A 1 330 ? 7.434 -15.272 -19.145 1.00 92.19 330 ASP A CA 1
ATOM 2543 C C . ASP A 1 330 ? 8.410 -16.109 -18.306 1.00 92.19 330 ASP A C 1
ATOM 2545 O O . ASP A 1 330 ? 8.425 -16.043 -17.070 1.00 92.19 330 ASP A O 1
ATOM 2549 N N . VAL A 1 331 ? 9.285 -16.845 -18.994 1.00 90.62 331 VAL A N 1
ATOM 2550 C CA . VAL A 1 331 ? 10.433 -17.529 -18.389 1.00 90.62 331 VAL A CA 1
ATOM 2551 C C . VAL A 1 331 ? 11.667 -16.654 -18.572 1.00 90.62 331 VAL A C 1
ATOM 2553 O O . VAL A 1 331 ? 12.177 -16.502 -19.679 1.00 90.62 331 VAL A O 1
ATOM 2556 N N . VAL A 1 332 ? 12.152 -16.081 -17.472 1.00 92.06 332 VAL A N 1
ATOM 2557 C CA . VAL A 1 332 ? 13.238 -15.095 -17.504 1.00 92.06 332 VAL A CA 1
ATOM 2558 C C . VAL A 1 332 ? 14.596 -15.753 -17.770 1.00 92.06 332 VAL A C 1
ATOM 2560 O O . VAL A 1 332 ? 15.004 -16.698 -17.090 1.00 92.06 332 VAL A O 1
ATOM 2563 N N . ASN A 1 333 ? 15.336 -15.201 -18.726 1.00 91.56 333 ASN A N 1
ATOM 2564 C CA . ASN A 1 333 ? 16.737 -15.487 -18.978 1.00 91.56 333 ASN A CA 1
ATOM 2565 C C . ASN A 1 333 ? 17.635 -14.710 -18.001 1.00 91.56 333 ASN A C 1
ATOM 2567 O O . ASN A 1 333 ? 18.030 -13.565 -18.235 1.00 91.56 333 ASN A O 1
ATOM 2571 N N . LEU A 1 334 ? 17.984 -15.363 -16.894 1.00 91.50 334 LEU A N 1
ATOM 2572 C CA . LEU A 1 334 ? 18.796 -14.768 -15.832 1.00 91.50 334 LEU A CA 1
ATOM 2573 C C . LEU A 1 334 ? 20.227 -14.414 -16.267 1.00 91.50 334 LEU A C 1
ATOM 2575 O O . LEU A 1 334 ? 20.845 -13.564 -15.631 1.00 91.50 334 LEU A O 1
ATOM 2579 N N . GLU A 1 335 ? 20.742 -15.006 -17.352 1.00 91.56 335 GLU A N 1
ATOM 2580 C CA . GLU A 1 335 ? 22.063 -14.671 -17.904 1.00 91.56 335 GLU A CA 1
ATOM 2581 C C . GLU A 1 335 ? 22.135 -13.207 -18.363 1.00 91.56 335 GLU A C 1
ATOM 2583 O O . GLU A 1 335 ? 23.203 -12.611 -18.360 1.00 91.56 335 GLU A O 1
ATOM 2588 N N . GLN A 1 336 ? 21.008 -12.600 -18.741 1.00 93.56 336 GLN A N 1
ATOM 2589 C CA . GLN A 1 336 ? 20.974 -11.249 -19.312 1.00 93.56 336 GLN A CA 1
ATOM 2590 C C . GLN A 1 336 ? 20.234 -10.237 -18.429 1.00 93.56 336 GLN A C 1
ATOM 2592 O O . GLN A 1 336 ? 20.309 -9.036 -18.680 1.00 93.56 336 GLN A O 1
ATOM 2597 N N . ALA A 1 337 ? 19.573 -10.688 -17.358 1.00 93.56 337 ALA A N 1
ATOM 2598 C CA . ALA A 1 337 ? 18.761 -9.841 -16.481 1.00 93.56 337 ALA A CA 1
ATOM 2599 C C . ALA A 1 337 ? 19.536 -8.649 -15.885 1.00 93.56 337 ALA A C 1
ATOM 2601 O O . ALA A 1 337 ? 18.995 -7.554 -15.737 1.00 93.56 337 ALA A O 1
ATOM 2602 N N . GLY A 1 338 ? 20.826 -8.842 -15.583 1.00 94.88 338 GLY A N 1
ATOM 2603 C CA . GLY A 1 338 ? 21.691 -7.791 -15.037 1.00 94.88 338 GLY A CA 1
ATOM 2604 C C . GLY A 1 338 ? 21.996 -6.646 -16.012 1.00 94.88 338 GLY A C 1
ATOM 2605 O O . GLY A 1 338 ? 22.358 -5.557 -15.566 1.00 94.88 338 GLY A O 1
ATOM 2606 N N . LEU A 1 339 ? 21.823 -6.856 -17.323 1.00 96.69 339 LEU A N 1
ATOM 2607 C CA . LEU A 1 339 ? 22.118 -5.843 -18.341 1.00 96.69 339 LEU A CA 1
ATOM 2608 C C . LEU A 1 339 ? 21.181 -4.641 -18.245 1.00 96.69 339 LEU A C 1
ATOM 2610 O O . LEU A 1 339 ? 21.630 -3.519 -18.455 1.00 96.69 339 LEU A O 1
ATOM 2614 N N . ARG A 1 340 ? 19.924 -4.849 -17.834 1.00 96.06 340 ARG A N 1
ATOM 2615 C CA . ARG A 1 340 ? 18.950 -3.766 -17.631 1.00 96.06 340 ARG A CA 1
ATOM 2616 C C . ARG A 1 340 ? 19.493 -2.664 -16.725 1.00 96.06 340 ARG A C 1
ATOM 2618 O O . ARG A 1 340 ? 19.432 -1.484 -17.057 1.00 96.06 340 ARG A O 1
ATOM 2625 N N . GLY A 1 341 ? 20.032 -3.056 -15.569 1.00 96.88 341 GLY A N 1
ATOM 2626 C CA . GLY A 1 341 ? 20.580 -2.106 -14.603 1.00 96.88 341 GLY A CA 1
ATOM 2627 C C . GLY A 1 341 ? 21.748 -1.314 -15.187 1.00 96.88 341 GLY A C 1
ATOM 2628 O O . GLY A 1 341 ? 21.822 -0.105 -14.997 1.00 96.88 341 GLY A O 1
ATOM 2629 N N . LEU A 1 342 ? 22.620 -1.980 -15.950 1.00 97.50 342 LEU A N 1
ATOM 2630 C CA . LEU A 1 342 ? 23.757 -1.332 -16.599 1.00 97.50 342 LEU A CA 1
ATOM 2631 C C . LEU A 1 342 ? 23.321 -0.356 -17.703 1.00 97.50 342 LEU A C 1
ATOM 2633 O O . LEU A 1 342 ? 23.854 0.746 -17.762 1.00 97.50 342 LEU A O 1
ATOM 2637 N N . VAL A 1 343 ? 22.335 -0.709 -18.533 1.00 97.69 343 VAL A N 1
ATOM 2638 C CA . VAL A 1 343 ? 21.812 0.193 -19.578 1.00 97.69 343 VAL A CA 1
ATOM 2639 C C . VAL A 1 343 ? 21.240 1.473 -18.962 1.00 97.69 343 VAL A C 1
ATOM 2641 O O . VAL A 1 343 ? 21.556 2.561 -19.436 1.00 97.69 343 VAL A O 1
ATOM 2644 N N . ARG A 1 344 ? 20.504 1.374 -17.844 1.00 96.62 344 ARG A N 1
ATOM 2645 C CA . ARG A 1 344 ? 20.022 2.555 -17.097 1.00 96.62 344 ARG A CA 1
ATOM 2646 C C . ARG A 1 344 ? 21.155 3.452 -16.599 1.00 96.62 344 ARG A C 1
ATOM 2648 O O . ARG A 1 344 ? 21.041 4.676 -16.661 1.00 96.62 344 ARG A O 1
ATOM 2655 N N . VAL A 1 345 ? 22.234 2.852 -16.093 1.00 97.62 345 VAL A N 1
ATOM 2656 C CA . VAL A 1 345 ? 23.419 3.599 -15.646 1.00 97.62 345 VAL A CA 1
ATOM 2657 C C . VAL A 1 345 ? 24.059 4.321 -16.829 1.00 97.62 345 VAL A C 1
ATOM 2659 O O . VAL A 1 345 ? 24.294 5.520 -16.734 1.00 97.62 345 VAL A O 1
ATOM 2662 N N . ILE A 1 346 ? 24.244 3.640 -17.965 1.00 95.94 346 ILE A N 1
ATOM 2663 C CA . ILE A 1 346 ? 24.804 4.248 -19.181 1.00 95.94 346 ILE A CA 1
ATOM 2664 C C . ILE A 1 346 ? 23.937 5.419 -19.658 1.00 95.94 346 ILE A C 1
ATOM 2666 O O . ILE A 1 346 ? 24.478 6.482 -19.940 1.00 95.94 346 ILE A O 1
ATOM 2670 N N . GLY A 1 347 ? 22.610 5.265 -19.699 1.00 94.62 347 GLY A N 1
ATOM 2671 C CA . GLY A 1 347 ? 21.700 6.351 -20.086 1.00 94.62 347 GLY A CA 1
ATOM 2672 C C . GLY A 1 347 ? 21.746 7.556 -19.138 1.00 94.62 347 GLY A C 1
ATOM 2673 O O . GLY A 1 347 ? 21.554 8.688 -19.570 1.00 94.62 347 GLY A O 1
ATOM 2674 N N . THR A 1 348 ? 22.064 7.332 -17.859 1.00 95.88 348 THR A N 1
ATOM 2675 C CA . THR A 1 348 ? 22.216 8.405 -16.862 1.00 95.88 348 THR A CA 1
ATOM 2676 C C . THR A 1 348 ? 23.584 9.092 -16.954 1.00 95.88 348 THR A C 1
ATOM 2678 O O . THR A 1 348 ? 23.659 10.316 -16.871 1.00 95.88 348 THR A O 1
ATOM 2681 N N . GLU A 1 349 ? 24.668 8.328 -17.122 1.00 95.50 349 GLU A N 1
ATOM 2682 C CA . GLU A 1 349 ? 26.040 8.855 -17.208 1.00 95.50 349 GLU A CA 1
ATOM 2683 C C . GLU A 1 349 ? 26.334 9.505 -18.568 1.00 95.50 349 GLU A C 1
ATOM 2685 O O . GLU A 1 349 ? 27.014 10.531 -18.637 1.00 95.50 349 GLU A O 1
ATOM 2690 N N . HIS A 1 350 ? 25.773 8.956 -19.648 1.00 93.62 350 HIS A N 1
ATOM 2691 C CA . HIS A 1 350 ? 25.967 9.411 -21.024 1.00 93.62 350 HIS A CA 1
ATOM 2692 C C . HIS A 1 350 ? 24.621 9.643 -21.748 1.00 93.62 350 HIS A C 1
ATOM 2694 O O . HIS A 1 350 ? 24.295 8.914 -22.689 1.00 93.62 350 HIS A O 1
ATOM 2700 N N . PRO A 1 351 ? 23.835 10.682 -21.383 1.00 92.88 351 PRO A N 1
ATOM 2701 C CA . PRO A 1 351 ? 22.490 10.901 -21.941 1.00 92.88 351 PRO A CA 1
ATOM 2702 C C . PRO A 1 351 ? 22.445 11.096 -23.463 1.00 92.88 351 PRO A C 1
ATOM 2704 O O . PRO A 1 351 ? 21.449 10.780 -24.106 1.00 92.88 351 PRO A O 1
ATOM 2707 N N . HIS A 1 352 ? 23.538 11.582 -24.058 1.00 90.56 352 HIS A N 1
ATOM 2708 C CA . HIS A 1 352 ? 23.668 11.766 -25.506 1.00 90.56 352 HIS A CA 1
ATOM 2709 C C . HIS A 1 352 ? 23.631 10.446 -26.292 1.00 90.56 352 HIS A C 1
ATOM 2711 O O . HIS A 1 352 ? 23.298 10.468 -27.470 1.00 90.56 352 HIS A O 1
ATOM 2717 N N . LEU A 1 353 ? 23.924 9.305 -25.652 1.00 92.31 353 LEU A N 1
ATOM 2718 C CA . LEU A 1 353 ? 23.820 7.985 -26.281 1.00 92.31 353 LEU A CA 1
ATOM 2719 C C . LEU A 1 353 ? 22.376 7.469 -26.362 1.00 92.31 353 LEU A C 1
ATOM 2721 O O . LEU A 1 353 ? 22.162 6.451 -27.016 1.00 92.31 353 LEU A O 1
ATOM 2725 N N . ARG A 1 354 ? 21.400 8.100 -25.682 1.00 93.88 354 ARG A N 1
ATOM 2726 C CA . ARG A 1 354 ? 19.987 7.652 -25.619 1.00 93.88 354 ARG A CA 1
ATOM 2727 C C . ARG A 1 354 ? 19.867 6.128 -25.447 1.00 93.88 354 ARG A C 1
ATOM 2729 O O . ARG A 1 354 ? 19.233 5.433 -26.245 1.00 93.88 354 ARG A O 1
ATOM 2736 N N . ALA A 1 355 ? 20.586 5.603 -24.451 1.00 96.56 355 ALA A N 1
ATOM 2737 C CA . ALA A 1 355 ? 20.784 4.169 -24.270 1.00 96.56 355 ALA A CA 1
ATOM 2738 C C . ALA A 1 355 ? 19.445 3.449 -24.055 1.00 96.56 355 ALA A C 1
ATOM 2740 O O . ALA A 1 355 ? 18.799 3.612 -23.024 1.00 96.56 355 ALA A O 1
ATOM 2741 N N . THR A 1 356 ? 19.057 2.633 -25.032 1.00 97.50 356 THR A N 1
ATOM 2742 C CA . THR A 1 356 ? 17.748 1.982 -25.102 1.00 97.50 356 THR A CA 1
ATOM 2743 C C . THR A 1 356 ? 17.892 0.470 -24.968 1.00 97.50 356 THR A C 1
ATOM 2745 O O . THR A 1 356 ? 18.651 -0.160 -25.708 1.00 97.50 356 THR A O 1
ATOM 2748 N N . GLN A 1 357 ? 17.144 -0.144 -24.053 1.00 97.94 357 GLN A N 1
ATOM 2749 C CA . GLN A 1 357 ? 17.014 -1.596 -23.965 1.00 97.94 357 GLN A CA 1
ATOM 2750 C C . GLN A 1 357 ? 15.793 -2.079 -24.758 1.00 97.94 357 GLN A C 1
ATOM 2752 O O . GLN A 1 357 ? 14.677 -1.587 -24.568 1.00 97.94 357 GLN A O 1
ATOM 2757 N N . ILE A 1 358 ? 15.995 -3.104 -25.587 1.00 97.56 358 ILE A N 1
ATOM 2758 C CA . ILE A 1 358 ? 14.924 -3.812 -26.297 1.00 97.56 358 ILE A CA 1
ATOM 2759 C C . ILE A 1 358 ? 14.978 -5.288 -25.902 1.00 97.56 358 ILE A C 1
ATOM 2761 O O . ILE A 1 358 ? 15.912 -5.995 -26.272 1.00 97.56 358 ILE A O 1
ATOM 2765 N N . ASP A 1 359 ? 13.996 -5.767 -25.140 1.00 97.62 359 ASP A N 1
ATOM 2766 C CA . ASP A 1 359 ? 13.939 -7.169 -24.721 1.00 97.62 359 ASP A CA 1
ATOM 2767 C C . ASP A 1 359 ? 13.009 -7.998 -25.614 1.00 97.62 359 ASP A C 1
ATOM 2769 O O . ASP A 1 359 ? 11.793 -7.822 -25.600 1.00 97.62 359 ASP A O 1
ATOM 2773 N N . VAL A 1 360 ? 13.559 -8.942 -26.368 1.00 95.88 360 VAL A N 1
ATOM 2774 C CA . VAL A 1 360 ? 12.824 -9.739 -27.358 1.00 95.88 360 VAL A CA 1
ATOM 2775 C C . VAL A 1 360 ? 12.584 -11.168 -26.874 1.00 95.88 360 VAL A C 1
ATOM 2777 O O . VAL A 1 360 ? 13.361 -11.702 -26.081 1.00 95.88 360 VAL A O 1
ATOM 2780 N N . ASP A 1 361 ? 11.516 -11.804 -27.347 1.00 92.88 361 ASP A N 1
ATOM 2781 C CA . ASP A 1 361 ? 11.305 -13.241 -27.168 1.00 92.88 361 ASP A CA 1
ATOM 2782 C C . ASP A 1 361 ? 11.911 -14.057 -28.329 1.00 92.88 361 ASP A C 1
ATOM 2784 O O . ASP A 1 361 ? 12.606 -13.533 -29.201 1.00 92.88 361 ASP A O 1
ATOM 2788 N N . GLU A 1 362 ? 11.697 -15.375 -28.329 1.00 85.50 362 GLU A N 1
ATOM 2789 C CA . GLU A 1 362 ? 12.195 -16.260 -29.396 1.00 85.50 362 GLU A CA 1
ATOM 2790 C C . GLU A 1 362 ? 11.417 -16.116 -30.713 1.00 85.50 362 GLU A C 1
ATOM 2792 O O . GLU A 1 362 ? 11.915 -16.520 -31.764 1.00 85.50 362 GLU A O 1
ATOM 2797 N N . ALA A 1 363 ? 10.204 -15.562 -30.656 1.00 84.44 363 ALA A N 1
ATOM 2798 C CA . ALA A 1 363 ? 9.290 -15.431 -31.784 1.00 84.44 363 ALA A CA 1
ATOM 2799 C C . ALA A 1 363 ? 9.389 -14.064 -32.479 1.00 84.44 363 ALA A C 1
ATOM 2801 O O . ALA A 1 363 ? 8.609 -13.802 -33.394 1.00 84.44 363 ALA A O 1
ATOM 2802 N N . VAL A 1 364 ? 10.323 -13.206 -32.055 1.00 87.62 364 VAL A N 1
ATOM 2803 C CA . VAL A 1 364 ? 10.469 -11.850 -32.584 1.00 87.62 364 VAL A CA 1
ATOM 2804 C C . VAL A 1 364 ? 10.655 -11.846 -34.100 1.00 87.62 364 VAL A C 1
ATOM 2806 O O . VAL A 1 364 ? 11.488 -12.569 -34.659 1.00 87.62 364 VAL A O 1
ATOM 2809 N N . ASP A 1 365 ? 9.879 -10.993 -34.758 1.00 91.06 365 ASP A N 1
ATOM 2810 C CA . ASP A 1 365 ? 10.047 -10.698 -36.170 1.00 91.06 365 ASP A CA 1
ATOM 2811 C C . ASP A 1 365 ? 11.169 -9.666 -36.353 1.00 91.06 365 ASP A C 1
ATOM 2813 O O . ASP A 1 365 ? 11.199 -8.614 -35.708 1.00 91.06 365 ASP A O 1
ATOM 2817 N N . ALA A 1 366 ? 12.115 -9.976 -37.237 1.00 92.38 366 ALA A N 1
ATOM 2818 C CA . ALA A 1 366 ? 13.244 -9.102 -37.516 1.00 92.38 366 ALA A CA 1
ATOM 2819 C C . ALA A 1 366 ? 12.805 -7.793 -38.185 1.00 92.38 366 ALA A C 1
ATOM 2821 O O . ALA A 1 366 ? 13.430 -6.765 -37.928 1.00 92.38 366 ALA A O 1
ATOM 2822 N N . ASP A 1 367 ? 11.729 -7.814 -38.980 1.00 91.19 367 ASP A N 1
ATOM 2823 C CA . ASP A 1 367 ? 11.180 -6.606 -39.602 1.00 91.19 367 ASP A CA 1
ATOM 2824 C C . ASP A 1 367 ? 10.559 -5.675 -38.546 1.00 91.19 367 ASP A C 1
ATOM 2826 O O . ASP A 1 367 ? 10.797 -4.470 -38.571 1.00 91.19 367 ASP A O 1
ATOM 2830 N N . GLN A 1 368 ? 9.854 -6.219 -37.547 1.00 90.94 368 GLN A N 1
ATOM 2831 C CA . GLN A 1 368 ? 9.323 -5.430 -36.423 1.00 90.94 368 GLN A CA 1
ATOM 2832 C C . GLN A 1 368 ? 10.442 -4.796 -35.587 1.00 90.94 368 GLN A C 1
ATOM 2834 O O . GLN A 1 368 ? 10.373 -3.622 -35.219 1.00 90.94 368 GLN A O 1
ATOM 2839 N N . LEU A 1 369 ? 11.504 -5.559 -35.312 1.00 92.38 369 LEU A N 1
ATOM 2840 C CA . LEU A 1 369 ? 12.669 -5.044 -34.597 1.00 92.38 369 LEU A CA 1
ATOM 2841 C C . LEU A 1 369 ? 13.390 -3.955 -35.409 1.00 92.38 369 LEU A C 1
ATOM 2843 O O . LEU A 1 369 ? 13.769 -2.930 -34.846 1.00 92.38 369 LEU A O 1
ATOM 2847 N N . ALA A 1 370 ? 13.542 -4.139 -36.724 1.00 92.44 370 ALA A N 1
ATOM 2848 C CA . ALA A 1 370 ? 14.110 -3.127 -37.612 1.00 92.44 370 ALA A CA 1
ATOM 2849 C C . ALA A 1 370 ? 13.260 -1.847 -37.632 1.00 92.44 370 ALA A C 1
ATOM 2851 O O . ALA A 1 370 ? 13.811 -0.757 -37.503 1.00 92.44 370 ALA A O 1
ATOM 2852 N N . GLN A 1 371 ? 11.931 -1.965 -37.711 1.00 89.88 371 GLN A N 1
ATOM 2853 C CA . GLN A 1 371 ? 11.015 -0.822 -37.639 1.00 89.88 371 GLN A CA 1
ATOM 2854 C C . GLN A 1 371 ? 11.156 -0.049 -36.328 1.00 89.88 371 GLN A C 1
ATOM 2856 O O . GLN A 1 371 ? 11.174 1.178 -36.350 1.00 89.88 371 GLN A O 1
ATOM 2861 N N . GLN A 1 372 ? 11.313 -0.741 -35.194 1.00 91.88 372 GLN A N 1
ATOM 2862 C CA . GLN A 1 372 ? 11.547 -0.064 -33.920 1.00 91.88 372 GLN A CA 1
ATOM 2863 C C . GLN A 1 372 ? 12.883 0.689 -33.906 1.00 91.88 372 GLN A C 1
ATOM 2865 O O . GLN A 1 372 ? 12.926 1.816 -33.428 1.00 91.88 372 GLN A O 1
ATOM 2870 N N . LEU A 1 373 ? 13.962 0.079 -34.404 1.00 92.25 373 LEU A N 1
ATOM 2871 C CA . LEU A 1 373 ? 15.288 0.707 -34.436 1.00 92.25 373 LEU A CA 1
ATOM 2872 C C . LEU A 1 373 ? 15.308 1.949 -35.334 1.00 92.25 373 LEU A C 1
ATOM 2874 O O . LEU A 1 373 ? 15.870 2.974 -34.960 1.00 92.25 373 LEU A O 1
ATOM 2878 N N . LEU A 1 374 ? 14.685 1.850 -36.508 1.00 90.31 374 LEU A N 1
ATOM 2879 C CA . LEU A 1 374 ? 14.555 2.953 -37.461 1.00 90.31 374 LEU A CA 1
ATOM 2880 C C . LEU A 1 374 ? 13.534 4.005 -37.006 1.00 90.31 374 LEU A C 1
ATOM 2882 O O . LEU A 1 374 ? 13.528 5.123 -37.520 1.00 90.31 374 LEU A O 1
ATOM 2886 N N . GLY A 1 375 ? 12.674 3.653 -36.051 1.00 83.56 375 GLY A N 1
ATOM 2887 C CA . GLY A 1 375 ? 11.781 4.573 -35.373 1.00 83.56 375 GLY A CA 1
ATOM 2888 C C . GLY A 1 375 ? 12.521 5.456 -34.380 1.00 83.56 375 GLY A C 1
ATOM 2889 O O . GLY A 1 375 ? 13.333 4.996 -33.584 1.00 83.56 375 GLY A O 1
ATOM 2890 N N . ASP A 1 376 ? 12.185 6.742 -34.361 1.00 81.69 376 ASP A N 1
ATOM 2891 C CA . ASP A 1 376 ? 12.721 7.685 -33.376 1.00 81.69 376 ASP A CA 1
ATOM 2892 C C . ASP A 1 376 ? 11.863 7.704 -32.101 1.00 81.69 376 ASP A C 1
ATOM 2894 O O . ASP A 1 376 ? 11.371 8.735 -31.648 1.00 81.69 376 ASP A O 1
ATOM 2898 N N . SER A 1 377 ? 11.610 6.522 -31.536 1.00 89.12 377 SER A N 1
ATOM 2899 C CA . SER A 1 377 ? 10.868 6.408 -30.281 1.00 89.12 377 SER A CA 1
ATOM 2900 C C . SER A 1 377 ? 11.708 6.948 -29.122 1.00 89.12 377 SER A C 1
ATOM 2902 O O . SER A 1 377 ? 12.865 6.568 -28.979 1.00 89.12 377 SER A O 1
ATOM 2904 N N . GLU A 1 378 ? 11.128 7.773 -28.251 1.00 91.12 378 GLU A N 1
ATOM 2905 C CA . GLU A 1 378 ? 11.787 8.292 -27.036 1.00 91.12 378 GLU A CA 1
ATOM 2906 C C . GLU A 1 378 ? 11.858 7.266 -25.887 1.00 91.12 378 GLU A C 1
ATOM 2908 O O . GLU A 1 378 ? 12.216 7.599 -24.761 1.00 91.12 378 GLU A O 1
ATOM 2913 N N . GLU A 1 379 ? 11.465 6.017 -26.136 1.00 94.38 379 GLU A N 1
ATOM 2914 C CA . GLU A 1 379 ? 11.411 4.979 -25.113 1.00 94.38 379 GLU A CA 1
ATOM 2915 C C . GLU A 1 379 ? 12.782 4.344 -24.863 1.00 94.38 379 GLU A C 1
ATOM 2917 O O . GLU A 1 379 ? 13.363 3.747 -25.768 1.00 94.38 379 GLU A O 1
ATOM 2922 N N . ASP A 1 380 ? 13.252 4.397 -23.614 1.00 95.06 380 ASP A N 1
ATOM 2923 C CA . ASP A 1 380 ? 14.541 3.816 -23.204 1.00 95.06 380 ASP A CA 1
ATOM 2924 C C . ASP A 1 380 ? 14.433 2.343 -22.761 1.00 95.06 380 ASP A C 1
ATOM 2926 O O . ASP A 1 380 ? 15.431 1.624 -22.706 1.00 95.06 380 ASP A O 1
ATOM 2930 N N . GLU A 1 381 ? 13.231 1.853 -22.438 1.00 96.94 381 GLU A N 1
ATOM 2931 C CA . GLU A 1 381 ? 12.991 0.457 -22.047 1.00 96.94 381 GLU A CA 1
ATOM 2932 C C . GLU A 1 381 ? 11.751 -0.117 -22.727 1.00 96.94 381 GLU A C 1
ATOM 2934 O O . GLU A 1 381 ? 10.612 0.277 -22.451 1.00 96.94 381 GLU A O 1
ATOM 2939 N N . THR A 1 382 ? 11.978 -1.113 -23.578 1.00 97.25 382 THR A N 1
ATOM 2940 C CA . THR A 1 382 ? 10.939 -1.725 -24.407 1.00 97.25 382 THR A CA 1
ATOM 2941 C C . THR A 1 382 ? 11.075 -3.241 -24.456 1.00 97.25 382 THR A C 1
ATOM 2943 O O . THR A 1 382 ? 12.125 -3.804 -24.126 1.00 97.25 382 THR A O 1
ATOM 2946 N N . ALA A 1 383 ? 10.005 -3.916 -24.862 1.00 97.50 383 ALA A N 1
ATOM 2947 C CA . ALA A 1 383 ? 10.009 -5.351 -25.070 1.00 97.50 383 ALA A CA 1
ATOM 2948 C C . ALA A 1 383 ? 9.062 -5.782 -26.193 1.00 97.50 383 ALA A C 1
ATOM 2950 O O . ALA A 1 383 ? 8.030 -5.157 -26.422 1.00 97.50 383 ALA A O 1
ATOM 2951 N N . TRP A 1 384 ? 9.390 -6.898 -26.838 1.00 96.19 384 TRP A N 1
ATOM 2952 C CA . TRP A 1 384 ? 8.519 -7.588 -27.788 1.00 96.19 384 TRP A CA 1
ATOM 2953 C C . TRP A 1 384 ? 8.094 -8.938 -27.222 1.00 96.19 384 TRP A C 1
ATOM 2955 O O . TRP A 1 384 ? 8.938 -9.729 -26.790 1.00 96.19 384 TRP A O 1
ATOM 2965 N N . ARG A 1 385 ? 6.782 -9.198 -27.210 1.00 95.38 385 ARG A N 1
ATOM 2966 C CA . ARG A 1 385 ? 6.197 -10.489 -26.818 1.00 95.38 385 ARG A CA 1
ATOM 2967 C C . ARG A 1 385 ? 5.111 -10.885 -27.804 1.00 95.38 385 ARG A C 1
ATOM 2969 O O . ARG A 1 385 ? 4.147 -10.144 -27.970 1.00 95.38 385 ARG A O 1
ATOM 2976 N N . ASN A 1 386 ? 5.243 -12.051 -28.432 1.00 91.06 386 ASN A N 1
ATOM 2977 C CA . ASN A 1 386 ? 4.279 -12.601 -29.390 1.00 91.06 386 ASN A CA 1
ATOM 2978 C C . ASN A 1 386 ? 3.861 -11.590 -30.480 1.00 91.06 386 ASN A C 1
ATOM 2980 O O . ASN A 1 386 ? 2.682 -11.484 -30.816 1.00 91.06 386 ASN A O 1
ATOM 2984 N N . GLY A 1 387 ? 4.818 -10.805 -30.988 1.00 90.50 387 GLY A N 1
ATOM 2985 C CA . GLY A 1 387 ? 4.580 -9.785 -32.016 1.00 90.50 387 GLY A CA 1
ATOM 2986 C C . GLY A 1 387 ? 3.897 -8.499 -31.533 1.00 90.50 387 GLY A C 1
ATOM 2987 O O . GLY A 1 387 ? 3.575 -7.654 -32.364 1.00 90.50 387 GLY A O 1
ATOM 2988 N N . ALA A 1 388 ? 3.682 -8.330 -30.224 1.00 94.06 388 ALA A N 1
ATOM 2989 C CA . ALA A 1 388 ? 3.197 -7.092 -29.619 1.00 94.06 388 ALA A CA 1
ATOM 2990 C C . ALA A 1 388 ? 4.336 -6.318 -28.936 1.00 94.06 388 ALA A C 1
ATOM 2992 O O . ALA A 1 388 ? 5.210 -6.912 -28.294 1.00 94.06 388 ALA A O 1
ATOM 2993 N N . TRP A 1 389 ? 4.293 -4.990 -29.059 1.00 95.38 389 TRP A N 1
ATOM 2994 C CA . TRP A 1 389 ? 5.274 -4.075 -28.483 1.00 95.38 389 TRP A CA 1
ATOM 2995 C C . TRP A 1 389 ? 4.818 -3.570 -27.112 1.00 95.38 389 TRP A C 1
ATOM 2997 O O . TRP A 1 389 ? 3.663 -3.184 -26.917 1.00 95.38 389 TRP A O 1
ATOM 3007 N N . TYR A 1 390 ? 5.736 -3.581 -26.152 1.00 97.06 390 TYR A N 1
ATOM 3008 C CA . TYR A 1 390 ? 5.507 -3.163 -24.776 1.00 97.06 390 TYR A CA 1
ATOM 3009 C C . TYR A 1 390 ? 6.531 -2.117 -24.358 1.00 97.06 390 TYR A C 1
ATOM 3011 O O . TYR A 1 390 ? 7.723 -2.251 -24.634 1.00 97.06 390 TYR A O 1
ATOM 3019 N N . VAL A 1 391 ? 6.073 -1.118 -23.610 1.00 96.69 391 VAL A N 1
ATOM 3020 C CA . VAL A 1 391 ? 6.919 -0.059 -23.049 1.00 96.69 391 VAL A CA 1
ATOM 3021 C C . VAL A 1 391 ? 6.876 -0.093 -21.525 1.00 96.69 391 VAL A C 1
ATOM 3023 O O . VAL A 1 391 ? 5.817 -0.326 -20.930 1.00 96.69 391 VAL A O 1
ATOM 3026 N N . ALA A 1 392 ? 8.022 0.131 -20.882 1.00 96.44 392 ALA A N 1
ATOM 3027 C CA . ALA A 1 392 ? 8.112 0.142 -19.427 1.00 96.44 392 ALA A CA 1
ATOM 3028 C C . ALA A 1 392 ? 7.686 1.501 -18.853 1.00 96.44 392 ALA A C 1
ATOM 3030 O O . ALA A 1 392 ? 8.110 2.563 -19.317 1.00 96.44 392 ALA A O 1
ATOM 3031 N N . ARG A 1 393 ? 6.877 1.491 -17.793 1.00 93.56 393 ARG A N 1
ATOM 3032 C CA . ARG A 1 393 ? 6.514 2.690 -17.027 1.00 93.56 393 ARG A CA 1
ATOM 3033 C C . ARG A 1 393 ? 6.710 2.451 -15.543 1.00 93.56 393 ARG A C 1
ATOM 3035 O O . ARG A 1 393 ? 6.239 1.458 -14.999 1.00 93.56 393 ARG A O 1
ATOM 3042 N N . LEU A 1 394 ? 7.390 3.385 -14.888 1.00 92.56 394 LEU A N 1
ATOM 3043 C CA . LEU A 1 394 ? 7.479 3.424 -13.434 1.00 92.56 394 LEU A CA 1
ATOM 3044 C C . LEU A 1 394 ? 6.230 4.117 -12.882 1.00 92.56 394 LEU A C 1
ATOM 3046 O O . LEU A 1 394 ? 5.868 5.192 -13.361 1.00 92.56 394 LEU A O 1
ATOM 3050 N N . TYR A 1 395 ? 5.584 3.524 -11.883 1.00 86.00 395 TYR A N 1
ATOM 3051 C CA . TYR A 1 395 ? 4.395 4.105 -11.263 1.00 86.00 395 TYR A CA 1
ATOM 3052 C C . TYR A 1 395 ? 4.327 3.789 -9.759 1.00 86.00 395 TYR A C 1
ATOM 3054 O O . TYR A 1 395 ? 4.901 2.786 -9.318 1.00 86.00 395 TYR A O 1
ATOM 3062 N N . PRO A 1 396 ? 3.642 4.631 -8.961 1.00 84.06 396 PRO A N 1
ATOM 3063 C CA . PRO A 1 396 ? 3.302 4.310 -7.578 1.00 84.06 396 PRO A CA 1
ATOM 3064 C C . PRO A 1 396 ? 2.405 3.076 -7.511 1.00 84.06 396 PRO A C 1
ATOM 3066 O O . PRO A 1 396 ? 1.324 3.065 -8.097 1.00 84.06 396 PRO A O 1
ATOM 3069 N N . ALA A 1 397 ? 2.852 2.059 -6.783 1.00 82.88 397 ALA A N 1
ATOM 3070 C CA . ALA A 1 397 ? 2.193 0.762 -6.694 1.00 82.88 397 ALA A CA 1
ATOM 3071 C C . ALA A 1 397 ? 1.929 0.420 -5.220 1.00 82.88 397 ALA A C 1
ATOM 3073 O O . ALA A 1 397 ? 2.713 -0.312 -4.608 1.00 82.88 397 ALA A O 1
ATOM 3074 N N . PRO A 1 398 ? 0.877 1.000 -4.608 1.00 83.06 398 PRO A N 1
ATOM 3075 C CA . PRO A 1 398 ? 0.469 0.603 -3.268 1.00 83.06 398 PRO A CA 1
ATOM 3076 C C . PRO A 1 398 ? 0.052 -0.868 -3.275 1.00 83.06 398 PRO A C 1
ATOM 3078 O O . PRO A 1 398 ? -0.483 -1.347 -4.274 1.00 83.06 398 PRO A O 1
ATOM 3081 N N . LEU A 1 399 ? 0.273 -1.564 -2.156 1.00 82.88 399 LEU A N 1
ATOM 3082 C CA . LEU A 1 399 ? 0.002 -2.997 -2.085 1.00 82.88 399 LEU A CA 1
ATOM 3083 C C . LEU A 1 399 ? -1.464 -3.296 -2.394 1.00 82.88 399 LEU A C 1
ATOM 3085 O O . LEU A 1 399 ? -2.367 -2.831 -1.690 1.00 82.88 399 LEU A O 1
ATOM 3089 N N . LEU A 1 400 ? -1.688 -4.106 -3.421 1.00 79.81 400 LEU A N 1
ATOM 3090 C CA . LEU A 1 400 ? -3.024 -4.509 -3.831 1.00 79.81 400 LEU A CA 1
ATOM 3091 C C . LEU A 1 400 ? -3.451 -5.791 -3.099 1.00 79.81 400 LEU A C 1
ATOM 3093 O O . LEU A 1 400 ? -2.608 -6.589 -2.672 1.00 79.81 400 LEU A O 1
ATOM 3097 N N . PRO A 1 401 ? -4.762 -6.037 -2.924 1.00 74.56 401 PRO A N 1
ATOM 3098 C CA . PRO A 1 401 ? -5.238 -7.255 -2.273 1.00 74.56 401 PRO A CA 1
ATOM 3099 C C . PRO A 1 401 ? -4.728 -8.554 -2.917 1.00 74.56 401 PRO A C 1
ATOM 3101 O O . PRO A 1 401 ? -4.486 -9.530 -2.209 1.00 74.56 401 PRO A O 1
ATOM 3104 N N . GLU A 1 402 ? -4.526 -8.564 -4.231 1.00 77.62 402 GLU A N 1
ATOM 3105 C CA . GLU A 1 402 ? -3.970 -9.675 -5.008 1.00 77.62 402 GLU A CA 1
ATOM 3106 C C . GLU A 1 402 ? -2.489 -9.968 -4.717 1.00 77.62 402 GLU A C 1
ATOM 3108 O O . GLU A 1 402 ? -2.032 -11.087 -4.946 1.00 77.62 402 GLU A O 1
ATOM 3113 N N . GLU A 1 403 ? -1.746 -9.012 -4.158 1.00 82.56 403 GLU A N 1
ATOM 3114 C CA . GLU A 1 403 ? -0.333 -9.177 -3.786 1.00 82.56 403 GLU A CA 1
ATOM 3115 C C . GLU A 1 403 ? -0.162 -9.805 -2.395 1.00 82.56 403 GLU A C 1
ATOM 3117 O O . GLU A 1 403 ? 0.954 -10.051 -1.921 1.00 82.56 403 GLU A O 1
ATOM 3122 N N . ARG A 1 404 ? -1.274 -10.093 -1.710 1.00 84.88 404 ARG A N 1
ATOM 3123 C CA . ARG A 1 404 ? -1.257 -10.757 -0.410 1.00 84.88 404 ARG A CA 1
ATOM 3124 C C . ARG A 1 404 ? -0.730 -12.182 -0.526 1.00 84.88 404 ARG A C 1
ATOM 3126 O O . ARG A 1 404 ? -0.998 -12.928 -1.468 1.00 84.88 404 ARG A O 1
ATOM 3133 N N . LYS A 1 405 ? -0.027 -12.608 0.523 1.00 88.69 405 LYS A N 1
ATOM 3134 C CA . LYS A 1 405 ? 0.419 -13.995 0.652 1.00 88.69 405 LYS A CA 1
ATOM 3135 C C . LYS A 1 405 ? -0.789 -14.912 0.795 1.00 88.69 405 LYS A C 1
ATOM 3137 O O . LYS A 1 405 ? -1.506 -14.857 1.790 1.00 88.69 405 LYS A O 1
ATOM 3142 N N . THR A 1 406 ? -0.959 -15.793 -0.181 1.00 90.50 406 THR A N 1
ATOM 3143 C CA . THR A 1 406 ? -1.941 -16.874 -0.118 1.00 90.50 406 THR A CA 1
ATOM 3144 C C . THR A 1 406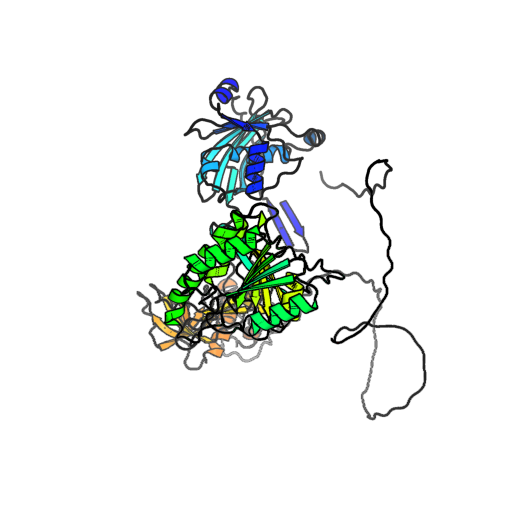 ? -1.270 -18.130 0.421 1.00 90.50 406 THR A C 1
ATOM 3146 O O . THR A 1 406 ? -0.151 -18.464 0.034 1.00 90.50 406 THR A O 1
ATOM 3149 N N . THR A 1 407 ? -1.952 -18.842 1.313 1.00 91.38 407 THR A N 1
ATOM 3150 C CA . THR A 1 407 ? -1.496 -20.134 1.831 1.00 91.38 407 THR A CA 1
ATOM 3151 C C . THR A 1 407 ? -2.635 -21.144 1.813 1.00 91.38 407 THR A C 1
ATOM 3153 O O . THR A 1 407 ? -3.808 -20.776 1.755 1.00 91.38 407 THR A O 1
ATOM 3156 N N . ARG A 1 408 ? -2.291 -22.430 1.860 1.00 92.88 408 ARG A N 1
ATOM 3157 C CA . ARG A 1 408 ? -3.259 -23.507 2.074 1.00 92.88 408 ARG A CA 1
ATOM 3158 C C . ARG A 1 408 ? -3.302 -23.817 3.564 1.00 92.88 408 ARG A C 1
ATOM 3160 O O . ARG A 1 408 ? -2.264 -24.108 4.145 1.00 92.88 408 ARG A O 1
ATOM 3167 N N . ALA A 1 409 ? -4.493 -23.768 4.146 1.00 91.75 409 ALA A N 1
ATOM 3168 C CA . ALA A 1 409 ? -4.740 -24.128 5.536 1.00 91.75 409 ALA A CA 1
ATOM 3169 C C . ALA A 1 409 ? -5.626 -25.378 5.596 1.00 91.75 409 ALA A C 1
ATOM 3171 O O . ALA A 1 409 ? -6.589 -25.507 4.836 1.00 91.75 409 ALA A O 1
ATOM 3172 N N . ASN A 1 410 ? -5.302 -26.303 6.493 1.00 93.00 410 ASN A N 1
ATOM 3173 C CA . ASN A 1 410 ? -6.154 -27.425 6.844 1.00 93.00 410 ASN A CA 1
ATOM 3174 C C . ASN A 1 410 ? -7.143 -26.984 7.930 1.00 93.00 410 ASN A C 1
ATOM 3176 O O . ASN A 1 410 ? -6.751 -26.748 9.071 1.00 93.00 410 ASN A O 1
ATOM 3180 N N . HIS A 1 411 ? -8.432 -26.938 7.595 1.00 89.44 411 HIS A N 1
ATOM 3181 C CA . HIS A 1 411 ? -9.483 -26.476 8.503 1.00 89.44 411 HIS A CA 1
ATOM 3182 C C . HIS A 1 411 ? -9.616 -27.291 9.805 1.00 89.44 411 HIS A C 1
ATOM 3184 O O . HIS A 1 411 ? -10.222 -26.811 10.756 1.00 89.44 411 HIS A O 1
ATOM 3190 N N . GLU A 1 412 ? -9.082 -28.514 9.872 1.00 90.75 412 GLU A N 1
ATOM 3191 C CA . GLU A 1 412 ? -9.125 -29.356 11.078 1.00 90.75 412 GLU A CA 1
ATOM 3192 C C . GLU A 1 412 ? -7.994 -29.059 12.070 1.00 90.75 412 GLU A C 1
ATOM 3194 O O . GLU A 1 412 ? -8.060 -29.482 13.224 1.00 90.75 412 GLU A O 1
ATOM 3199 N N . ARG A 1 413 ? -6.918 -28.401 11.624 1.00 90.94 413 ARG A N 1
ATOM 3200 C CA . ARG A 1 413 ? -5.683 -28.233 12.413 1.00 90.94 413 ARG A CA 1
ATOM 3201 C C . ARG A 1 413 ? -5.247 -26.783 12.529 1.00 90.94 413 ARG A C 1
ATOM 3203 O O . ARG A 1 413 ? -4.800 -26.370 13.600 1.00 90.94 413 ARG A O 1
ATOM 3210 N N . ASP A 1 414 ? -5.407 -26.039 11.444 1.00 93.69 414 ASP A N 1
ATOM 3211 C CA . ASP A 1 414 ? -4.890 -24.692 11.286 1.00 93.69 414 ASP A CA 1
ATOM 3212 C C . ASP A 1 414 ? -5.951 -23.649 11.654 1.00 93.69 414 ASP A C 1
ATOM 3214 O O . ASP A 1 414 ? -7.160 -23.837 11.465 1.00 93.69 414 ASP A O 1
ATOM 3218 N N . GLY A 1 415 ? -5.489 -22.514 12.179 1.00 93.94 415 GLY A N 1
ATOM 3219 C CA . GLY A 1 415 ? -6.339 -21.364 12.453 1.00 93.94 415 GLY A CA 1
ATOM 3220 C C . GLY A 1 415 ? -6.728 -20.659 11.157 1.00 93.94 415 GLY A C 1
ATOM 3221 O O . GLY A 1 415 ? -5.875 -20.189 10.406 1.00 93.94 415 GLY A O 1
ATOM 3222 N N . MET A 1 416 ? -8.026 -20.538 10.902 1.00 94.75 416 MET A N 1
ATOM 3223 C CA . MET A 1 416 ? -8.565 -19.676 9.853 1.00 94.75 416 MET A CA 1
ATOM 3224 C C . MET A 1 416 ? -9.815 -18.970 10.361 1.00 94.75 416 MET A C 1
ATOM 3226 O O . MET A 1 416 ? -10.570 -19.538 11.150 1.00 94.75 416 MET A O 1
ATOM 3230 N N . ARG A 1 417 ? -10.042 -17.734 9.913 1.00 93.50 417 ARG A N 1
ATOM 3231 C CA . ARG A 1 417 ? -11.244 -16.970 10.260 1.00 93.50 417 ARG A CA 1
ATOM 3232 C C . ARG A 1 417 ? -11.759 -16.135 9.099 1.00 93.50 417 ARG A C 1
ATOM 3234 O O . ARG A 1 417 ? -10.970 -15.683 8.274 1.00 93.50 417 ARG A O 1
ATOM 3241 N N . MET A 1 418 ? -13.060 -15.891 9.078 1.00 94.00 418 MET A N 1
ATOM 3242 C CA . MET A 1 418 ? -13.704 -14.972 8.147 1.00 94.00 418 MET A CA 1
ATOM 3243 C C . MET A 1 418 ? -13.433 -13.523 8.562 1.00 94.00 418 MET A C 1
ATOM 3245 O O . MET A 1 418 ? -13.564 -13.168 9.735 1.00 94.00 418 MET A O 1
ATOM 3249 N N . GLN A 1 419 ? -13.070 -12.681 7.600 1.00 91.31 419 GLN A N 1
ATOM 3250 C CA . GLN A 1 419 ? -12.923 -11.237 7.772 1.00 91.31 419 GLN A CA 1
ATOM 3251 C C . GLN A 1 419 ? -13.534 -10.497 6.587 1.00 91.31 419 GLN A C 1
ATOM 3253 O O . GLN A 1 419 ? -13.747 -11.077 5.527 1.00 91.31 419 GLN A O 1
ATOM 3258 N N . ILE A 1 420 ? -13.806 -9.209 6.779 1.00 87.00 420 ILE A N 1
ATOM 3259 C CA . ILE A 1 420 ? -14.225 -8.300 5.714 1.00 87.00 420 ILE A CA 1
ATOM 3260 C C . ILE A 1 420 ? -13.104 -7.303 5.511 1.00 87.00 420 ILE A C 1
ATOM 3262 O O . ILE A 1 420 ? -12.746 -6.575 6.439 1.00 87.00 420 ILE A O 1
ATOM 3266 N N . ARG A 1 421 ? -12.548 -7.290 4.302 1.00 83.56 421 ARG A N 1
ATOM 3267 C CA . ARG A 1 421 ? -11.497 -6.343 3.935 1.00 83.56 421 ARG A CA 1
ATOM 3268 C C . ARG A 1 421 ? -12.053 -4.928 3.792 1.00 83.56 421 ARG A C 1
ATOM 3270 O O . ARG A 1 421 ? -11.418 -3.979 4.241 1.00 83.56 421 ARG A O 1
ATOM 3277 N N . THR A 1 422 ? -13.233 -4.787 3.194 1.00 81.62 422 THR A N 1
ATOM 3278 C CA . THR A 1 422 ? -13.859 -3.495 2.903 1.00 81.62 422 THR A CA 1
ATOM 3279 C C . THR A 1 422 ? -15.316 -3.516 3.353 1.00 81.62 422 THR A C 1
ATOM 3281 O O . THR A 1 422 ? -16.186 -4.075 2.690 1.00 81.62 422 THR A O 1
ATOM 3284 N N . PHE A 1 423 ? -15.599 -2.904 4.505 1.00 80.31 423 PHE A N 1
ATOM 3285 C CA . PHE A 1 423 ? -16.968 -2.805 5.017 1.00 80.31 423 PHE A CA 1
ATOM 3286 C C . PHE A 1 423 ? -17.897 -2.138 3.992 1.00 80.31 423 PHE A C 1
ATOM 3288 O O . PHE A 1 423 ? -17.548 -1.123 3.393 1.00 80.31 423 PHE A O 1
ATOM 3295 N N . GLY A 1 424 ? -19.087 -2.709 3.800 1.00 79.88 424 GLY A N 1
ATOM 3296 C CA . GLY A 1 424 ? -20.033 -2.314 2.753 1.00 79.88 424 GLY A CA 1
ATOM 3297 C C . GLY A 1 424 ? -19.969 -3.183 1.494 1.00 79.88 424 GLY A C 1
ATOM 3298 O O . GLY A 1 424 ? -20.980 -3.285 0.801 1.00 79.88 424 GLY A O 1
ATOM 3299 N N . ASP A 1 425 ? -18.840 -3.848 1.241 1.00 82.81 425 ASP A N 1
ATOM 3300 C CA . ASP A 1 425 ? -18.647 -4.767 0.120 1.00 82.81 425 ASP A CA 1
ATOM 3301 C C . ASP A 1 425 ? -18.557 -6.219 0.611 1.00 82.81 425 ASP A C 1
ATOM 3303 O O . ASP A 1 425 ? -17.584 -6.628 1.248 1.00 82.81 425 ASP A O 1
ATOM 3307 N N . LEU A 1 426 ? -19.582 -7.017 0.302 1.00 88.19 426 LEU A N 1
ATOM 3308 C CA . LEU A 1 426 ? -19.634 -8.428 0.688 1.00 88.19 426 LEU A CA 1
ATOM 3309 C C . LEU A 1 426 ? -18.700 -9.312 -0.151 1.00 88.19 426 LEU A C 1
ATOM 3311 O O . LEU A 1 426 ? -18.326 -10.381 0.325 1.00 88.19 426 LEU A O 1
ATOM 3315 N N . GLU A 1 427 ? -18.285 -8.889 -1.351 1.00 89.56 427 GLU A N 1
ATOM 3316 C CA . GLU A 1 427 ? -17.290 -9.628 -2.150 1.00 89.56 427 GLU A CA 1
ATOM 3317 C C . GLU A 1 427 ? -15.894 -9.555 -1.517 1.00 89.56 427 GLU A C 1
ATOM 3319 O O . GLU A 1 427 ? -15.038 -10.403 -1.763 1.00 89.56 427 GLU A O 1
ATOM 3324 N N . SER A 1 428 ? -15.686 -8.583 -0.626 1.00 88.31 428 SER A N 1
ATOM 3325 C CA . SER A 1 428 ? -14.470 -8.439 0.169 1.00 88.31 428 SER A CA 1
ATOM 3326 C C . SER A 1 428 ? -14.404 -9.374 1.392 1.00 88.31 428 SER A C 1
ATOM 3328 O O . SER A 1 428 ? -13.448 -9.295 2.173 1.00 88.31 428 SER A O 1
ATOM 3330 N N . MET A 1 429 ? -15.407 -10.245 1.582 1.00 91.81 429 MET A N 1
ATOM 3331 C CA . MET A 1 429 ? -15.382 -11.308 2.591 1.00 91.81 429 MET A CA 1
ATOM 3332 C C . MET A 1 429 ? -14.361 -12.383 2.217 1.00 91.81 429 MET A C 1
ATOM 3334 O O . MET A 1 429 ? -14.454 -13.015 1.167 1.00 91.81 429 MET A O 1
ATOM 3338 N N . GLU A 1 430 ? -13.405 -12.634 3.105 1.00 92.38 430 GLU A N 1
ATOM 3339 C CA . GLU A 1 430 ? -12.284 -13.533 2.844 1.00 92.38 430 GLU A CA 1
ATOM 3340 C C . GLU A 1 430 ? -11.925 -14.383 4.071 1.00 92.38 430 GLU A C 1
ATOM 3342 O O . GLU A 1 430 ? -12.082 -13.974 5.226 1.00 92.38 430 GLU A O 1
ATOM 3347 N N . LEU A 1 431 ? -11.409 -15.587 3.814 1.00 93.94 431 LEU A N 1
ATOM 3348 C CA . LEU A 1 431 ? -10.817 -16.434 4.843 1.00 93.94 431 LEU A CA 1
ATOM 3349 C C . LEU A 1 431 ? -9.355 -16.042 5.043 1.00 93.94 431 LEU A C 1
ATOM 3351 O O . LEU A 1 431 ? -8.548 -16.100 4.118 1.00 93.94 431 LEU A O 1
ATOM 3355 N N . VAL A 1 432 ? -9.008 -15.687 6.275 1.00 93.56 432 VAL A N 1
ATOM 3356 C CA . VAL A 1 432 ? -7.664 -15.265 6.664 1.00 93.56 432 VAL A CA 1
ATOM 3357 C C . VAL A 1 432 ? -7.062 -16.307 7.594 1.00 93.56 432 VAL A C 1
ATOM 3359 O O . VAL A 1 432 ? -7.639 -16.625 8.638 1.00 93.56 432 VAL A O 1
ATOM 3362 N N . ALA A 1 433 ? -5.888 -16.820 7.225 1.00 93.88 433 ALA A N 1
ATOM 3363 C CA . ALA A 1 433 ? -5.104 -17.694 8.086 1.00 93.88 433 ALA A CA 1
ATOM 3364 C C . ALA A 1 433 ? -4.663 -16.941 9.350 1.00 93.88 433 ALA A C 1
ATOM 3366 O O . ALA A 1 433 ? -4.256 -15.777 9.304 1.00 93.88 433 ALA A O 1
ATOM 3367 N N . ARG A 1 434 ? -4.746 -17.614 10.491 1.00 89.75 434 ARG A N 1
ATOM 3368 C CA . ARG A 1 434 ? -4.372 -17.098 11.804 1.00 89.75 434 ARG A CA 1
ATOM 3369 C C . ARG A 1 434 ? -3.454 -18.098 12.476 1.00 89.75 434 ARG A C 1
ATOM 3371 O O . ARG A 1 434 ? -3.697 -19.302 12.449 1.00 89.75 434 ARG A O 1
ATOM 3378 N N . GLU A 1 435 ? -2.418 -17.576 13.112 1.00 91.06 435 GLU A N 1
ATOM 3379 C CA . GLU A 1 435 ? -1.618 -18.377 14.019 1.00 91.06 435 GLU A CA 1
ATOM 3380 C C . GLU A 1 435 ? -2.476 -18.784 15.219 1.00 91.06 435 GLU A C 1
ATOM 3382 O O . GLU A 1 435 ? -3.207 -17.970 15.790 1.00 91.06 435 GLU A O 1
ATOM 3387 N N . ARG A 1 436 ? -2.414 -20.069 15.557 1.00 91.56 436 ARG A N 1
ATOM 3388 C CA . ARG A 1 436 ? -3.136 -20.640 16.684 1.00 91.56 436 ARG A CA 1
ATOM 3389 C C . ARG A 1 436 ? -2.282 -20.464 17.933 1.00 91.56 436 ARG A C 1
ATOM 3391 O O . ARG A 1 436 ? -1.153 -20.943 17.977 1.00 91.56 436 ARG A O 1
ATOM 3398 N N . VAL A 1 437 ? -2.820 -19.766 18.925 1.00 91.88 437 VAL A N 1
ATOM 3399 C CA . VAL A 1 437 ? -2.123 -19.467 20.181 1.00 91.88 437 VAL A CA 1
ATOM 3400 C C . VAL A 1 437 ? -2.759 -20.244 21.328 1.00 91.88 437 VAL A C 1
ATOM 3402 O O . VAL A 1 437 ? -3.959 -20.503 21.318 1.00 91.88 437 VAL A O 1
ATOM 3405 N N . SER A 1 438 ? -1.962 -20.633 22.320 1.00 94.06 438 SER A N 1
ATOM 3406 C CA . SER A 1 438 ? -2.484 -21.322 23.504 1.00 94.06 438 SER A CA 1
ATOM 3407 C C . SER A 1 438 ? -3.375 -20.387 24.339 1.00 94.06 438 SER A C 1
ATOM 3409 O O . SER A 1 438 ? -3.035 -19.208 24.475 1.00 94.06 438 SER A O 1
ATOM 3411 N N . PRO A 1 439 ? -4.477 -20.885 24.937 1.00 96.00 439 PRO A N 1
ATOM 3412 C CA . PRO A 1 439 ? -5.340 -20.068 25.788 1.00 96.00 439 PRO A CA 1
ATOM 3413 C C . PRO A 1 439 ? -4.603 -19.589 27.049 1.00 96.00 439 PRO A C 1
ATOM 3415 O O . PRO A 1 439 ? -3.841 -20.342 27.663 1.00 96.00 439 PRO A O 1
ATOM 3418 N N . GLY A 1 440 ? -4.839 -18.332 27.436 1.00 95.38 440 GLY A N 1
ATOM 3419 C CA . GLY A 1 440 ? -4.301 -17.734 28.659 1.00 95.38 440 GLY A CA 1
ATOM 3420 C C . GLY A 1 440 ? -5.086 -18.117 29.924 1.00 95.38 440 GLY A C 1
ATOM 3421 O O . GLY A 1 440 ? -6.049 -18.884 29.850 1.00 95.38 440 GLY A O 1
ATOM 3422 N N . PRO A 1 441 ? -4.700 -17.595 31.104 1.00 95.94 441 PRO A N 1
ATOM 3423 C CA . PRO A 1 441 ? -5.412 -17.862 32.353 1.00 95.94 441 PRO A CA 1
ATOM 3424 C C . PRO A 1 441 ? -6.901 -17.501 32.261 1.00 95.94 441 PRO A C 1
ATOM 3426 O O . PRO A 1 441 ? -7.253 -16.431 31.764 1.00 95.94 441 PRO A O 1
ATOM 3429 N N . GLY A 1 442 ? -7.781 -18.392 32.722 1.00 95.38 442 GLY A N 1
ATOM 3430 C CA . GLY A 1 442 ? -9.235 -18.204 32.657 1.00 95.38 442 GLY A CA 1
ATOM 3431 C C . GLY A 1 442 ? -9.858 -18.382 31.264 1.00 95.38 442 GLY A C 1
ATOM 3432 O O . GLY A 1 442 ? -11.058 -18.150 31.104 1.00 95.38 442 GLY A O 1
ATOM 3433 N N . GLN A 1 443 ? -9.083 -18.783 30.253 1.00 96.75 443 GLN A N 1
ATOM 3434 C CA . GLN A 1 443 ? -9.558 -18.961 28.881 1.00 96.75 443 GLN A CA 1
ATOM 3435 C C . GLN A 1 443 ? -9.577 -20.432 28.466 1.00 96.75 443 GLN A C 1
ATOM 3437 O O . GLN A 1 443 ? -8.835 -21.266 28.984 1.00 96.75 443 GLN A O 1
ATOM 3442 N N . ILE A 1 444 ? -10.406 -20.742 27.478 1.00 97.00 444 ILE A N 1
ATOM 3443 C CA . ILE A 1 444 ? -10.401 -22.025 26.779 1.00 97.00 444 ILE A CA 1
ATOM 3444 C C . ILE A 1 444 ? -10.291 -21.786 25.281 1.00 97.00 444 ILE A C 1
ATOM 3446 O O . ILE A 1 444 ? -10.713 -20.749 24.771 1.00 97.00 444 ILE A O 1
ATOM 3450 N N . GLU A 1 445 ? -9.742 -22.765 24.579 1.00 96.75 445 GLU A N 1
ATOM 3451 C CA . GLU A 1 445 ? -9.781 -22.821 23.127 1.00 96.75 445 GLU A CA 1
ATOM 3452 C C . GLU A 1 445 ? -10.808 -23.863 22.688 1.00 96.75 445 GLU A C 1
ATOM 3454 O O . GLU A 1 445 ? -10.830 -24.988 23.197 1.00 96.75 445 GLU A O 1
ATOM 3459 N N . VAL A 1 446 ? -11.647 -23.490 21.728 1.00 96.88 446 VAL A N 1
ATOM 3460 C CA . VAL A 1 446 ? -12.728 -24.318 21.202 1.00 96.88 446 VAL A CA 1
ATOM 3461 C C . VAL A 1 446 ? -12.554 -24.485 19.696 1.00 96.88 446 VAL A C 1
ATOM 3463 O O . VAL A 1 446 ? -12.496 -23.498 18.963 1.00 96.88 446 VAL A O 1
ATOM 3466 N N . ALA A 1 447 ? -12.526 -25.734 19.229 1.00 96.88 447 ALA A N 1
ATOM 3467 C CA . ALA A 1 447 ? -12.720 -26.074 17.825 1.00 96.88 447 ALA A CA 1
ATOM 3468 C C . ALA A 1 447 ? -14.192 -25.857 17.466 1.00 96.88 447 ALA A C 1
ATOM 3470 O O . ALA A 1 447 ? -15.071 -26.611 17.902 1.00 96.88 447 ALA A O 1
ATOM 3471 N N . VAL A 1 448 ? -14.467 -24.804 16.705 1.00 96.50 448 VAL A N 1
ATOM 3472 C CA . VAL A 1 448 ? -15.827 -24.391 16.364 1.00 96.50 448 VAL A CA 1
ATOM 3473 C C . VAL A 1 448 ? -16.391 -25.333 15.308 1.00 96.50 448 VAL A C 1
ATOM 3475 O O . VAL A 1 448 ? -15.811 -25.522 14.243 1.00 96.50 448 VAL A O 1
ATOM 3478 N N . SER A 1 449 ? -17.545 -25.927 15.604 1.00 95.38 449 SER A N 1
ATOM 3479 C CA . SER A 1 449 ? -18.295 -26.755 14.652 1.00 95.38 449 SER A CA 1
ATOM 3480 C C . SER A 1 449 ? -19.406 -25.959 13.969 1.00 95.38 449 SER A C 1
ATOM 3482 O O . SER A 1 449 ? -19.677 -26.161 12.790 1.00 95.38 449 SER A O 1
ATOM 3484 N N . ALA A 1 450 ? -20.045 -25.046 14.704 1.00 95.75 450 ALA A N 1
ATOM 3485 C CA . ALA A 1 450 ? -21.092 -24.173 14.192 1.00 95.75 450 ALA A CA 1
ATOM 3486 C C . ALA A 1 450 ? -21.056 -22.806 14.891 1.00 95.75 450 ALA A C 1
ATOM 3488 O O . ALA A 1 450 ? -20.763 -22.710 16.080 1.00 95.75 450 ALA A O 1
ATOM 3489 N N . SER A 1 451 ? -21.409 -21.754 14.160 1.00 95.44 451 SER A N 1
ATOM 3490 C CA . SER A 1 451 ? -21.618 -20.395 14.668 1.00 95.44 451 SER A CA 1
ATOM 3491 C C . SER A 1 451 ? -22.847 -19.805 13.977 1.00 95.44 451 SER A C 1
ATOM 3493 O O . SER A 1 451 ? -23.197 -20.237 12.872 1.00 95.44 451 SER A O 1
ATOM 3495 N N . SER A 1 452 ? -23.551 -18.880 14.627 1.00 93.06 452 SER A N 1
ATOM 3496 C CA . SER A 1 452 ? -24.729 -18.250 14.033 1.00 93.06 452 SER A CA 1
ATOM 3497 C C . SER A 1 452 ? -24.395 -16.979 13.249 1.00 93.06 452 SER A C 1
ATOM 3499 O O . SER A 1 452 ? -23.322 -16.388 13.383 1.00 93.06 452 SER A O 1
ATOM 3501 N N . ILE A 1 453 ? -25.355 -16.562 12.420 1.00 93.06 453 ILE A N 1
ATOM 3502 C CA . ILE A 1 453 ? -25.362 -15.263 11.749 1.00 93.06 453 ILE A CA 1
ATOM 3503 C C . ILE A 1 453 ? -26.476 -14.428 12.372 1.00 93.06 453 ILE A C 1
ATOM 3505 O O . ILE A 1 453 ? -27.664 -14.698 12.163 1.00 93.06 453 ILE A O 1
ATOM 3509 N N . ASN A 1 454 ? -26.095 -13.414 13.139 1.00 89.38 454 ASN A N 1
ATOM 3510 C CA . ASN A 1 454 ? -27.012 -12.475 13.764 1.00 89.38 454 ASN A CA 1
ATOM 3511 C C . ASN A 1 454 ? -27.183 -11.222 12.896 1.00 89.38 454 ASN A C 1
ATOM 3513 O O . ASN A 1 454 ? -26.361 -10.894 12.043 1.00 89.38 454 ASN A O 1
ATOM 3517 N N . PHE A 1 455 ? -28.255 -10.461 13.135 1.00 86.81 455 PHE A N 1
ATOM 3518 C CA . PHE A 1 455 ? -28.465 -9.186 12.433 1.00 86.81 455 PHE A CA 1
ATOM 3519 C C . PHE A 1 455 ? -27.347 -8.169 12.731 1.00 86.81 455 PHE A C 1
ATOM 3521 O O . PHE A 1 455 ? -27.039 -7.330 11.890 1.00 86.81 455 PHE A O 1
ATOM 3528 N N . ALA A 1 456 ? -26.705 -8.287 13.899 1.00 85.31 456 ALA A N 1
ATOM 3529 C CA . ALA A 1 456 ? -25.498 -7.543 14.244 1.00 85.31 456 ALA A CA 1
ATOM 3530 C C . ALA A 1 456 ? -24.378 -7.766 13.216 1.00 85.31 456 ALA A C 1
ATOM 3532 O O . ALA A 1 456 ? -23.844 -6.790 12.700 1.00 85.31 456 ALA A O 1
ATOM 3533 N N . ASP A 1 457 ? -24.098 -9.019 12.844 1.00 89.50 457 ASP A N 1
ATOM 3534 C CA . ASP A 1 457 ? -23.045 -9.363 11.880 1.00 89.50 457 ASP A CA 1
ATOM 3535 C C . ASP A 1 457 ? -23.327 -8.765 10.495 1.00 89.50 457 ASP A C 1
ATOM 3537 O O . ASP A 1 457 ? -22.420 -8.288 9.818 1.00 89.50 457 ASP A O 1
ATOM 3541 N N . VAL A 1 458 ? -24.603 -8.707 10.096 1.00 89.50 458 VAL A N 1
ATOM 3542 C CA . VAL A 1 458 ? -25.028 -8.056 8.846 1.00 89.50 458 VAL A CA 1
ATOM 3543 C C . VAL A 1 458 ? -24.751 -6.552 8.892 1.00 89.50 458 VAL A C 1
ATOM 3545 O O . VAL A 1 458 ? -24.204 -5.991 7.947 1.00 89.50 458 VAL A O 1
ATOM 3548 N N . LEU A 1 459 ? -25.090 -5.881 9.995 1.00 85.12 459 LEU A N 1
ATOM 3549 C CA . LEU A 1 459 ? -24.802 -4.453 10.159 1.00 85.12 459 LEU A CA 1
ATOM 3550 C C . LEU A 1 459 ? -23.297 -4.172 10.195 1.00 85.12 459 LEU A C 1
ATOM 3552 O O . LEU A 1 459 ? -22.865 -3.171 9.625 1.00 85.12 459 LEU A O 1
ATOM 3556 N N . VAL A 1 460 ? -22.510 -5.050 10.825 1.00 84.94 460 VAL A N 1
ATOM 3557 C CA . VAL A 1 460 ? -21.042 -4.975 10.813 1.00 84.94 460 VAL A CA 1
ATOM 3558 C C . VAL A 1 460 ? -20.546 -5.080 9.382 1.00 84.94 460 VAL A C 1
ATOM 3560 O O . VAL A 1 460 ? -19.806 -4.208 8.938 1.00 84.94 460 VAL A O 1
ATOM 3563 N N . ALA A 1 461 ? -21.021 -6.074 8.631 1.00 85.94 461 ALA A N 1
ATOM 3564 C CA . ALA A 1 461 ? -20.608 -6.290 7.254 1.00 85.94 461 ALA A CA 1
ATOM 3565 C C . ALA A 1 461 ? -20.894 -5.090 6.342 1.00 85.94 461 ALA A C 1
ATOM 3567 O O . ALA A 1 461 ? -20.064 -4.742 5.507 1.00 85.94 461 ALA A O 1
ATOM 3568 N N . PHE A 1 462 ? -22.017 -4.399 6.553 1.00 80.62 462 PHE A N 1
ATOM 3569 C CA . PHE A 1 462 ? -22.366 -3.182 5.815 1.00 80.62 462 PHE A CA 1
ATOM 3570 C C . PHE A 1 462 ? -21.735 -1.891 6.365 1.00 80.62 462 PHE A C 1
ATOM 3572 O O . PHE A 1 462 ? -22.039 -0.814 5.853 1.00 80.62 462 PHE A O 1
ATOM 3579 N N . GLY A 1 463 ? -20.910 -1.958 7.417 1.00 77.50 463 GLY A N 1
ATOM 3580 C CA . GLY A 1 463 ? -20.327 -0.772 8.057 1.00 77.50 463 GLY A CA 1
ATOM 3581 C C . GLY A 1 463 ? -21.358 0.131 8.747 1.00 77.50 463 GLY A C 1
ATOM 3582 O O . GLY A 1 463 ? -21.115 1.316 8.946 1.00 77.50 463 GLY A O 1
ATOM 3583 N N . ARG A 1 464 ? -22.532 -0.413 9.089 1.00 78.12 464 ARG A N 1
ATOM 3584 C CA . ARG A 1 464 ? -23.661 0.299 9.717 1.00 78.12 464 ARG A CA 1
ATOM 3585 C C . ARG A 1 464 ? -23.849 -0.053 11.189 1.00 78.12 464 ARG A C 1
ATOM 3587 O O . ARG A 1 464 ? -24.813 0.390 11.808 1.00 78.12 464 ARG A O 1
ATOM 3594 N N . TYR A 1 465 ? -22.980 -0.894 11.745 1.00 75.75 465 TYR A N 1
ATOM 3595 C CA . TYR A 1 465 ? -23.036 -1.223 13.160 1.00 75.75 465 TYR A CA 1
ATOM 3596 C C . TYR A 1 465 ? -22.583 -0.010 13.986 1.00 75.75 465 TYR A C 1
ATOM 3598 O O . TYR A 1 465 ? -21.487 0.499 13.739 1.00 75.75 465 TYR A O 1
ATOM 3606 N N . PRO A 1 466 ? -23.378 0.461 14.963 1.00 67.75 466 PRO A N 1
ATOM 3607 C CA . PRO A 1 466 ? -22.968 1.556 15.830 1.00 67.75 466 PRO A CA 1
ATOM 3608 C C . PRO A 1 466 ? -21.783 1.090 16.680 1.00 67.75 466 PRO A C 1
ATOM 3610 O O . PRO A 1 466 ? -21.940 0.304 17.615 1.00 67.75 466 PRO A O 1
ATOM 3613 N N . ALA A 1 467 ? -20.579 1.534 16.322 1.00 62.19 467 ALA A N 1
ATOM 3614 C CA . ALA A 1 467 ? -19.369 1.203 17.057 1.00 62.19 467 ALA A CA 1
ATOM 3615 C C . ALA A 1 467 ? -19.448 1.820 18.460 1.00 62.19 467 ALA A C 1
ATOM 3617 O O . ALA A 1 467 ? -19.413 3.041 18.623 1.00 62.19 467 ALA A O 1
ATOM 3618 N N . ILE A 1 468 ? -19.561 0.977 19.482 1.00 56.09 468 ILE A N 1
ATOM 3619 C CA . ILE A 1 468 ? -19.423 1.405 20.874 1.00 56.09 468 ILE A CA 1
ATOM 3620 C C . ILE A 1 468 ? -17.924 1.639 21.099 1.00 56.09 468 ILE A C 1
ATOM 3622 O O . ILE A 1 468 ? -17.112 0.778 20.772 1.00 56.09 468 ILE A O 1
ATOM 3626 N N . GLU A 1 469 ? -17.548 2.832 21.569 1.00 48.53 469 GLU A N 1
ATOM 3627 C CA . GLU A 1 469 ? -16.140 3.235 21.779 1.00 48.53 469 GLU A CA 1
ATOM 3628 C C . GLU A 1 469 ? -15.256 3.178 20.514 1.00 48.53 469 GLU A C 1
ATOM 3630 O O . GLU A 1 469 ? -14.037 3.045 20.591 1.00 48.53 469 GLU A O 1
ATOM 3635 N N . GLY A 1 470 ? -15.855 3.285 19.322 1.00 55.22 470 GLY A N 1
ATOM 3636 C CA . GLY A 1 470 ? -15.112 3.335 18.056 1.00 55.22 470 GLY A CA 1
ATOM 3637 C C . GLY A 1 470 ? -14.500 2.003 17.606 1.00 55.22 470 GLY A C 1
ATOM 3638 O O . GLY A 1 470 ? -13.846 1.967 16.565 1.00 55.22 470 GLY A O 1
ATOM 3639 N N . ARG A 1 471 ? -14.731 0.897 18.328 1.00 58.78 471 ARG A N 1
ATOM 3640 C CA . ARG A 1 471 ? -14.326 -0.447 17.891 1.00 58.78 471 ARG A CA 1
ATOM 3641 C C . ARG A 1 471 ? -15.494 -1.147 17.209 1.00 58.78 471 ARG A C 1
ATOM 3643 O O . ARG A 1 471 ? -16.542 -1.371 17.812 1.00 58.78 471 ARG A O 1
ATOM 3650 N N . LEU A 1 472 ? -15.302 -1.514 15.945 1.00 66.62 472 LEU A N 1
ATOM 3651 C CA . LEU A 1 472 ? -16.220 -2.416 15.259 1.00 66.62 472 LEU A CA 1
ATOM 3652 C C . LEU A 1 472 ? -16.018 -3.841 15.800 1.00 66.62 472 LEU A C 1
ATOM 3654 O O . LEU A 1 472 ? -14.871 -4.297 15.881 1.00 66.62 472 LEU A O 1
ATOM 3658 N N . PRO A 1 473 ? -17.097 -4.542 16.188 1.00 75.62 473 PRO A N 1
ATOM 3659 C CA . PRO A 1 473 ? -16.986 -5.923 16.629 1.00 75.62 473 PRO A CA 1
ATOM 3660 C C . PRO A 1 473 ? -16.560 -6.827 15.468 1.00 75.62 473 PRO A C 1
ATOM 3662 O O . PRO A 1 473 ? -16.806 -6.537 14.296 1.00 75.62 473 PRO A O 1
ATOM 3665 N N . GLN A 1 474 ? -15.892 -7.926 15.807 1.00 85.75 474 GLN A N 1
ATOM 3666 C CA . GLN A 1 474 ? -15.534 -8.964 14.845 1.00 85.75 474 GLN A CA 1
ATOM 3667 C C . GLN A 1 474 ? -16.765 -9.813 14.492 1.00 85.75 474 GLN A C 1
ATOM 3669 O O . GLN A 1 474 ? -17.736 -9.855 15.247 1.00 85.75 474 GLN A O 1
ATOM 3674 N N . LEU A 1 475 ? -16.727 -10.486 13.339 1.00 90.44 475 LEU A N 1
ATOM 3675 C CA . LEU A 1 475 ? -17.859 -11.275 12.847 1.00 90.44 475 LEU A CA 1
ATOM 3676 C C . LEU A 1 475 ? -18.090 -12.541 13.681 1.00 90.44 475 LEU A C 1
ATOM 3678 O O . LEU A 1 475 ? -17.168 -13.329 13.910 1.00 90.44 475 LEU A O 1
ATOM 3682 N N . GLY A 1 476 ? -19.347 -12.760 14.061 1.00 91.00 476 GLY A N 1
ATOM 3683 C CA . GLY A 1 476 ? -19.805 -13.909 14.829 1.00 91.00 476 GLY A CA 1
ATOM 3684 C C . GLY A 1 476 ? -19.734 -13.658 16.331 1.00 91.00 476 GLY A C 1
ATOM 3685 O O . GLY A 1 476 ? -18.656 -13.500 16.897 1.00 91.00 476 GLY A O 1
ATOM 3686 N N . THR A 1 477 ? -20.892 -13.671 16.990 1.00 90.50 477 THR A N 1
ATOM 3687 C CA . THR A 1 477 ? -21.002 -13.447 18.444 1.00 90.50 477 THR A CA 1
ATOM 3688 C C . THR A 1 477 ? -21.019 -14.745 19.254 1.00 90.50 477 THR A C 1
ATOM 3690 O O . THR A 1 477 ? -20.532 -14.768 20.382 1.00 90.50 477 THR A O 1
ATOM 3693 N N . ASP A 1 478 ? -21.578 -15.823 18.701 1.00 93.81 478 ASP A N 1
ATOM 3694 C CA . ASP A 1 478 ? -21.709 -17.117 19.376 1.00 93.81 478 ASP A CA 1
ATOM 3695 C C . ASP A 1 478 ? -21.041 -18.259 18.613 1.00 93.81 478 ASP A C 1
ATOM 3697 O O . ASP A 1 478 ? -20.798 -18.189 17.409 1.00 93.81 478 ASP A O 1
ATOM 3701 N N . PHE A 1 479 ? -20.753 -19.337 19.332 1.00 95.69 479 PHE A N 1
ATOM 3702 C CA . PHE A 1 479 ? -20.198 -20.564 18.780 1.00 95.69 479 PHE A CA 1
ATOM 3703 C C . PHE A 1 479 ? -20.755 -21.792 19.505 1.00 95.69 479 PHE A C 1
ATOM 3705 O O . PHE A 1 479 ? -21.248 -21.720 20.635 1.00 95.69 479 PHE A O 1
ATOM 3712 N N . ALA A 1 480 ? -20.629 -22.944 18.857 1.00 96.81 480 ALA A N 1
ATOM 3713 C CA . ALA A 1 480 ? -20.763 -24.263 19.449 1.00 96.81 480 ALA A CA 1
ATOM 3714 C C . ALA A 1 480 ? -19.689 -25.190 18.874 1.00 96.81 480 ALA A C 1
ATOM 3716 O O . ALA A 1 480 ? -19.431 -25.197 17.667 1.00 96.81 480 ALA A O 1
ATOM 3717 N N . GLY A 1 481 ? -19.050 -25.972 19.737 1.00 96.31 481 GLY A N 1
ATOM 3718 C CA . GLY A 1 481 ? -17.883 -26.751 19.355 1.00 96.31 481 GLY A CA 1
ATOM 3719 C C . GLY A 1 481 ? -17.355 -27.646 20.465 1.00 96.31 481 GLY A C 1
ATOM 3720 O O . GLY A 1 481 ? -18.087 -28.020 21.385 1.00 96.31 481 GLY A O 1
ATOM 3721 N N . VAL A 1 482 ? -16.079 -28.006 20.350 1.00 96.94 482 VAL A N 1
ATOM 3722 C CA . VAL A 1 482 ? -15.390 -28.903 21.284 1.00 96.94 482 VAL A CA 1
ATOM 3723 C C . VAL A 1 482 ? -14.148 -28.226 21.845 1.00 96.94 482 VAL A C 1
ATOM 3725 O O . VAL A 1 482 ? -13.358 -27.667 21.089 1.00 96.94 482 VAL A O 1
ATOM 3728 N N . VAL A 1 483 ? -13.952 -28.294 23.160 1.00 97.81 483 VAL A N 1
ATOM 3729 C CA . VAL A 1 483 ? -12.763 -27.741 23.823 1.00 97.81 483 VAL A CA 1
ATOM 3730 C C . VAL A 1 483 ? -11.508 -28.494 23.374 1.00 97.81 483 VAL A C 1
ATOM 3732 O O . VAL A 1 483 ? -11.426 -29.714 23.529 1.00 97.81 483 VAL A O 1
ATOM 3735 N N . THR A 1 484 ? -10.515 -27.778 22.850 1.00 97.00 484 THR A N 1
ATOM 3736 C CA . THR A 1 484 ? -9.230 -28.335 22.392 1.00 97.00 484 THR A CA 1
ATOM 3737 C C . THR A 1 484 ? -8.071 -28.040 23.326 1.00 97.00 484 THR A C 1
ATOM 3739 O O . THR A 1 484 ? -7.150 -28.850 23.415 1.00 97.00 484 THR A O 1
ATOM 3742 N N . ALA A 1 485 ? -8.121 -26.921 24.044 1.00 96.69 485 ALA A N 1
ATOM 3743 C CA . ALA A 1 485 ? -7.143 -26.569 25.062 1.00 96.69 485 ALA A CA 1
ATOM 3744 C C . ALA A 1 485 ? -7.812 -25.785 26.193 1.00 96.69 485 ALA A C 1
ATOM 3746 O O . ALA A 1 485 ? -8.803 -25.085 25.986 1.00 96.69 485 ALA A O 1
ATOM 3747 N N . VAL A 1 486 ? -7.254 -25.905 27.393 1.00 97.62 486 VAL A N 1
ATOM 3748 C CA . VAL A 1 486 ? -7.734 -25.229 28.600 1.00 97.62 486 VAL A CA 1
ATOM 3749 C C . VAL A 1 486 ? -6.570 -24.441 29.181 1.00 97.62 486 VAL A C 1
ATOM 3751 O O . VAL A 1 486 ? -5.475 -24.983 29.338 1.00 97.62 486 VAL A O 1
ATOM 3754 N N . GLY A 1 487 ? -6.792 -23.155 29.430 1.00 95.94 487 GLY A N 1
ATOM 3755 C CA . GLY A 1 487 ? -5.796 -22.272 30.011 1.00 95.94 487 GLY A CA 1
ATOM 3756 C C . GLY A 1 487 ? -5.613 -22.500 31.515 1.00 95.94 487 GLY A C 1
ATOM 3757 O O . GLY A 1 487 ? -6.399 -23.214 32.145 1.00 95.94 487 GLY A O 1
ATOM 3758 N N . PRO A 1 488 ? -4.581 -21.890 32.118 1.00 93.69 488 PRO A N 1
ATOM 3759 C CA . PRO A 1 488 ? -4.380 -21.922 33.564 1.00 93.69 488 PRO A CA 1
ATOM 3760 C C . PRO A 1 488 ? -5.620 -21.448 34.342 1.00 93.69 488 PRO A C 1
ATOM 3762 O O . PRO A 1 488 ? -6.390 -20.622 33.856 1.00 93.69 488 PRO A O 1
ATOM 3765 N N . ASP A 1 489 ? -5.802 -21.960 35.559 1.00 90.75 489 ASP A N 1
ATOM 3766 C CA . ASP A 1 489 ? -6.860 -21.561 36.507 1.00 90.75 489 ASP A CA 1
ATOM 3767 C C . ASP A 1 489 ? -8.314 -21.864 36.088 1.00 90.75 489 ASP A C 1
ATOM 3769 O O . ASP A 1 489 ? -9.254 -21.475 36.782 1.00 90.75 489 ASP A O 1
ATOM 3773 N N . VAL A 1 490 ? -8.528 -22.607 34.998 1.00 94.12 490 VAL A N 1
ATOM 3774 C CA . VAL A 1 490 ? -9.858 -23.082 34.589 1.00 94.12 490 VAL A CA 1
ATOM 3775 C C . VAL A 1 490 ? -10.103 -24.492 35.130 1.00 94.12 490 VAL A C 1
ATOM 3777 O O . VAL A 1 490 ? -9.433 -25.445 34.739 1.00 94.12 490 VAL A O 1
ATOM 3780 N N . THR A 1 491 ? -11.095 -24.635 36.011 1.00 93.19 491 THR A N 1
ATOM 3781 C CA . THR A 1 491 ? -11.488 -25.928 36.608 1.00 93.19 491 THR A CA 1
ATOM 3782 C C . THR A 1 491 ? -12.766 -26.519 36.024 1.00 93.19 491 THR A C 1
ATOM 3784 O O . THR A 1 491 ? -12.993 -27.721 36.137 1.00 93.19 491 THR A O 1
ATOM 3787 N N . ASP A 1 492 ? -13.599 -25.681 35.410 1.00 92.25 492 ASP A N 1
ATOM 3788 C CA . ASP A 1 492 ? -14.984 -26.031 35.073 1.00 92.25 492 ASP A CA 1
ATOM 3789 C C . ASP A 1 492 ? -15.135 -26.652 33.674 1.00 92.25 492 ASP A C 1
ATOM 3791 O O . ASP A 1 492 ? -16.216 -27.120 33.321 1.00 92.25 492 ASP A O 1
ATOM 3795 N N . HIS A 1 493 ? -14.049 -26.692 32.894 1.00 95.62 493 HIS A N 1
ATOM 3796 C CA . HIS A 1 493 ? -14.002 -27.241 31.537 1.00 95.62 493 HIS A CA 1
ATOM 3797 C C . HIS A 1 493 ? -12.800 -28.163 31.361 1.00 95.62 493 HIS A C 1
ATOM 3799 O O . HIS A 1 493 ? -11.728 -27.924 31.919 1.00 95.62 493 HIS A O 1
ATOM 3805 N N . LYS A 1 494 ? -12.952 -29.192 30.526 1.00 95.88 494 LYS A N 1
ATOM 3806 C CA . LYS A 1 494 ? -11.872 -30.106 30.129 1.00 95.88 494 LYS A CA 1
ATOM 3807 C C . LYS A 1 494 ? -11.821 -30.274 28.613 1.00 95.88 494 LYS A C 1
ATOM 3809 O O . LYS A 1 494 ? -12.815 -30.127 27.905 1.00 95.88 494 LYS A O 1
ATOM 3814 N N . VAL A 1 495 ? -10.641 -30.632 28.111 1.00 97.44 495 VAL A N 1
ATOM 3815 C CA . VAL A 1 495 ? -10.450 -30.978 26.695 1.00 97.44 495 VAL A CA 1
ATOM 3816 C C . VAL A 1 495 ? -11.410 -32.107 26.301 1.00 97.44 495 VAL A C 1
ATOM 3818 O O . VAL A 1 495 ? -11.532 -33.107 27.010 1.00 97.44 495 VAL A O 1
ATOM 3821 N N . GLY A 1 496 ? -12.086 -31.937 25.165 1.00 95.88 496 GLY A N 1
ATOM 3822 C CA . GLY A 1 496 ? -13.110 -32.850 24.657 1.00 95.88 496 GLY A CA 1
ATOM 3823 C C . GLY A 1 496 ? -14.545 -32.498 25.062 1.00 95.88 496 GLY A C 1
ATOM 3824 O O . GLY A 1 496 ? -15.476 -33.115 24.539 1.00 95.88 496 GLY A O 1
ATOM 3825 N N . ASP A 1 497 ? -14.757 -31.512 25.939 1.00 95.81 497 ASP A N 1
ATOM 3826 C CA . ASP A 1 497 ? -16.109 -31.073 26.286 1.00 95.81 497 ASP A CA 1
ATOM 3827 C C . ASP A 1 497 ? -16.810 -30.432 25.089 1.00 95.81 497 ASP A C 1
ATOM 3829 O O . ASP A 1 497 ? -16.253 -29.582 24.392 1.00 95.81 497 ASP A O 1
ATOM 3833 N N . ARG A 1 498 ? -18.068 -30.825 24.867 1.00 96.62 498 ARG A N 1
ATOM 3834 C CA . ARG A 1 498 ? -18.957 -30.165 23.907 1.00 96.62 498 ARG A CA 1
ATOM 3835 C C . ARG A 1 498 ? -19.515 -28.915 24.564 1.00 96.62 498 ARG A C 1
ATOM 3837 O O . ARG A 1 498 ? -20.279 -29.038 25.520 1.00 96.62 498 ARG A O 1
ATOM 3844 N N . VAL A 1 499 ? -19.175 -27.742 24.047 1.00 96.19 499 VAL A N 1
ATOM 3845 C CA . VAL A 1 499 ? -19.539 -26.450 24.642 1.00 96.19 499 VAL A CA 1
ATOM 3846 C C . VAL A 1 499 ? -20.217 -25.532 23.632 1.00 96.19 499 VAL A C 1
ATOM 3848 O O . VAL A 1 499 ? -19.980 -25.618 22.427 1.00 96.19 499 VAL A O 1
ATOM 3851 N N . GLY A 1 500 ? -21.077 -24.651 24.131 1.00 95.19 500 GLY A N 1
ATOM 3852 C CA . GLY A 1 500 ? -21.620 -23.513 23.394 1.00 95.19 500 GLY A CA 1
ATOM 3853 C C . GLY A 1 500 ? -21.414 -22.239 24.196 1.00 95.19 500 GLY A C 1
ATOM 3854 O O . GLY A 1 500 ? -21.451 -22.274 25.426 1.00 95.19 500 GLY A O 1
ATOM 3855 N N . GLY A 1 501 ? -21.172 -21.124 23.519 1.00 93.50 501 GLY A N 1
ATOM 3856 C CA . GLY A 1 501 ? -20.800 -19.895 24.204 1.00 93.50 501 GLY A CA 1
ATOM 3857 C C . GLY A 1 501 ? -20.804 -18.659 23.325 1.00 93.50 501 GLY A C 1
ATOM 3858 O O . GLY A 1 501 ? -21.252 -18.687 22.178 1.00 93.50 501 GLY A O 1
ATOM 3859 N N . LEU A 1 502 ? -20.316 -17.570 23.912 1.00 92.56 502 LEU A N 1
ATOM 3860 C CA . LEU A 1 502 ? -20.195 -16.251 23.296 1.00 92.56 502 LEU A CA 1
ATOM 3861 C C . LEU A 1 502 ? -18.728 -15.805 23.322 1.00 92.56 502 LEU A C 1
ATOM 3863 O O . LEU A 1 502 ? -18.022 -16.058 24.299 1.00 92.56 502 LEU A O 1
ATOM 3867 N N . SER A 1 503 ? -18.275 -15.114 22.278 1.00 90.44 503 SER A N 1
ATOM 3868 C CA . SER A 1 503 ? -16.962 -14.459 22.263 1.00 90.44 503 SER A CA 1
ATOM 3869 C C . SER A 1 503 ? -17.030 -13.099 21.573 1.00 90.44 503 SER A C 1
ATOM 3871 O O . SER A 1 503 ? -17.754 -12.916 20.596 1.00 90.44 503 SER A O 1
ATOM 3873 N N . ALA A 1 504 ? -16.262 -12.140 22.091 1.00 79.00 504 ALA A N 1
ATOM 3874 C CA . ALA A 1 504 ? -16.137 -10.800 21.518 1.00 79.00 504 ALA A CA 1
ATOM 3875 C C . ALA A 1 504 ? -15.125 -10.737 20.355 1.00 79.00 504 ALA A C 1
ATOM 3877 O O . ALA A 1 504 ? -15.163 -9.799 19.559 1.00 79.00 504 ALA A O 1
ATOM 3878 N N . ASP A 1 505 ? -14.250 -11.741 20.231 1.00 81.31 505 ASP A N 1
ATOM 3879 C CA . ASP A 1 505 ? -13.135 -11.750 19.270 1.00 81.31 505 ASP A CA 1
ATOM 3880 C C . ASP A 1 505 ? -13.503 -12.315 17.885 1.00 81.31 505 ASP A C 1
ATOM 3882 O O . ASP A 1 505 ? -12.647 -12.448 17.001 1.00 81.31 505 ASP A O 1
ATOM 3886 N N . GLY A 1 506 ? -14.795 -12.572 17.667 1.00 87.88 506 GLY A N 1
ATOM 3887 C CA . GLY A 1 506 ? -15.345 -13.104 16.426 1.00 87.88 506 GLY A CA 1
ATOM 3888 C C . GLY A 1 506 ? -15.329 -14.629 16.403 1.00 87.88 506 GLY A C 1
ATOM 3889 O O . GLY A 1 506 ? -14.300 -15.266 16.618 1.00 87.88 506 GLY A O 1
ATOM 3890 N N . CYS A 1 507 ? -16.486 -15.221 16.132 1.00 94.38 507 CYS A N 1
ATOM 3891 C CA . CYS A 1 507 ? -16.703 -16.663 16.225 1.00 94.38 507 CYS A CA 1
ATOM 3892 C C . CYS A 1 507 ? -16.671 -17.391 14.875 1.00 94.38 507 CYS A C 1
ATOM 3894 O O . CYS A 1 507 ? -16.741 -18.619 14.835 1.00 94.38 507 CYS A O 1
ATOM 3896 N N . TRP A 1 508 ? -16.567 -16.663 13.759 1.00 95.12 508 TRP A N 1
ATOM 3897 C CA . TRP A 1 508 ? -16.492 -17.259 12.421 1.00 95.12 508 TRP A CA 1
ATOM 3898 C C . TRP A 1 508 ? -15.062 -17.680 12.080 1.00 95.12 508 TRP A C 1
ATOM 3900 O O . TRP A 1 508 ? -14.417 -17.110 11.200 1.00 95.12 508 TRP A O 1
ATOM 3910 N N . GLY A 1 509 ? -14.557 -18.689 12.783 1.00 94.50 509 GLY A N 1
ATOM 3911 C CA . GLY A 1 509 ? -13.260 -19.307 12.522 1.00 94.50 509 GLY A CA 1
ATOM 3912 C C . GLY A 1 509 ? -13.230 -20.776 12.925 1.00 94.50 509 GLY A C 1
ATOM 3913 O O . GLY A 1 509 ? -14.192 -21.277 13.494 1.00 94.50 509 GLY A O 1
ATOM 3914 N N . THR A 1 510 ? -12.139 -21.475 12.612 1.00 95.44 510 THR A N 1
ATOM 3915 C CA . THR A 1 510 ? -11.962 -22.897 12.970 1.00 95.44 510 THR A CA 1
ATOM 3916 C C . THR A 1 510 ? -11.705 -23.100 14.455 1.00 95.44 510 THR A C 1
ATOM 3918 O O . THR A 1 510 ? -12.202 -24.057 15.044 1.00 95.44 510 THR A O 1
ATOM 3921 N N . PHE A 1 511 ? -10.965 -22.178 15.069 1.00 95.56 511 PHE A N 1
ATOM 3922 C CA . PHE A 1 511 ? -10.655 -22.181 16.493 1.00 95.56 511 PHE A CA 1
ATOM 3923 C C . PHE A 1 511 ? -10.925 -20.800 17.079 1.00 95.56 511 PHE A C 1
ATOM 3925 O O . PHE A 1 511 ? -10.574 -19.784 16.475 1.00 95.56 511 PHE A O 1
ATOM 3932 N N . VAL A 1 512 ? -11.543 -20.774 18.256 1.00 95.38 512 VAL A N 1
ATOM 3933 C CA . VAL A 1 512 ? -11.850 -19.550 19.001 1.00 95.38 512 VAL A CA 1
ATOM 3934 C C . VAL A 1 512 ? -11.326 -19.701 20.416 1.00 95.38 512 VAL A C 1
ATOM 3936 O O . VAL A 1 512 ? -11.559 -20.720 21.065 1.00 95.38 512 VAL A O 1
ATOM 3939 N N . ILE A 1 513 ? -10.642 -18.668 20.898 1.00 95.06 513 ILE A N 1
ATOM 3940 C CA . ILE A 1 513 ? -10.327 -18.520 22.315 1.00 95.06 513 ILE A CA 1
ATOM 3941 C C . ILE A 1 513 ? -11.438 -17.685 22.939 1.00 95.06 513 ILE A C 1
ATOM 3943 O O . ILE A 1 513 ? -11.817 -16.640 22.407 1.00 95.06 513 ILE A O 1
ATOM 3947 N N . CYS A 1 514 ? -11.986 -18.154 24.052 1.00 94.25 514 CYS A N 1
ATOM 3948 C CA . CYS A 1 514 ? -13.005 -17.427 24.793 1.00 94.25 514 CYS A CA 1
ATOM 3949 C C . CYS A 1 514 ? -12.749 -17.508 26.297 1.00 94.25 514 CYS A C 1
ATOM 3951 O O . CYS A 1 514 ? -12.047 -18.393 26.791 1.00 94.25 514 CYS A O 1
ATOM 3953 N N . ASP A 1 515 ? -13.358 -16.585 27.036 1.00 95.25 515 ASP A N 1
ATOM 3954 C CA . ASP A 1 515 ? -13.428 -16.658 28.491 1.00 95.25 515 ASP A CA 1
ATOM 3955 C C . ASP A 1 515 ? -14.206 -17.915 28.908 1.00 95.25 515 ASP A C 1
ATOM 3957 O O . ASP A 1 515 ? -15.309 -18.165 28.410 1.00 95.25 515 ASP A O 1
ATOM 3961 N N . ALA A 1 516 ? -13.645 -18.703 29.826 1.00 95.12 516 ALA A N 1
ATOM 3962 C CA . ALA A 1 516 ? -14.249 -19.942 30.305 1.00 95.12 516 ALA A CA 1
ATOM 3963 C C . ALA A 1 516 ? -15.655 -19.731 30.902 1.00 95.12 516 ALA A C 1
ATOM 3965 O O . ALA A 1 516 ? -16.496 -20.626 30.835 1.00 95.12 516 ALA A O 1
ATOM 3966 N N . ARG A 1 517 ? -15.944 -18.538 31.439 1.00 93.94 517 ARG A N 1
ATOM 3967 C CA . ARG A 1 517 ? -17.246 -18.174 32.028 1.00 93.94 517 ARG A CA 1
ATOM 3968 C C . ARG A 1 517 ? -18.335 -17.941 30.980 1.00 93.94 517 ARG A C 1
ATOM 3970 O O . ARG A 1 517 ? -19.515 -17.940 31.321 1.00 93.94 517 ARG A O 1
ATOM 3977 N N . LEU A 1 518 ? -17.948 -17.707 29.725 1.00 93.25 518 LEU A N 1
ATOM 3978 C CA . LEU A 1 518 ? -18.862 -17.456 28.606 1.00 93.25 518 LEU A CA 1
ATOM 3979 C C . LEU A 1 518 ? -19.151 -18.712 27.777 1.00 93.25 518 LEU A C 1
ATOM 3981 O O . LEU A 1 518 ? -19.894 -18.634 26.797 1.00 93.25 518 LEU A O 1
ATOM 3985 N N . ALA A 1 519 ? -18.593 -19.857 28.168 1.00 94.44 519 ALA A N 1
ATOM 3986 C CA . ALA A 1 519 ? -18.848 -21.153 27.562 1.00 94.44 519 ALA A CA 1
ATOM 3987 C C . ALA A 1 519 ? -19.540 -22.081 28.563 1.00 94.44 519 ALA A C 1
ATOM 3989 O O . ALA A 1 519 ? -19.174 -22.135 29.736 1.00 94.44 519 ALA A O 1
ATOM 3990 N N . VAL A 1 520 ? -20.531 -22.838 28.093 1.00 94.00 520 VAL A N 1
ATOM 3991 C CA . VAL A 1 520 ? -21.266 -23.814 28.905 1.00 94.00 520 VAL A CA 1
ATOM 3992 C C . VAL A 1 520 ? -21.336 -25.176 28.206 1.00 94.00 520 VAL A C 1
ATOM 3994 O O . VAL A 1 520 ? -21.483 -25.221 26.979 1.00 94.00 520 VAL A O 1
ATOM 3997 N N . PRO A 1 521 ? -21.267 -26.296 28.951 1.00 94.75 521 PRO A N 1
ATOM 3998 C CA . PRO A 1 521 ? -21.443 -27.628 28.383 1.00 94.75 521 PRO A CA 1
ATOM 3999 C C . PRO A 1 521 ? -22.811 -27.805 27.713 1.00 94.75 521 PRO A C 1
ATOM 4001 O O . PRO A 1 521 ? -23.851 -27.425 28.256 1.00 94.75 521 PRO A O 1
ATOM 4004 N N . LEU A 1 522 ? -22.820 -28.424 26.534 1.00 94.06 522 LEU A N 1
ATOM 4005 C CA . LEU A 1 522 ? -24.040 -28.708 25.787 1.00 94.06 522 LEU A CA 1
ATOM 4006 C C . LEU A 1 522 ? -24.790 -29.906 26.397 1.00 94.06 522 LEU A C 1
ATOM 4008 O O . LEU A 1 522 ? -24.190 -30.966 26.596 1.00 94.06 522 LEU A O 1
ATOM 4012 N N . PRO A 1 523 ? -26.114 -29.804 26.626 1.00 92.06 523 PRO A N 1
ATOM 4013 C CA . PRO A 1 523 ? -26.928 -30.946 27.034 1.00 92.06 523 PRO A CA 1
ATOM 4014 C C . PRO A 1 523 ? -26.872 -32.090 26.012 1.00 92.06 523 PRO A C 1
ATOM 4016 O O . PRO A 1 523 ? -26.827 -31.855 24.805 1.00 92.06 523 PRO A O 1
ATOM 4019 N N . ALA A 1 524 ? -26.963 -33.340 26.479 1.00 86.44 524 ALA A N 1
ATOM 4020 C CA . ALA A 1 524 ? -26.812 -34.532 25.632 1.00 86.44 524 ALA A CA 1
ATOM 4021 C C . ALA A 1 524 ? -27.776 -34.587 24.426 1.00 86.44 524 ALA A C 1
ATOM 4023 O O . ALA A 1 524 ? -27.422 -35.140 23.389 1.00 86.44 524 ALA A O 1
ATOM 4024 N N . GLY A 1 525 ? -28.970 -33.992 24.538 1.00 88.12 525 GLY A N 1
ATOM 4025 C CA . GLY A 1 525 ? -29.970 -33.943 23.464 1.00 88.12 525 GLY A CA 1
ATOM 4026 C C . GLY A 1 525 ? -29.837 -32.768 22.489 1.00 88.12 525 GLY A C 1
ATOM 4027 O O . GLY A 1 525 ? -30.636 -32.678 21.561 1.00 88.12 525 GLY A O 1
ATOM 4028 N N . LEU A 1 526 ? -28.878 -31.857 22.694 1.00 91.00 526 LEU A N 1
ATOM 4029 C CA . LEU A 1 526 ? -28.708 -30.665 21.863 1.00 91.00 526 LEU A CA 1
ATOM 4030 C C . LEU A 1 526 ? -27.558 -30.867 20.865 1.00 91.00 526 LEU A C 1
ATOM 4032 O O . LEU A 1 526 ? -26.409 -31.118 21.248 1.00 91.00 526 LEU A O 1
ATOM 4036 N N . SER A 1 527 ? -27.867 -30.767 19.570 1.00 93.31 527 SER A N 1
ATOM 4037 C CA . SER A 1 527 ? -26.844 -30.746 18.511 1.00 93.31 527 SER A CA 1
ATOM 4038 C C . SER A 1 527 ? -26.045 -29.438 18.538 1.00 93.31 527 SER A C 1
ATOM 4040 O O . SER A 1 527 ? -26.489 -28.443 19.114 1.00 93.31 527 SER A O 1
ATOM 4042 N N . VAL A 1 528 ? -24.856 -29.431 17.929 1.00 92.81 528 VAL A N 1
ATOM 4043 C CA . VAL A 1 528 ? -23.997 -28.232 17.898 1.00 92.81 528 VAL A CA 1
ATOM 4044 C C . VAL A 1 528 ? -24.635 -27.108 17.073 1.00 92.81 528 VAL A C 1
ATOM 4046 O O . VAL A 1 528 ? -24.591 -25.949 17.472 1.00 92.81 528 VAL A O 1
ATOM 4049 N N . GLU A 1 529 ? -25.336 -27.444 15.992 1.00 93.75 529 GLU A N 1
ATOM 4050 C CA . GLU A 1 529 ? -26.042 -26.494 15.129 1.00 93.75 529 GLU A CA 1
ATOM 4051 C C . GLU A 1 529 ? -27.227 -25.858 15.863 1.00 93.75 529 GLU A C 1
ATOM 4053 O O . GLU A 1 529 ? -27.444 -24.645 15.800 1.00 93.75 529 GLU A O 1
ATOM 4058 N N . GLN A 1 530 ? -27.986 -26.670 16.608 1.00 92.62 530 GLN A N 1
ATOM 4059 C CA . GLN A 1 530 ? -29.069 -26.159 17.446 1.00 92.62 530 GLN A CA 1
ATOM 4060 C C . GLN A 1 530 ? -28.528 -25.277 18.567 1.00 92.62 530 GLN A C 1
ATOM 4062 O O . GLN A 1 530 ? -29.126 -24.237 18.834 1.00 92.62 530 GLN A O 1
ATOM 4067 N N . ALA A 1 531 ? -27.419 -25.671 19.199 1.00 92.19 531 ALA A N 1
ATOM 4068 C CA . ALA A 1 531 ? -26.781 -24.882 20.241 1.00 92.19 531 ALA A CA 1
ATOM 4069 C C . ALA A 1 531 ? -26.378 -23.499 19.720 1.00 92.19 531 ALA A C 1
ATOM 4071 O O . ALA A 1 531 ? -26.860 -22.506 20.259 1.00 92.19 531 ALA A O 1
ATOM 4072 N N . ALA A 1 532 ? -25.624 -23.427 18.616 1.00 92.38 532 ALA A N 1
ATOM 4073 C CA . ALA A 1 532 ? -25.221 -22.159 18.006 1.00 92.38 532 ALA A CA 1
ATOM 4074 C C . ALA A 1 532 ? -26.430 -21.256 17.697 1.00 92.38 532 ALA A C 1
ATOM 4076 O O . ALA A 1 532 ? -26.449 -20.084 18.058 1.00 92.38 532 ALA A O 1
ATOM 4077 N N . ALA A 1 533 ? -27.504 -21.807 17.122 1.00 89.75 533 ALA A N 1
ATOM 4078 C CA . ALA A 1 533 ? -28.701 -21.026 16.803 1.00 89.75 533 ALA A CA 1
ATOM 4079 C C . ALA A 1 533 ? -29.481 -20.529 18.041 1.00 89.75 533 ALA A C 1
ATOM 4081 O O . ALA A 1 533 ? -30.302 -19.609 17.933 1.00 89.75 533 ALA A O 1
ATOM 4082 N N . VAL A 1 534 ? -29.350 -21.206 19.185 1.00 87.25 534 VAL A N 1
ATOM 4083 C CA . VAL A 1 534 ? -30.084 -20.928 20.432 1.00 87.25 534 VAL A CA 1
ATOM 4084 C C . VAL A 1 534 ? -29.405 -19.819 21.230 1.00 87.25 534 VAL A C 1
ATOM 4086 O O . VAL A 1 534 ? -30.137 -19.010 21.803 1.00 87.25 534 VAL A O 1
ATOM 4089 N N . THR A 1 535 ? -28.069 -19.786 21.253 1.00 86.50 535 THR A N 1
ATOM 4090 C CA . THR A 1 535 ? -27.248 -19.024 22.206 1.00 86.50 535 THR A CA 1
ATOM 4091 C C . THR A 1 535 ? -27.619 -17.545 22.283 1.00 86.50 535 THR A C 1
ATOM 4093 O O . THR A 1 535 ? -28.242 -17.135 23.265 1.00 86.50 535 THR A O 1
ATOM 4096 N N . THR A 1 536 ? -27.306 -16.740 21.260 1.00 89.19 536 THR A N 1
ATOM 4097 C CA . THR A 1 536 ? -27.506 -15.281 21.337 1.00 89.19 536 THR A CA 1
ATOM 4098 C C . THR A 1 536 ? -28.983 -14.922 21.469 1.00 89.19 536 THR A C 1
ATOM 4100 O O . THR A 1 536 ? -29.372 -14.184 22.373 1.00 89.19 536 THR A O 1
ATOM 4103 N N . ALA A 1 537 ? -29.842 -15.501 20.625 1.00 87.75 537 ALA A N 1
ATOM 4104 C CA . ALA A 1 537 ? -31.259 -15.145 20.592 1.00 87.75 537 ALA A CA 1
ATOM 4105 C C . ALA A 1 537 ? -31.987 -15.413 21.923 1.00 87.75 537 ALA A C 1
ATOM 4107 O O . ALA A 1 537 ? -32.789 -14.581 22.357 1.00 87.75 537 ALA A O 1
ATOM 4108 N N . HIS A 1 538 ? -31.721 -16.548 22.583 1.00 86.62 538 HIS A N 1
ATOM 4109 C CA . HIS A 1 538 ? -32.331 -16.830 23.885 1.00 86.62 538 HIS A CA 1
ATOM 4110 C C . HIS A 1 538 ? -31.679 -16.068 25.017 1.00 86.62 538 HIS A C 1
ATOM 4112 O O . HIS A 1 538 ? -32.411 -15.619 25.892 1.00 86.62 538 HIS A O 1
ATOM 4118 N N . ALA A 1 539 ? -30.354 -15.905 25.012 1.00 88.69 539 ALA A N 1
ATOM 4119 C CA . ALA A 1 539 ? -29.684 -15.113 26.034 1.00 88.69 539 ALA A CA 1
ATOM 4120 C C . ALA A 1 539 ? -30.260 -13.689 26.063 1.00 88.69 539 ALA A C 1
ATOM 4122 O O . ALA A 1 539 ? -30.644 -13.204 27.125 1.00 88.69 539 ALA A O 1
ATOM 4123 N N . THR A 1 540 ? -30.453 -13.065 24.893 1.00 89.94 540 THR A N 1
ATOM 4124 C CA . THR A 1 540 ? -31.092 -11.746 24.785 1.00 89.94 540 THR A CA 1
ATOM 4125 C C . THR A 1 540 ? -32.537 -11.758 25.288 1.00 89.94 540 THR A C 1
ATOM 4127 O O . THR A 1 540 ? -32.927 -10.879 26.056 1.00 89.94 540 THR A O 1
ATOM 4130 N N . ALA A 1 541 ? -33.343 -12.745 24.883 1.00 89.81 541 ALA A N 1
ATOM 4131 C CA . ALA A 1 541 ? -34.743 -12.823 25.297 1.00 89.81 541 ALA A CA 1
ATOM 4132 C C . ALA A 1 541 ? -34.898 -13.084 26.806 1.00 89.81 541 ALA A C 1
ATOM 4134 O O . ALA A 1 541 ? -35.739 -12.458 27.451 1.00 89.81 541 ALA A O 1
ATOM 4135 N N . TRP A 1 542 ? -34.086 -13.982 27.368 1.00 89.81 542 TRP A N 1
ATOM 4136 C CA . TRP A 1 542 ? -34.066 -14.305 28.792 1.00 89.81 542 TRP A CA 1
ATOM 4137 C C . TRP A 1 542 ? -33.623 -13.101 29.610 1.00 89.81 542 TRP A C 1
ATOM 4139 O O . TRP A 1 542 ? -34.345 -12.660 30.498 1.00 89.81 542 TRP A O 1
ATOM 4149 N N . TYR A 1 543 ? -32.487 -12.504 29.259 1.00 92.44 543 TYR A N 1
ATOM 4150 C CA . TYR A 1 543 ? -31.972 -11.343 29.969 1.00 92.44 543 TYR A CA 1
ATOM 4151 C C . TYR A 1 543 ? -32.950 -10.158 29.910 1.00 92.44 543 TYR A C 1
ATOM 4153 O O . TYR A 1 543 ? -33.284 -9.569 30.935 1.00 92.44 543 TYR A O 1
ATOM 4161 N N . GLY A 1 544 ? -33.503 -9.852 28.733 1.00 92.94 544 GLY A N 1
ATOM 4162 C CA . GLY A 1 544 ? -34.449 -8.749 28.571 1.00 92.94 544 GLY A CA 1
ATOM 4163 C C . GLY A 1 544 ? -35.775 -8.961 29.306 1.00 92.94 544 GLY A C 1
ATOM 4164 O O . GLY A 1 544 ? -36.245 -8.065 30.005 1.00 92.94 544 GLY A O 1
ATOM 4165 N N . LEU A 1 545 ? -36.393 -10.137 29.161 1.00 92.06 545 LEU A N 1
ATOM 4166 C CA . LEU A 1 545 ? -37.741 -10.381 29.686 1.00 92.06 545 LEU A CA 1
ATOM 4167 C C . LEU A 1 545 ? -37.747 -10.891 31.130 1.00 92.06 545 LEU A C 1
ATOM 4169 O O . LEU A 1 545 ? -38.670 -10.567 31.877 1.00 92.06 545 LEU A O 1
ATOM 4173 N N . HIS A 1 546 ? -36.761 -11.698 31.520 1.00 91.00 546 HIS A N 1
ATOM 4174 C CA . HIS A 1 546 ? -36.700 -12.311 32.844 1.00 91.00 546 HIS A CA 1
ATOM 4175 C C . HIS A 1 546 ? -35.860 -11.493 33.826 1.00 91.00 546 HIS A C 1
ATOM 4177 O O . HIS A 1 546 ? -36.360 -11.156 34.893 1.00 91.00 546 HIS A O 1
ATOM 4183 N N . GLU A 1 547 ? -34.632 -11.114 33.468 1.00 92.06 547 GLU A N 1
ATOM 4184 C CA . GLU A 1 547 ? -33.732 -10.419 34.404 1.00 92.06 547 GLU A CA 1
ATOM 4185 C C . GLU A 1 547 ? -34.058 -8.924 34.524 1.00 92.06 547 GLU A C 1
ATOM 4187 O O . GLU A 1 547 ? -34.253 -8.407 35.630 1.00 92.06 547 GLU A O 1
ATOM 4192 N N . LEU A 1 548 ? -34.158 -8.231 33.383 1.00 93.94 548 LEU A N 1
ATOM 4193 C CA . LEU A 1 548 ? -34.402 -6.788 33.338 1.00 93.94 548 LEU A CA 1
ATOM 4194 C C . LEU A 1 548 ? -35.878 -6.451 33.575 1.00 93.94 548 LEU A C 1
ATOM 4196 O O . LEU A 1 548 ? -36.201 -5.710 34.501 1.00 93.94 548 LEU A O 1
ATOM 4200 N N . ALA A 1 549 ? -36.783 -6.999 32.755 1.00 92.56 549 ALA A N 1
ATOM 4201 C CA . ALA A 1 549 ? -38.209 -6.683 32.849 1.00 92.56 549 ALA A CA 1
ATOM 4202 C C . ALA A 1 549 ? -38.944 -7.461 33.953 1.00 92.56 549 ALA A C 1
ATOM 4204 O O . ALA A 1 549 ? -40.018 -7.033 34.372 1.00 92.56 549 ALA A O 1
ATOM 4205 N N . ARG A 1 550 ? -38.389 -8.592 34.422 1.00 93.06 550 ARG A N 1
ATOM 4206 C CA . ARG A 1 550 ? -38.989 -9.464 35.455 1.00 93.06 550 ARG A CA 1
ATOM 4207 C C . ARG A 1 550 ? -40.449 -9.809 35.174 1.00 93.06 550 ARG A C 1
ATOM 4209 O O . ARG A 1 550 ? -41.291 -9.795 36.073 1.00 93.06 550 ARG A O 1
ATOM 4216 N N . MET A 1 551 ? -40.727 -10.108 33.908 1.00 91.62 551 MET A N 1
ATOM 4217 C CA . MET A 1 551 ? -42.077 -10.292 33.398 1.00 91.62 551 MET A CA 1
ATOM 4218 C C . MET A 1 551 ? -42.788 -11.449 34.107 1.00 91.62 551 MET A C 1
ATOM 4220 O O . MET A 1 551 ? -42.252 -12.557 34.220 1.00 91.62 551 MET A O 1
ATOM 4224 N N . LYS A 1 552 ? -44.023 -11.205 34.542 1.00 91.44 552 LYS A N 1
ATOM 4225 C CA . LYS A 1 552 ? -44.860 -12.165 35.267 1.00 91.44 552 LYS A CA 1
ATOM 4226 C C . LYS A 1 552 ? -45.928 -12.787 34.374 1.00 91.44 552 LYS A C 1
ATOM 4228 O O . LYS A 1 552 ? -46.272 -12.294 33.298 1.00 91.44 552 LYS A O 1
ATOM 4233 N N . ALA A 1 553 ? -46.483 -13.903 34.842 1.00 91.75 553 ALA A N 1
ATOM 4234 C CA . ALA A 1 553 ? -47.625 -14.536 34.198 1.00 91.75 553 ALA A CA 1
ATOM 4235 C C . ALA A 1 553 ? -48.830 -13.574 34.155 1.00 91.75 553 ALA A C 1
ATOM 4237 O O . ALA A 1 553 ? -49.147 -12.922 35.146 1.00 91.75 553 ALA A O 1
ATOM 4238 N N . GLY A 1 554 ? -49.503 -13.502 33.003 1.00 90.44 554 GLY A N 1
ATOM 4239 C CA . GLY A 1 554 ? -50.661 -12.626 32.778 1.00 90.44 554 GLY A CA 1
ATOM 4240 C C . GLY A 1 554 ? -50.330 -11.230 32.233 1.00 90.44 554 GLY A C 1
ATOM 4241 O O . GLY A 1 554 ? -51.234 -10.540 31.761 1.00 90.44 554 GLY A O 1
ATOM 4242 N N . GLU A 1 555 ? -49.060 -10.821 32.229 1.00 92.19 555 GLU A N 1
ATOM 4243 C CA . GLU A 1 555 ? -48.636 -9.542 31.651 1.00 92.19 555 GLU A CA 1
ATOM 4244 C C . GLU A 1 555 ? -48.579 -9.597 30.114 1.00 92.19 555 GLU A C 1
ATOM 4246 O O . GLU A 1 555 ? -48.312 -10.640 29.509 1.00 92.19 555 GLU A O 1
ATOM 4251 N N . LYS A 1 556 ? -48.834 -8.457 29.461 1.00 91.12 556 LYS A N 1
ATOM 4252 C CA . LYS A 1 556 ? -48.805 -8.322 27.996 1.00 91.12 556 LYS A CA 1
ATOM 4253 C C . LYS A 1 556 ? -47.467 -7.736 27.550 1.00 91.12 556 LYS A C 1
ATOM 4255 O O . LYS A 1 556 ? -47.004 -6.761 28.128 1.00 91.12 556 LYS A O 1
ATOM 4260 N N . VAL A 1 557 ? -46.886 -8.297 26.489 1.00 89.00 557 VAL A N 1
ATOM 4261 C CA . VAL A 1 557 ? -45.625 -7.835 25.889 1.00 89.00 557 VAL A CA 1
ATOM 4262 C C . VAL A 1 557 ? -45.808 -7.586 24.395 1.00 89.00 557 VAL A C 1
ATOM 4264 O O . VAL A 1 557 ? -46.459 -8.375 23.707 1.00 89.00 557 VAL A O 1
ATOM 4267 N N . LEU A 1 558 ? -45.230 -6.493 23.896 1.00 90.94 558 LEU A N 1
ATOM 4268 C CA . LEU A 1 558 ? -45.136 -6.205 22.468 1.00 90.94 558 LEU A CA 1
ATOM 4269 C C . LEU A 1 558 ? -43.799 -6.731 21.939 1.00 90.94 558 LEU A C 1
ATOM 4271 O O . LEU A 1 558 ? -42.744 -6.333 22.424 1.00 90.94 558 LEU A O 1
ATOM 4275 N N . ILE A 1 559 ? -43.846 -7.617 20.944 1.00 86.56 559 ILE A N 1
ATOM 4276 C CA . ILE A 1 559 ? -42.654 -8.180 20.301 1.00 86.56 559 ILE A CA 1
ATOM 4277 C C . ILE A 1 559 ? -42.626 -7.711 18.850 1.00 86.56 559 ILE A C 1
ATOM 4279 O O . ILE A 1 559 ? -43.473 -8.099 18.044 1.00 86.56 559 ILE A O 1
ATOM 4283 N N . HIS A 1 560 ? -41.637 -6.889 18.519 1.00 86.12 560 HIS A N 1
ATOM 4284 C CA . HIS A 1 560 ? -41.350 -6.516 17.138 1.00 86.12 560 HIS A CA 1
ATOM 4285 C C . HIS A 1 560 ? -40.609 -7.647 16.415 1.00 86.12 560 HIS A C 1
ATOM 4287 O O . HIS A 1 560 ? -39.879 -8.417 17.037 1.00 86.12 560 HIS A O 1
ATOM 4293 N N . SER A 1 561 ? -40.800 -7.753 15.096 1.00 81.94 561 SER A N 1
ATOM 4294 C CA . SER A 1 561 ? -40.136 -8.761 14.255 1.00 81.94 561 SER A CA 1
ATOM 4295 C C . SER A 1 561 ? -40.308 -10.197 14.776 1.00 81.94 561 SER A C 1
ATOM 4297 O O . SER A 1 561 ? -39.348 -10.960 14.870 1.00 81.94 561 SER A O 1
ATOM 4299 N N . GLY A 1 562 ? -41.548 -10.581 15.106 1.00 76.00 562 GLY A N 1
ATOM 4300 C CA . GLY A 1 562 ? -41.889 -11.880 15.709 1.00 76.00 562 GLY A CA 1
ATOM 4301 C C . GLY A 1 562 ? -41.447 -13.118 14.912 1.00 76.00 562 GLY A C 1
ATOM 4302 O O . GLY A 1 562 ? -41.361 -14.207 15.466 1.00 76.00 562 GLY A O 1
ATOM 4303 N N . THR A 1 563 ? -41.128 -12.970 13.626 1.00 79.62 563 THR A N 1
ATOM 4304 C CA . THR A 1 563 ? -40.594 -14.042 12.771 1.00 79.62 563 THR A CA 1
ATOM 4305 C C . THR A 1 563 ? -39.062 -14.158 12.798 1.00 79.62 563 THR A C 1
ATOM 4307 O O . THR A 1 563 ? -38.526 -15.138 12.271 1.00 79.62 563 THR A O 1
ATOM 4310 N N . GLY A 1 564 ? -38.359 -13.198 13.405 1.00 75.06 564 GLY A N 1
ATOM 4311 C CA . GLY A 1 564 ? -36.905 -13.204 13.578 1.00 75.06 564 GLY A CA 1
ATOM 4312 C C . GLY A 1 564 ? -36.435 -14.154 14.685 1.00 75.06 564 GLY A C 1
ATOM 431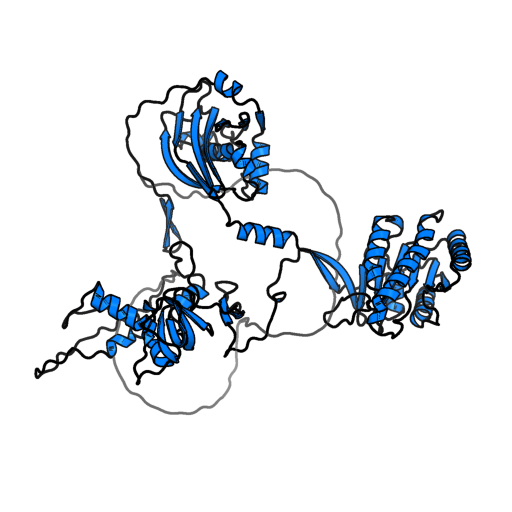3 O O . GLY A 1 564 ? -37.245 -14.687 15.443 1.00 75.06 564 GLY A O 1
ATOM 4314 N N . GLY A 1 565 ? -35.117 -14.357 14.797 1.00 73.81 565 GLY A N 1
ATOM 4315 C CA . GLY A 1 565 ? -34.518 -15.293 15.761 1.00 73.81 565 GLY A CA 1
ATOM 4316 C C . GLY A 1 565 ? -34.929 -15.025 17.213 1.00 73.81 565 GLY A C 1
ATOM 4317 O O . GLY A 1 565 ? -35.343 -15.945 17.910 1.00 73.81 565 GLY A O 1
ATOM 4318 N N . VAL A 1 566 ? -34.908 -13.759 17.640 1.00 68.75 566 VAL A N 1
ATOM 4319 C CA . VAL A 1 566 ? -35.353 -13.340 18.984 1.00 68.75 566 VAL A CA 1
ATOM 4320 C C . VAL A 1 566 ? -36.882 -13.434 19.125 1.00 68.75 566 VAL A C 1
ATOM 4322 O O . VAL A 1 566 ? -37.392 -13.832 20.169 1.00 68.75 566 VAL A O 1
ATOM 4325 N N . GLY A 1 567 ? -37.627 -13.120 18.060 1.00 52.50 567 GLY A N 1
ATOM 4326 C CA . GLY A 1 567 ? -39.091 -13.075 18.067 1.00 52.50 567 GLY A CA 1
ATOM 4327 C C . GLY A 1 567 ? -39.771 -14.450 18.120 1.00 52.50 567 GLY A C 1
ATOM 4328 O O . GLY A 1 567 ? -40.699 -14.643 18.907 1.00 52.50 567 GLY A O 1
ATOM 4329 N N . LYS A 1 568 ? -39.290 -15.426 17.333 1.00 55.00 568 LYS A N 1
ATOM 4330 C CA . LYS A 1 568 ? -39.913 -16.760 17.194 1.00 55.00 568 LYS A CA 1
ATOM 4331 C C . LYS A 1 568 ? -39.896 -17.574 18.480 1.00 55.00 568 LYS A C 1
ATOM 4333 O O . LYS A 1 568 ? -40.766 -18.415 18.697 1.00 55.00 568 LYS A O 1
ATOM 4338 N N . ARG A 1 569 ? -38.886 -17.376 19.325 1.00 48.00 569 ARG A N 1
ATOM 4339 C CA . ARG A 1 569 ? -38.595 -18.326 20.403 1.00 48.00 569 ARG A CA 1
ATOM 4340 C C . ARG A 1 569 ? -39.448 -18.142 21.657 1.00 48.00 569 ARG A C 1
ATOM 4342 O O . ARG A 1 569 ? -39.558 -19.076 22.441 1.00 48.00 569 ARG A O 1
ATOM 4349 N N . ARG A 1 570 ? -40.178 -17.027 21.799 1.00 37.75 570 ARG A N 1
ATOM 4350 C CA . ARG A 1 570 ? -41.215 -16.910 22.843 1.00 37.75 570 ARG A CA 1
ATOM 4351 C C . ARG A 1 570 ? -42.517 -17.630 22.487 1.00 37.75 570 ARG A C 1
ATOM 4353 O O . ARG A 1 570 ? -43.219 -18.079 23.386 1.00 37.75 570 ARG A O 1
ATOM 4360 N N . SER A 1 571 ? -42.823 -17.812 21.202 1.00 39.03 571 SER A N 1
ATOM 4361 C CA . SER A 1 571 ? -44.027 -18.533 20.761 1.00 39.03 571 SER A CA 1
ATOM 4362 C C . SER A 1 571 ? -44.042 -20.013 21.178 1.00 39.03 571 SER A C 1
ATOM 4364 O O . SER A 1 571 ? -45.081 -20.654 21.064 1.00 39.03 571 SER A O 1
ATOM 4366 N N . GLN A 1 572 ? -42.911 -20.552 21.650 1.00 43.06 572 GLN A N 1
ATOM 4367 C CA . GLN A 1 572 ? -42.734 -21.957 22.029 1.00 43.06 572 GLN A CA 1
ATOM 4368 C C . GLN A 1 572 ? -42.626 -22.198 23.548 1.00 43.06 572 GLN A C 1
ATOM 4370 O O . GLN A 1 572 ? -42.457 -23.345 23.951 1.00 43.06 572 GLN A O 1
ATOM 4375 N N . TRP A 1 573 ? -42.736 -21.170 24.405 1.00 41.09 573 TRP A N 1
ATOM 4376 C CA . TRP A 1 573 ? -42.593 -21.357 25.858 1.00 41.09 573 TRP A CA 1
ATOM 4377 C C . TRP A 1 573 ? -43.939 -21.665 26.549 1.00 41.09 573 TRP A C 1
ATOM 4379 O O . TRP A 1 573 ? -44.840 -20.820 26.501 1.00 41.09 573 TRP A O 1
ATOM 4389 N N . PRO A 1 574 ? -44.107 -22.816 27.236 1.00 34.44 574 PRO A N 1
ATOM 4390 C CA . PRO A 1 574 ? -45.273 -23.072 28.078 1.00 34.44 574 PRO A CA 1
ATOM 4391 C C . PRO A 1 574 ? -45.177 -22.285 29.393 1.00 34.44 574 PRO A C 1
ATOM 4393 O O . PRO A 1 574 ? -44.115 -22.202 30.008 1.00 34.44 574 PRO A O 1
ATOM 4396 N N . ALA A 1 575 ? -46.296 -21.725 29.860 1.00 32.56 575 ALA A N 1
ATOM 4397 C CA . ALA A 1 575 ? -46.390 -21.171 31.212 1.00 32.56 575 ALA A CA 1
ATOM 4398 C C . ALA A 1 575 ? -46.022 -22.240 32.272 1.00 32.56 575 ALA A C 1
ATOM 4400 O O . ALA A 1 575 ? -46.293 -23.422 32.035 1.00 32.56 575 ALA A O 1
ATOM 4401 N N . PRO A 1 576 ? -45.444 -21.864 33.433 1.00 33.53 576 PRO A N 1
ATOM 4402 C CA . PRO A 1 576 ? -45.177 -22.809 34.516 1.00 33.53 576 PRO A CA 1
ATOM 4403 C C . PRO A 1 576 ? -46.476 -23.525 34.907 1.00 33.53 576 PRO A C 1
ATOM 4405 O O . PRO A 1 576 ? -47.475 -22.874 35.215 1.00 33.53 576 PRO A O 1
ATOM 4408 N N . GLN A 1 577 ? -46.481 -24.857 34.835 1.00 32.12 577 GLN A N 1
ATOM 4409 C CA . GLN A 1 577 ? -47.645 -25.670 35.172 1.00 32.12 577 GLN A CA 1
ATOM 4410 C C . GLN A 1 577 ? -47.850 -25.710 36.692 1.00 32.12 577 GLN A C 1
ATOM 4412 O O . GLN A 1 577 ? -47.116 -26.393 37.400 1.00 32.12 577 GLN A O 1
ATOM 4417 N N . GLU A 1 578 ? -48.906 -25.057 37.173 1.00 30.23 578 GLU A N 1
ATOM 4418 C CA . GLU A 1 578 ? -49.694 -25.555 38.305 1.00 30.23 578 GLU A CA 1
ATOM 4419 C C . GLU A 1 578 ? -51.072 -26.003 37.786 1.00 30.23 578 GLU A C 1
ATOM 4421 O O . GLU A 1 578 ? -51.622 -25.379 36.870 1.00 30.23 578 GLU A O 1
ATOM 4426 N N . PRO A 1 579 ? -51.652 -27.089 38.327 1.00 33.47 579 PRO A N 1
ATOM 4427 C CA . PRO A 1 579 ? -52.855 -27.688 37.777 1.00 33.47 579 PRO A CA 1
ATOM 4428 C C . PRO A 1 579 ? -54.077 -26.850 38.159 1.00 33.47 579 PRO A C 1
ATOM 4430 O O . PRO A 1 579 ? -54.618 -26.972 39.257 1.00 33.47 579 PRO A O 1
ATOM 4433 N N . ARG A 1 580 ? -54.565 -26.018 37.235 1.00 27.97 580 ARG A N 1
ATOM 4434 C CA . ARG A 1 580 ? -55.947 -25.527 37.280 1.00 27.97 580 ARG A CA 1
ATOM 4435 C C . ARG A 1 580 ? -56.634 -25.701 35.934 1.00 27.97 580 ARG A C 1
ATOM 4437 O O . ARG A 1 580 ? -56.147 -25.302 34.884 1.00 27.97 580 ARG A O 1
ATOM 4444 N N . SER A 1 581 ? -57.797 -26.330 36.015 1.00 32.69 581 SER A N 1
ATOM 4445 C CA . SER A 1 581 ? -58.770 -26.541 34.955 1.00 32.69 581 SER A CA 1
ATOM 4446 C C . SER A 1 581 ? -59.290 -25.209 34.400 1.00 32.69 581 SER A C 1
ATOM 4448 O O . SER A 1 581 ? -59.996 -24.498 35.117 1.00 32.69 581 SER A O 1
ATOM 4450 N N . SER A 1 582 ? -58.964 -24.931 33.130 1.00 28.62 582 SER A N 1
ATOM 4451 C CA . SER A 1 582 ? -59.573 -24.002 32.142 1.00 28.62 582 SER A CA 1
ATOM 4452 C C . SER A 1 582 ? -58.501 -23.126 31.468 1.00 28.62 582 SER A C 1
ATOM 4454 O O . SER A 1 582 ? -57.693 -22.526 32.174 1.00 28.62 582 SER A O 1
ATOM 4456 N N . PRO A 1 583 ? -58.464 -23.007 30.124 1.00 27.44 583 PRO A N 1
ATOM 4457 C CA . PRO A 1 583 ? -57.415 -22.257 29.440 1.00 27.44 583 PRO A CA 1
ATOM 4458 C C . PRO A 1 583 ? -57.748 -20.755 29.409 1.00 27.44 583 PRO A C 1
ATOM 4460 O O . PRO A 1 583 ? -58.843 -20.397 28.973 1.00 27.44 583 PRO A O 1
ATOM 4463 N N . PRO A 1 584 ? -56.830 -19.839 29.764 1.00 28.69 584 PRO A N 1
ATOM 4464 C CA . PRO A 1 584 ? -56.907 -18.474 29.279 1.00 28.69 584 PRO A CA 1
ATOM 4465 C C . PRO A 1 584 ? -56.156 -18.388 27.945 1.00 28.69 584 PRO A C 1
ATOM 4467 O O . PRO A 1 584 ? -54.951 -18.626 27.866 1.00 28.69 584 PRO A O 1
ATOM 4470 N N . GLN A 1 585 ? -56.877 -18.047 26.877 1.00 27.30 585 GLN A N 1
ATOM 4471 C CA . GLN A 1 585 ? -56.275 -17.643 25.608 1.00 27.30 585 GLN A CA 1
ATOM 4472 C C . GLN A 1 585 ? -55.445 -16.370 25.832 1.00 27.30 585 GLN A C 1
ATOM 4474 O O . GLN A 1 585 ? -55.990 -15.292 26.069 1.00 27.30 585 GLN A O 1
ATOM 4479 N N . ALA A 1 586 ? -54.119 -16.480 25.746 1.00 27.81 586 ALA A N 1
ATOM 4480 C CA . ALA A 1 586 ? -53.248 -15.322 25.610 1.00 27.81 586 ALA A CA 1
ATOM 4481 C C . ALA A 1 586 ? -53.346 -14.817 24.163 1.00 27.81 586 ALA A C 1
ATOM 4483 O O . ALA A 1 586 ? -52.865 -15.460 23.233 1.00 27.81 586 ALA A O 1
ATOM 4484 N N . VAL A 1 587 ? -53.997 -13.671 23.965 1.00 30.94 587 VAL A N 1
ATOM 4485 C CA . VAL A 1 587 ? -54.034 -12.989 22.667 1.00 30.94 587 VAL A CA 1
ATOM 4486 C C . VAL A 1 587 ? -52.664 -12.354 22.424 1.00 30.94 587 VAL A C 1
ATOM 4488 O O . VAL A 1 587 ? -52.328 -11.341 23.037 1.00 30.94 587 VAL A O 1
ATOM 4491 N N . SER A 1 588 ? -51.866 -12.946 21.535 1.00 32.50 588 SER A N 1
ATOM 4492 C CA . SER A 1 588 ? -50.705 -12.290 20.939 1.00 32.50 588 SER A CA 1
ATOM 4493 C C . SER A 1 588 ? -51.181 -11.404 19.785 1.00 32.50 588 SER A C 1
ATOM 4495 O O . SER A 1 588 ? -51.657 -11.888 18.761 1.00 32.50 588 SER A O 1
ATOM 4497 N N . SER A 1 589 ? -51.073 -10.082 19.921 1.00 30.52 589 SER A N 1
ATOM 4498 C CA . SER A 1 589 ? -51.174 -9.204 18.754 1.00 30.52 589 SER A CA 1
ATOM 4499 C C . SER A 1 589 ? -49.822 -9.211 18.043 1.00 30.52 589 SER A C 1
ATOM 4501 O O . SER A 1 589 ? -48.893 -8.511 18.448 1.00 30.52 589 SER A O 1
ATOM 4503 N N . VAL A 1 590 ? -49.694 -10.030 17.000 1.00 29.75 590 VAL A N 1
ATOM 4504 C CA . VAL A 1 590 ? -48.564 -9.952 16.068 1.00 29.75 590 VAL A CA 1
ATOM 4505 C C . VAL A 1 590 ? -48.774 -8.706 15.213 1.00 29.75 590 VAL A C 1
ATOM 4507 O O . VAL A 1 590 ? -49.540 -8.712 14.253 1.00 29.75 590 VAL A O 1
ATOM 4510 N N . GLY A 1 591 ? -48.130 -7.607 15.596 1.00 25.52 591 GLY A N 1
ATOM 4511 C CA . GLY A 1 591 ? -48.044 -6.422 14.755 1.00 25.52 591 GLY A CA 1
ATOM 4512 C C . GLY A 1 591 ? -47.034 -6.674 13.644 1.00 25.52 591 GLY A C 1
ATOM 4513 O O . GLY A 1 591 ? -45.829 -6.631 13.887 1.00 25.52 591 GLY A O 1
ATOM 4514 N N . ASN A 1 592 ? -47.511 -6.933 12.427 1.00 26.45 592 ASN A N 1
ATOM 4515 C CA . ASN A 1 592 ? -46.664 -6.943 11.238 1.00 26.45 592 ASN A CA 1
ATOM 4516 C C . ASN A 1 592 ? -46.358 -5.484 10.851 1.00 26.45 592 ASN A C 1
ATOM 4518 O O . ASN A 1 592 ? -46.925 -4.941 9.908 1.00 26.45 592 ASN A O 1
ATOM 4522 N N . CYS A 1 593 ? -45.502 -4.815 11.623 1.00 23.62 593 CYS A N 1
ATOM 4523 C CA . CYS A 1 593 ? -44.915 -3.550 11.199 1.00 23.62 593 CYS A CA 1
ATOM 4524 C C . CYS A 1 593 ? -43.657 -3.864 10.393 1.00 23.62 593 CYS A C 1
ATOM 4526 O O . CYS A 1 593 ? -42.576 -4.034 10.955 1.00 23.62 593 CYS A O 1
ATOM 4528 N N . CYS A 1 594 ? -43.798 -3.909 9.066 1.00 22.38 594 CYS A N 1
ATOM 4529 C CA . CYS A 1 594 ? -42.705 -3.488 8.199 1.00 22.38 594 CYS A CA 1
ATOM 4530 C C . CYS A 1 594 ? -42.339 -2.063 8.623 1.00 22.38 594 CYS A C 1
ATOM 4532 O O . CYS A 1 594 ? -43.111 -1.130 8.404 1.00 22.38 594 CYS A O 1
ATOM 4534 N N . ALA A 1 595 ? -41.188 -1.898 9.269 1.00 24.20 595 ALA A N 1
ATOM 4535 C CA . ALA A 1 595 ? -40.585 -0.590 9.443 1.00 24.20 595 ALA A CA 1
ATOM 4536 C C . ALA A 1 595 ? -40.087 -0.119 8.070 1.00 24.20 595 ALA A C 1
ATOM 4538 O O . ALA A 1 595 ? -38.942 -0.338 7.684 1.00 24.20 595 ALA A O 1
ATOM 4539 N N . THR A 1 596 ? -40.993 0.489 7.308 1.00 22.73 596 THR A N 1
ATOM 4540 C CA . THR A 1 596 ? -40.661 1.441 6.252 1.00 22.73 596 THR A CA 1
ATOM 4541 C C . THR A 1 596 ? -39.932 2.599 6.919 1.00 22.73 596 THR A C 1
ATOM 4543 O O . THR A 1 596 ? -40.546 3.403 7.620 1.00 22.73 596 THR A O 1
ATOM 4546 N N . TRP A 1 597 ? -38.619 2.676 6.727 1.00 22.61 597 TRP A N 1
ATOM 4547 C CA . TRP A 1 597 ? -37.912 3.936 6.894 1.00 22.61 597 TRP A CA 1
ATOM 4548 C C . TRP A 1 597 ? -38.393 4.879 5.793 1.00 22.61 597 TRP A C 1
ATOM 4550 O O . TRP A 1 597 ? -38.369 4.542 4.608 1.00 22.61 597 TRP A O 1
ATOM 4560 N N . GLY A 1 598 ? -38.927 6.025 6.208 1.00 22.42 598 GLY A N 1
ATOM 4561 C CA . GLY A 1 598 ? -39.494 7.028 5.324 1.00 22.42 598 GLY A CA 1
ATOM 4562 C C . GLY A 1 598 ? -38.421 7.695 4.473 1.00 22.42 598 GLY A C 1
ATOM 4563 O O . GLY A 1 598 ? -37.715 8.579 4.942 1.00 22.42 598 GLY A O 1
ATOM 4564 N N . LEU A 1 599 ? -38.372 7.331 3.195 1.00 23.03 599 LEU A N 1
ATOM 4565 C CA . LEU A 1 599 ? -37.971 8.239 2.128 1.00 23.03 599 LEU A CA 1
ATOM 4566 C C . LEU A 1 599 ? -39.256 8.811 1.531 1.00 23.03 599 LEU A C 1
ATOM 4568 O O . LEU A 1 599 ? -40.006 8.132 0.833 1.00 23.03 599 LEU A O 1
ATOM 4572 N N . SER A 1 600 ? -39.536 10.068 1.866 1.00 21.23 600 SER A N 1
ATOM 4573 C CA . SER A 1 600 ? -40.593 10.852 1.239 1.00 21.23 600 SER A CA 1
ATOM 4574 C C . SER A 1 600 ? -40.223 11.114 -0.223 1.00 21.23 600 SER A C 1
ATOM 4576 O O . SER A 1 600 ? -39.436 12.013 -0.507 1.00 21.23 600 SER A O 1
ATOM 4578 N N . MET A 1 601 ? -40.839 10.385 -1.154 1.00 22.06 601 MET A N 1
ATOM 4579 C CA . MET A 1 601 ? -41.149 10.932 -2.474 1.00 22.06 601 MET A CA 1
ATOM 4580 C C . MET A 1 601 ? -42.650 11.180 -2.549 1.00 22.06 601 MET A C 1
ATOM 4582 O O . MET A 1 601 ? -43.475 10.269 -2.489 1.00 22.06 601 MET A O 1
ATOM 4586 N N . SER A 1 602 ? -42.986 12.458 -2.644 1.00 23.33 602 SER A N 1
ATOM 4587 C CA . SER A 1 602 ? -44.322 12.979 -2.850 1.00 23.33 602 SER A CA 1
ATOM 4588 C C . SER A 1 602 ? -44.889 12.502 -4.184 1.00 23.33 602 SER A C 1
ATOM 4590 O O . SER A 1 602 ? -44.401 12.875 -5.244 1.00 23.33 602 SER A O 1
ATOM 4592 N N . THR A 1 603 ? -45.995 11.767 -4.143 1.00 23.20 603 THR A N 1
ATOM 4593 C CA . THR A 1 603 ? -47.023 11.878 -5.182 1.00 23.20 603 THR A CA 1
ATOM 4594 C C . THR A 1 603 ? -48.396 11.848 -4.523 1.00 23.20 603 THR A C 1
ATOM 4596 O O . THR A 1 603 ? -48.783 10.918 -3.822 1.00 23.20 603 THR A O 1
ATOM 4599 N N . THR A 1 604 ? -49.102 12.954 -4.706 1.00 23.75 604 THR A N 1
ATOM 4600 C CA . THR A 1 604 ? -50.481 13.219 -4.314 1.00 23.75 604 THR A CA 1
ATOM 4601 C C . THR A 1 604 ? -51.429 12.151 -4.856 1.00 23.75 604 THR A C 1
ATOM 4603 O O . THR A 1 604 ? -51.457 11.900 -6.059 1.00 23.75 604 THR A O 1
ATOM 4606 N N . ARG A 1 605 ? -52.288 11.587 -3.998 1.00 22.95 605 ARG A N 1
ATOM 4607 C CA . ARG A 1 605 ? -53.580 11.044 -4.435 1.00 22.95 605 ARG A CA 1
ATOM 4608 C C . ARG A 1 605 ? -54.680 11.384 -3.439 1.00 22.95 605 ARG A C 1
ATOM 4610 O O . ARG A 1 605 ? -54.642 10.986 -2.278 1.00 22.95 605 ARG A O 1
ATOM 4617 N N . GLU A 1 606 ? -55.639 12.147 -3.950 1.00 23.56 606 GLU A N 1
ATOM 4618 C CA . GLU A 1 606 ? -56.923 12.446 -3.336 1.00 23.56 606 GLU A CA 1
ATOM 4619 C C . GLU A 1 606 ? -57.752 11.183 -3.086 1.00 23.56 606 GLU A C 1
ATOM 4621 O O . GLU A 1 606 ? -57.634 10.153 -3.752 1.00 23.56 606 GLU A O 1
ATOM 4626 N N . ALA A 1 607 ? -58.604 11.317 -2.078 1.00 24.02 607 ALA A N 1
ATOM 4627 C CA . ALA A 1 607 ? -59.506 10.326 -1.534 1.00 24.02 607 ALA A CA 1
ATOM 4628 C C . ALA A 1 607 ? -60.615 9.881 -2.505 1.00 24.02 607 ALA A C 1
ATOM 4630 O O . ALA A 1 607 ? -61.137 10.678 -3.277 1.00 24.02 607 ALA A O 1
ATOM 4631 N N . SER A 1 608 ? -61.121 8.656 -2.331 1.00 23.23 608 SER A N 1
ATOM 4632 C CA . SER A 1 608 ? -62.516 8.456 -1.892 1.00 23.23 608 SER A CA 1
ATOM 4633 C C . SER A 1 608 ? -62.908 6.976 -1.731 1.00 23.23 608 SER A C 1
ATOM 4635 O O . SER A 1 608 ? -62.729 6.146 -2.609 1.00 23.23 608 SER A O 1
ATOM 4637 N N . ARG A 1 609 ? -63.422 6.707 -0.524 1.00 24.20 609 ARG A N 1
ATOM 4638 C CA . ARG A 1 609 ? -64.541 5.847 -0.086 1.00 24.20 609 ARG A CA 1
ATOM 4639 C C . ARG A 1 609 ? -64.893 4.525 -0.814 1.00 24.20 609 ARG A C 1
ATOM 4641 O O . ARG A 1 609 ? -65.144 4.450 -2.005 1.00 24.20 609 ARG A O 1
ATOM 4648 N N . SER A 1 610 ? -65.043 3.528 0.058 1.00 20.89 610 SER A N 1
ATOM 4649 C CA . SER A 1 610 ? -65.657 2.190 -0.009 1.00 20.89 610 SER A CA 1
ATOM 4650 C C . SER A 1 610 ? -67.158 2.173 -0.396 1.00 20.89 610 SER A C 1
ATOM 4652 O O . SER A 1 610 ? -67.733 3.245 -0.576 1.00 20.89 610 SER A O 1
ATOM 4654 N N . PRO A 1 611 ? -67.897 1.037 -0.288 1.00 46.88 611 PRO A N 1
ATOM 4655 C CA . PRO A 1 611 ? -67.628 -0.388 -0.597 1.00 46.88 611 PRO A CA 1
ATOM 4656 C C . PRO A 1 611 ? -68.778 -1.025 -1.437 1.00 46.88 611 PRO A C 1
ATOM 4658 O O . PRO A 1 611 ? -69.827 -0.414 -1.589 1.00 46.88 611 PRO A O 1
ATOM 4661 N N . THR A 1 612 ? -68.663 -2.285 -1.900 1.00 23.59 612 THR A N 1
ATOM 4662 C CA . THR A 1 612 ? -69.601 -3.409 -1.586 1.00 23.59 612 THR A CA 1
ATOM 4663 C C . THR A 1 612 ? -69.508 -4.636 -2.522 1.00 23.59 612 THR A C 1
ATOM 4665 O O . THR A 1 612 ? -69.543 -4.522 -3.735 1.00 23.59 612 THR A O 1
ATOM 4668 N N . LYS A 1 613 ? -69.482 -5.806 -1.855 1.00 23.95 613 LYS A N 1
ATOM 4669 C CA . LYS A 1 613 ? -70.169 -7.099 -2.097 1.00 23.95 613 LYS A CA 1
ATOM 4670 C C . LYS A 1 613 ? -69.999 -7.919 -3.396 1.00 23.95 613 LYS A C 1
ATOM 4672 O O . LYS A 1 613 ? -70.473 -7.531 -4.449 1.00 23.95 613 LYS A O 1
ATOM 4677 N N . SER A 1 614 ? -69.608 -9.184 -3.135 1.00 22.97 614 SER A N 1
ATOM 4678 C CA . SER A 1 614 ? -70.125 -10.472 -3.672 1.00 22.97 614 SER A CA 1
ATOM 4679 C C . SER A 1 614 ? -69.934 -10.754 -5.168 1.00 22.97 614 SER A C 1
ATOM 4681 O O . SER A 1 614 ? -70.119 -9.867 -5.977 1.00 22.97 614 SER A O 1
ATOM 4683 N N . ALA A 1 615 ? -69.679 -11.961 -5.663 1.00 23.80 615 ALA A N 1
ATOM 4684 C CA . ALA A 1 615 ? -69.459 -13.303 -5.133 1.00 23.80 615 ALA A CA 1
ATOM 4685 C C . ALA A 1 615 ? -68.962 -14.176 -6.315 1.00 23.80 615 ALA A C 1
ATOM 4687 O O . ALA A 1 615 ? -69.083 -13.772 -7.466 1.00 23.80 615 ALA A O 1
ATOM 4688 N N . ALA A 1 616 ? -68.516 -15.393 -5.990 1.00 25.14 616 ALA A N 1
ATOM 4689 C CA . ALA A 1 616 ? -68.495 -16.593 -6.840 1.00 25.14 616 ALA A CA 1
ATOM 4690 C C . ALA A 1 616 ? -67.439 -16.716 -7.969 1.00 25.14 616 ALA A C 1
ATOM 4692 O O . ALA A 1 616 ? -67.558 -16.189 -9.068 1.00 25.14 616 ALA A O 1
ATOM 4693 N N . THR A 1 617 ? -66.439 -17.548 -7.673 1.00 21.50 617 THR A N 1
ATOM 4694 C CA . THR A 1 617 ? -65.701 -18.484 -8.551 1.00 21.50 617 THR A CA 1
ATOM 4695 C C . THR A 1 617 ? -66.637 -19.533 -9.205 1.00 21.50 617 THR A C 1
ATOM 4697 O O . THR A 1 617 ? -67.770 -19.652 -8.734 1.00 21.50 617 THR A O 1
ATOM 4700 N N . PRO A 1 618 ? -66.188 -20.459 -10.098 1.00 34.72 618 PRO A N 1
ATOM 4701 C CA . PRO A 1 618 ? -65.015 -20.546 -11.004 1.00 34.72 618 PRO A CA 1
ATOM 4702 C C . PRO A 1 618 ? -65.454 -21.090 -12.421 1.00 34.72 618 PRO A C 1
ATOM 4704 O O . PRO A 1 618 ? -66.589 -20.838 -12.808 1.00 34.72 618 PRO A O 1
ATOM 4707 N N . PRO A 1 619 ? -64.718 -21.974 -13.141 1.00 41.88 619 PRO A N 1
ATOM 4708 C CA . PRO A 1 619 ? -63.462 -21.822 -13.905 1.00 41.88 619 PRO A CA 1
ATOM 4709 C C . PRO A 1 619 ? -63.588 -22.264 -15.396 1.00 41.88 619 PRO A C 1
ATOM 4711 O O . PRO A 1 619 ? -64.547 -22.935 -15.752 1.00 41.88 619 PRO A O 1
ATOM 4714 N N . ALA A 1 620 ? -62.583 -21.974 -16.242 1.00 23.05 620 ALA A N 1
ATOM 4715 C CA . ALA A 1 620 ? -62.120 -22.794 -17.398 1.00 23.05 620 ALA A CA 1
ATOM 4716 C C . ALA A 1 620 ? -61.126 -21.966 -18.251 1.00 23.05 620 ALA A C 1
ATOM 4718 O O . ALA A 1 620 ? -61.458 -20.858 -18.653 1.00 23.05 620 ALA A O 1
ATOM 4719 N N . THR A 1 621 ? -59.828 -22.293 -18.321 1.00 22.31 621 THR A N 1
ATOM 4720 C CA . THR A 1 621 ? -59.116 -23.173 -19.291 1.00 22.31 621 THR A CA 1
ATOM 4721 C C . THR A 1 621 ? -59.148 -22.764 -20.774 1.00 22.31 621 THR A C 1
ATOM 4723 O O . THR A 1 621 ? -60.210 -22.506 -21.323 1.00 22.31 621 THR A O 1
ATOM 4726 N N . ALA A 1 622 ? -57.956 -22.873 -21.396 1.00 23.45 622 ALA A N 1
ATOM 4727 C CA . ALA A 1 622 ? -57.558 -22.714 -22.813 1.00 23.45 622 ALA A CA 1
ATOM 4728 C C . ALA A 1 622 ? -57.283 -21.259 -23.263 1.00 23.45 622 ALA A C 1
ATOM 4730 O O . ALA A 1 622 ? -58.181 -20.433 -23.303 1.00 23.45 622 ALA A O 1
ATOM 4731 N N . TRP A 1 623 ? -56.036 -20.806 -23.476 1.00 20.62 623 TRP A N 1
ATOM 4732 C CA . TRP A 1 623 ? -55.069 -21.169 -24.538 1.00 20.62 623 TRP A CA 1
ATOM 4733 C C . TRP A 1 623 ? -55.707 -21.310 -25.924 1.00 20.62 623 TRP A C 1
ATOM 4735 O O . TRP A 1 623 ? -56.146 -22.398 -26.270 1.00 20.62 623 TRP A O 1
ATOM 4745 N N . THR A 1 624 ? -55.691 -20.254 -26.748 1.00 21.12 624 THR A N 1
ATOM 4746 C CA . THR A 1 624 ? -54.908 -20.209 -28.006 1.00 21.12 624 THR A CA 1
ATOM 4747 C C . THR A 1 624 ? -55.042 -18.873 -28.750 1.00 21.12 624 THR A C 1
ATOM 4749 O O . THR A 1 624 ? -56.046 -18.174 -28.696 1.00 21.12 624 THR A O 1
ATOM 4752 N N . SER A 1 625 ? -53.946 -18.558 -29.430 1.00 20.88 625 SER A N 1
ATOM 4753 C CA . SER A 1 625 ? -53.637 -17.493 -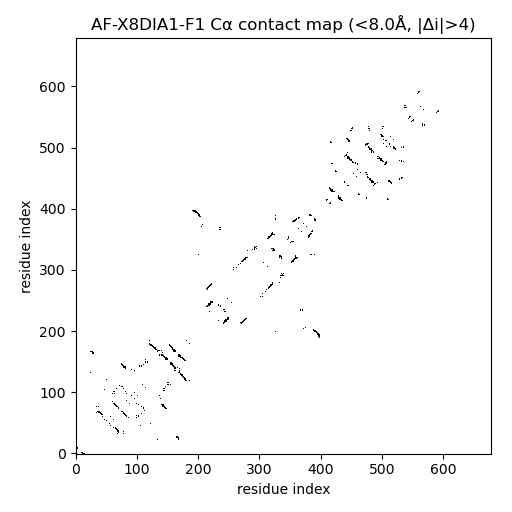30.385 1.00 20.88 625 SER A CA 1
ATOM 4754 C C . SER A 1 625 ? -54.704 -17.131 -31.431 1.00 20.88 625 SER A C 1
ATOM 4756 O O . SER A 1 625 ? -55.222 -18.026 -32.091 1.00 20.88 625 SER A O 1
ATOM 4758 N N . CYS A 1 626 ? -54.838 -15.839 -31.759 1.00 20.52 626 CYS A N 1
ATOM 4759 C CA . CYS A 1 626 ? -54.564 -15.349 -33.119 1.00 20.52 626 CYS A CA 1
ATOM 4760 C C . CYS A 1 626 ? -54.494 -13.813 -33.202 1.00 20.52 626 CYS A C 1
ATOM 4762 O O . CYS A 1 626 ? -55.100 -13.083 -32.427 1.00 20.52 626 CYS A O 1
ATOM 4764 N N . SER A 1 627 ? -53.703 -13.376 -34.172 1.00 19.81 627 SER A N 1
ATOM 4765 C CA . SER A 1 627 ? -53.229 -12.037 -34.524 1.00 19.81 627 SER A CA 1
ATOM 4766 C C . SER A 1 627 ? -54.291 -11.017 -34.958 1.00 19.81 627 SER A C 1
ATOM 4768 O O . SER A 1 627 ? -55.168 -11.394 -35.723 1.00 19.81 627 SER A O 1
ATOM 4770 N N . THR A 1 628 ? -54.059 -9.720 -34.686 1.00 23.05 628 THR A N 1
ATOM 4771 C CA . THR A 1 628 ? -54.290 -8.605 -35.645 1.00 23.05 628 THR A CA 1
ATOM 4772 C C . THR A 1 628 ? -53.562 -7.304 -35.237 1.00 23.05 628 THR A C 1
ATOM 4774 O O . THR A 1 628 ? -53.822 -6.748 -34.179 1.00 23.05 628 THR A O 1
ATOM 4777 N N . ARG A 1 629 ? -52.656 -6.856 -36.124 1.00 21.88 629 ARG A N 1
ATOM 4778 C CA . ARG A 1 629 ? -52.173 -5.494 -36.493 1.00 21.88 629 ARG A CA 1
ATOM 4779 C C . ARG A 1 629 ? -52.385 -4.257 -35.569 1.00 21.88 629 ARG A C 1
ATOM 4781 O O . ARG A 1 629 ? -53.503 -3.772 -35.487 1.00 21.88 629 ARG A O 1
ATOM 4788 N N . SER A 1 630 ? -51.240 -3.689 -35.120 1.00 20.12 630 SER A N 1
ATOM 4789 C CA . SER A 1 630 ? -50.719 -2.275 -35.132 1.00 20.12 630 SER A CA 1
ATOM 4790 C C . SER A 1 630 ? -51.546 -1.058 -34.634 1.00 20.12 630 SER A C 1
ATOM 4792 O O . SER A 1 630 ? -52.765 -1.125 -34.726 1.00 20.12 630 SER A O 1
ATOM 4794 N N . PRO A 1 631 ? -50.945 0.127 -34.280 1.00 32.78 631 PRO A N 1
ATOM 4795 C CA . PRO A 1 631 ? -49.511 0.529 -34.153 1.00 32.78 631 PRO A CA 1
ATOM 4796 C C . PRO A 1 631 ? -49.085 1.380 -32.897 1.00 32.78 631 PRO A C 1
ATOM 4798 O O . PRO A 1 631 ? -49.889 2.138 -32.376 1.00 32.78 631 PRO A O 1
ATOM 4801 N N . ALA A 1 632 ? -47.770 1.337 -32.562 1.00 21.86 632 ALA A N 1
ATOM 4802 C CA . ALA A 1 632 ? -46.842 2.376 -31.992 1.00 21.86 632 ALA A CA 1
ATOM 4803 C C . ALA A 1 632 ? -47.151 3.122 -30.650 1.00 21.86 632 ALA A C 1
ATOM 4805 O O . ALA A 1 632 ? -48.317 3.201 -30.283 1.00 21.86 632 ALA A O 1
ATOM 4806 N N . PRO A 1 633 ? -46.188 3.795 -29.942 1.00 27.95 633 PRO A N 1
ATOM 4807 C CA . PRO A 1 633 ? -44.700 3.857 -29.967 1.00 27.95 633 PRO A CA 1
ATOM 4808 C C . PRO A 1 633 ? -44.087 3.611 -28.531 1.00 27.95 633 PRO A C 1
ATOM 4810 O O . PRO A 1 633 ? -44.700 2.889 -27.754 1.00 27.95 633 PRO A O 1
ATOM 4813 N N . PRO A 1 634 ? -42.955 4.215 -28.091 1.00 27.91 634 PRO A N 1
ATOM 4814 C CA . PRO A 1 634 ? -41.555 3.860 -28.335 1.00 27.91 634 PRO A CA 1
ATOM 4815 C C . PRO A 1 634 ? -40.767 3.337 -27.097 1.00 27.91 634 PRO A C 1
ATOM 4817 O O . PRO A 1 634 ? -41.070 3.633 -25.947 1.00 27.91 634 PRO A O 1
ATOM 4820 N N . SER A 1 635 ? -39.688 2.607 -27.410 1.00 22.28 635 SER A N 1
ATOM 4821 C CA . SER A 1 635 ? -38.376 2.492 -26.734 1.00 22.28 635 SER A CA 1
ATOM 4822 C C . SER A 1 635 ? -38.280 2.409 -25.198 1.00 22.28 635 SER A C 1
ATOM 4824 O O . SER A 1 635 ? -38.172 3.422 -24.508 1.00 22.28 635 SER A O 1
ATOM 4826 N N . ALA A 1 636 ? -38.084 1.183 -24.703 1.00 23.16 636 ALA A N 1
ATOM 4827 C CA . ALA A 1 636 ? -37.344 0.895 -23.475 1.00 23.16 636 ALA A CA 1
ATOM 4828 C C . ALA A 1 636 ? -35.903 0.477 -23.835 1.00 23.16 636 ALA A C 1
ATOM 4830 O O . ALA A 1 636 ? -35.708 -0.397 -24.679 1.00 23.16 636 ALA A O 1
ATOM 4831 N N . ARG A 1 637 ? -34.895 1.094 -23.203 1.00 22.56 637 ARG A N 1
ATOM 4832 C CA . ARG A 1 637 ? -33.511 0.591 -23.188 1.00 22.56 637 ARG A CA 1
ATOM 4833 C C . ARG A 1 637 ? -33.372 -0.383 -22.017 1.00 22.56 637 ARG A C 1
ATOM 4835 O O . ARG A 1 637 ? -33.391 0.045 -20.868 1.00 22.56 637 ARG A O 1
ATOM 4842 N N . ALA A 1 638 ? -33.216 -1.665 -22.328 1.00 22.95 638 ALA A N 1
ATOM 4843 C CA . ALA A 1 638 ? -32.633 -2.664 -21.440 1.00 22.95 638 ALA A CA 1
ATOM 4844 C C . ALA A 1 638 ? -31.199 -2.948 -21.905 1.00 22.95 638 ALA A C 1
ATOM 4846 O O . ALA A 1 638 ? -30.897 -2.894 -23.097 1.00 22.95 638 ALA A O 1
ATOM 4847 N N . TRP A 1 639 ? -30.331 -3.173 -20.928 1.00 20.75 639 TRP A N 1
ATOM 4848 C CA . TRP A 1 639 ? -28.895 -3.366 -21.059 1.00 20.75 639 TRP A CA 1
ATOM 4849 C C . TRP A 1 639 ? -28.523 -4.841 -21.271 1.00 20.75 639 TRP A C 1
ATOM 4851 O O . TRP A 1 639 ? -29.248 -5.733 -20.835 1.00 20.75 639 TRP A O 1
ATOM 4861 N N . ASN A 1 640 ? -27.317 -5.009 -21.828 1.00 20.17 640 ASN A N 1
ATOM 4862 C CA . ASN A 1 640 ? -26.431 -6.182 -21.885 1.00 20.17 640 ASN A CA 1
ATOM 4863 C C . ASN A 1 640 ? -26.531 -7.093 -23.121 1.00 20.17 640 ASN A C 1
ATOM 4865 O O . ASN A 1 640 ? -27.457 -7.883 -23.257 1.00 20.17 640 ASN A O 1
ATOM 4869 N N . CYS A 1 641 ? -25.508 -7.024 -23.987 1.00 19.47 641 CYS A N 1
ATOM 4870 C CA . CYS A 1 641 ? -24.413 -8.010 -24.071 1.00 19.47 641 CYS A CA 1
ATOM 4871 C C . CYS A 1 641 ? -23.397 -7.613 -25.173 1.00 19.47 641 CYS A C 1
ATOM 4873 O O . CYS A 1 641 ? -23.780 -7.101 -26.219 1.00 19.47 641 CYS A O 1
ATOM 4875 N N . TRP A 1 642 ? -22.107 -7.830 -24.894 1.00 19.05 642 TRP A N 1
ATOM 4876 C CA . TRP A 1 642 ? -20.928 -7.726 -25.785 1.00 19.05 642 TRP A CA 1
ATOM 4877 C C . TRP A 1 642 ? -20.957 -8.798 -26.912 1.00 19.05 642 TRP A C 1
ATOM 4879 O O . TRP A 1 642 ? -21.815 -9.679 -26.812 1.00 19.05 642 TRP A O 1
ATOM 4889 N N . PRO A 1 643 ? -19.993 -8.912 -27.869 1.00 31.42 643 PRO A N 1
ATOM 4890 C CA . PRO A 1 643 ? -18.956 -8.008 -28.420 1.00 31.42 643 PRO A CA 1
ATOM 4891 C C . PRO A 1 643 ? -18.959 -7.990 -29.986 1.00 31.42 643 PRO A C 1
ATOM 4893 O O . PRO A 1 643 ? -19.855 -8.541 -30.615 1.00 31.42 643 PRO A O 1
ATOM 4896 N N . THR A 1 644 ? -17.886 -7.449 -30.583 1.00 20.48 644 THR A N 1
ATOM 4897 C CA . THR A 1 644 ? -17.303 -7.692 -31.932 1.00 20.48 644 THR A CA 1
ATOM 4898 C C . THR A 1 644 ? -17.544 -6.688 -33.072 1.00 20.48 644 THR A C 1
ATOM 4900 O O . THR A 1 644 ? -18.648 -6.503 -33.565 1.00 20.48 644 THR A O 1
ATOM 4903 N N . GLU A 1 645 ? -16.397 -6.122 -33.468 1.00 20.98 645 GLU A N 1
ATOM 4904 C CA . GLU A 1 645 ? -15.881 -5.843 -34.814 1.00 20.98 645 GLU A CA 1
ATOM 4905 C C . GLU A 1 645 ? -16.491 -4.770 -35.733 1.00 20.98 645 GLU A C 1
ATOM 4907 O O . GLU A 1 645 ? -17.652 -4.788 -36.125 1.00 20.98 645 GLU A O 1
ATOM 4912 N N . ALA A 1 646 ? -15.535 -3.950 -36.187 1.00 22.28 646 ALA A N 1
ATOM 4913 C CA . ALA A 1 646 ? -15.361 -3.396 -37.523 1.00 22.28 646 ALA A CA 1
ATOM 4914 C C . ALA A 1 646 ? -16.016 -2.049 -37.883 1.00 22.28 646 ALA A C 1
ATOM 4916 O O . ALA A 1 646 ? -17.223 -1.881 -38.019 1.00 22.28 646 ALA A O 1
ATOM 4917 N N . ASP A 1 647 ? -15.083 -1.145 -38.182 1.00 21.67 647 ASP A N 1
ATOM 4918 C CA . ASP A 1 647 ? -15.029 -0.306 -39.372 1.00 21.67 647 ASP A CA 1
ATOM 4919 C C . ASP A 1 647 ? -15.737 1.055 -39.416 1.00 21.67 647 ASP A C 1
ATOM 4921 O O . ASP A 1 647 ? -16.882 1.230 -39.822 1.00 21.67 647 ASP A O 1
ATOM 4925 N N . SER A 1 648 ? -14.857 2.049 -39.280 1.00 22.94 648 SER A N 1
ATOM 4926 C CA . SER A 1 648 ? -14.492 2.961 -40.370 1.00 22.94 648 SER A CA 1
ATOM 4927 C C . SER A 1 648 ? -15.135 4.349 -40.394 1.00 22.94 648 SER A C 1
ATOM 4929 O O . SER A 1 648 ? -16.321 4.560 -40.626 1.00 22.94 648 SER A O 1
ATOM 4931 N N . SER A 1 649 ? -14.217 5.315 -40.356 1.00 21.58 649 SER A N 1
ATOM 4932 C CA . SER A 1 649 ? -14.235 6.566 -41.111 1.00 21.58 649 SER A CA 1
ATOM 4933 C C . SER A 1 649 ? -15.273 7.631 -40.725 1.00 21.58 649 SER A C 1
ATOM 4935 O O . SER A 1 649 ? -16.442 7.599 -41.096 1.00 21.58 649 SER A O 1
ATOM 4937 N N . LYS A 1 650 ? -14.780 8.715 -40.120 1.00 24.56 650 LYS A N 1
ATOM 4938 C CA . LYS A 1 650 ? -14.537 9.963 -40.864 1.00 24.56 650 LYS A CA 1
ATOM 4939 C C . LYS A 1 650 ? -13.870 11.002 -39.971 1.00 24.56 650 LYS A C 1
ATOM 4941 O O . LYS A 1 650 ? -14.437 11.484 -38.997 1.00 24.56 650 LYS A O 1
ATOM 4946 N N . SER A 1 651 ? -12.657 11.344 -40.376 1.00 21.77 651 SER A N 1
ATOM 4947 C CA . SER A 1 651 ? -11.929 12.542 -40.003 1.00 21.77 651 SER A CA 1
ATOM 4948 C C . SER A 1 651 ? -12.645 13.799 -40.509 1.00 21.77 651 SER A C 1
ATOM 4950 O O . SER A 1 651 ? -13.206 13.820 -41.606 1.00 21.77 651 SER A O 1
ATOM 4952 N N . ALA A 1 652 ? -12.569 14.872 -39.724 1.00 25.66 652 ALA A N 1
ATOM 4953 C CA . ALA A 1 652 ? -12.597 16.237 -40.233 1.00 25.66 652 ALA A CA 1
ATOM 4954 C C . ALA A 1 652 ? -11.785 17.140 -39.295 1.00 25.66 652 ALA A C 1
ATOM 4956 O O . ALA A 1 652 ? -12.157 17.388 -38.151 1.00 25.66 652 ALA A O 1
ATOM 4957 N N . ASN A 1 653 ? -10.651 17.585 -39.832 1.00 22.03 653 ASN A N 1
ATOM 4958 C CA . ASN A 1 653 ? -9.726 18.582 -39.310 1.00 22.03 653 ASN A CA 1
ATOM 4959 C C . ASN A 1 653 ? -10.405 19.915 -38.963 1.00 22.03 653 ASN A C 1
ATOM 4961 O O . ASN A 1 653 ? -11.243 20.382 -39.731 1.00 22.03 653 ASN A O 1
ATOM 4965 N N . ALA A 1 654 ? -9.900 20.595 -37.927 1.00 24.88 654 ALA A N 1
ATOM 4966 C CA . ALA A 1 654 ? -9.565 22.021 -38.008 1.00 24.88 654 ALA A CA 1
ATOM 4967 C C . ALA A 1 654 ? -8.645 22.461 -36.849 1.00 24.88 654 ALA A C 1
ATOM 4969 O O . ALA A 1 654 ? -9.044 22.580 -35.694 1.00 24.88 654 ALA A O 1
ATOM 4970 N N . THR A 1 655 ? -7.400 22.722 -37.227 1.00 21.95 655 THR A N 1
ATOM 4971 C CA . THR A 1 655 ? -6.369 23.571 -36.612 1.00 21.95 655 THR A CA 1
ATOM 4972 C C . THR A 1 655 ? -6.862 24.947 -36.138 1.00 21.95 655 THR A C 1
ATOM 4974 O O . THR A 1 655 ? -7.572 25.609 -36.886 1.00 21.95 655 THR A O 1
ATOM 4977 N N . SER A 1 656 ? -6.373 25.437 -34.986 1.00 22.53 656 SER A N 1
ATOM 4978 C CA . SER A 1 656 ? -5.386 26.545 -34.891 1.00 22.53 656 SER A CA 1
ATOM 4979 C C . SER A 1 656 ? -5.419 27.280 -33.532 1.00 22.53 656 SER A C 1
ATOM 4981 O O . SER A 1 656 ? -6.413 27.903 -33.176 1.00 22.53 656 SER A O 1
ATOM 4983 N N . THR A 1 657 ? -4.292 27.205 -32.817 1.00 22.45 657 THR A N 1
ATOM 4984 C CA . THR A 1 657 ? -3.526 28.281 -32.142 1.00 22.45 657 THR A CA 1
ATOM 4985 C C . THR A 1 657 ? -4.178 29.598 -31.670 1.00 22.45 657 THR A C 1
ATOM 4987 O O . THR A 1 657 ? -4.806 30.305 -32.449 1.00 22.45 657 THR A O 1
ATOM 4990 N N . ALA A 1 658 ? -3.731 30.000 -30.464 1.00 23.06 658 ALA A N 1
ATOM 4991 C CA . ALA A 1 658 ? -3.413 31.360 -29.974 1.00 23.06 658 ALA A CA 1
ATOM 4992 C C . ALA A 1 658 ? -4.323 31.984 -28.881 1.00 23.06 658 ALA A C 1
ATOM 4994 O O . ALA A 1 658 ? -5.451 32.406 -29.109 1.00 23.06 658 ALA A O 1
ATOM 4995 N N . THR A 1 659 ? -3.743 32.097 -27.681 1.00 23.33 659 THR A N 1
ATOM 4996 C CA . THR A 1 659 ? -3.986 33.078 -26.594 1.00 23.33 659 THR A CA 1
ATOM 4997 C C . THR A 1 659 ? -3.605 34.518 -27.032 1.00 23.33 659 THR A C 1
ATOM 4999 O O . THR A 1 659 ? -2.984 34.628 -28.090 1.00 23.33 659 THR A O 1
ATOM 5002 N N . PRO A 1 660 ? -3.830 35.632 -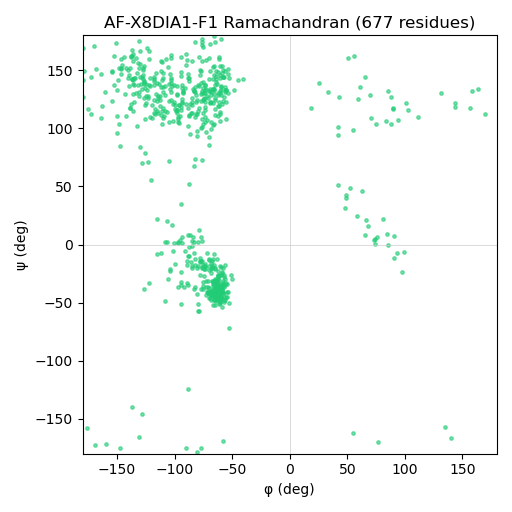26.270 1.00 34.47 660 PRO A N 1
ATOM 5003 C CA . PRO A 1 660 ? -4.443 35.823 -24.936 1.00 34.47 660 PRO A CA 1
ATOM 5004 C C . PRO A 1 660 ? -5.434 37.026 -24.793 1.00 34.47 660 PRO A C 1
ATOM 5006 O O . PRO A 1 660 ? -5.404 37.985 -25.553 1.00 34.47 660 PRO A O 1
ATOM 5009 N N . GLY A 1 661 ? -6.191 37.044 -23.684 1.00 20.75 661 GLY A N 1
ATOM 5010 C CA . GLY A 1 661 ? -6.512 38.261 -22.912 1.00 20.75 661 GLY A CA 1
ATOM 5011 C C . GLY A 1 661 ? -7.705 39.144 -23.328 1.00 20.75 661 GLY A C 1
ATOM 5012 O O . GLY A 1 661 ? -7.815 39.564 -24.470 1.00 20.75 661 GLY A O 1
ATOM 5013 N N . TRP A 1 662 ? -8.520 39.491 -22.320 1.00 22.00 662 TRP A N 1
ATOM 5014 C CA . TRP A 1 662 ? -9.206 40.770 -22.017 1.00 22.00 662 TRP A CA 1
ATOM 5015 C C . TRP A 1 662 ? -10.602 40.520 -21.428 1.00 22.00 662 TRP A C 1
ATOM 5017 O O . TRP A 1 662 ? -11.448 39.848 -22.011 1.00 22.00 662 TRP A O 1
ATOM 5027 N N . GLY A 1 663 ? -10.823 41.049 -20.222 1.00 20.16 663 GLY A N 1
ATOM 5028 C CA . GLY A 1 663 ? -12.078 40.923 -19.491 1.00 20.16 663 GLY A CA 1
ATOM 5029 C C . GLY A 1 663 ? -13.116 41.975 -19.874 1.00 20.16 663 GLY A C 1
ATOM 5030 O O . GLY A 1 663 ? -12.776 43.075 -20.296 1.00 20.16 663 GLY A O 1
ATOM 5031 N N . CYS A 1 664 ? -14.388 41.668 -19.616 1.00 20.78 664 CYS A N 1
ATOM 5032 C CA . CYS A 1 664 ? -15.326 42.636 -19.055 1.00 20.78 664 CYS A CA 1
ATOM 5033 C C . CYS A 1 664 ? -16.582 41.966 -18.480 1.00 20.78 664 CYS A C 1
ATOM 5035 O O . CYS A 1 664 ? -17.077 40.953 -18.960 1.00 20.78 664 CYS A O 1
ATOM 5037 N N . SER A 1 665 ? -17.066 42.606 -17.425 1.00 21.53 665 SER A N 1
ATOM 5038 C CA . SER A 1 665 ? -18.212 42.353 -16.555 1.00 21.53 665 SER A CA 1
ATOM 5039 C C . SER A 1 665 ? -19.599 42.291 -17.212 1.00 21.53 665 SER A C 1
ATOM 5041 O O . SER A 1 665 ? -19.863 43.053 -18.139 1.00 21.53 665 SER A O 1
ATOM 5043 N N . ARG A 1 666 ? -20.522 41.544 -16.578 1.00 21.81 666 ARG A N 1
ATOM 5044 C CA . ARG A 1 666 ? -21.916 41.918 -16.202 1.00 21.81 666 ARG A CA 1
ATOM 5045 C C . ARG A 1 666 ? -22.500 40.786 -15.328 1.00 21.81 666 ARG A C 1
ATOM 5047 O O . ARG A 1 666 ? -22.490 39.638 -15.744 1.00 21.81 666 ARG A O 1
ATOM 5054 N N . SER A 1 667 ? -22.754 41.010 -14.030 1.00 22.70 667 SER A N 1
ATOM 5055 C CA . SER A 1 667 ? -24.088 41.258 -13.421 1.00 22.70 667 SER A CA 1
ATOM 5056 C C . SER A 1 667 ? -25.190 40.331 -13.958 1.00 22.70 667 SER A C 1
ATOM 5058 O O . SER A 1 667 ? -25.428 40.328 -15.156 1.00 22.70 667 SER A O 1
ATOM 5060 N N . GLY A 1 668 ? -25.990 39.596 -13.197 1.00 22.25 668 GLY A N 1
ATOM 5061 C CA . GLY A 1 668 ? -26.288 39.548 -11.773 1.00 22.25 668 GLY A CA 1
ATOM 5062 C C . GLY A 1 668 ? -27.663 38.875 -11.667 1.00 22.25 668 GLY A C 1
ATOM 5063 O O . GLY A 1 668 ? -28.571 39.237 -12.409 1.00 22.25 668 GLY A O 1
ATOM 5064 N N . ALA A 1 669 ? -27.821 37.885 -10.792 1.00 22.83 669 ALA A N 1
ATOM 5065 C CA . ALA A 1 669 ? -29.128 37.340 -10.436 1.00 22.83 669 ALA A CA 1
ATOM 5066 C C . ALA A 1 669 ? -29.074 36.836 -8.992 1.00 22.83 669 ALA A C 1
ATOM 5068 O O . ALA A 1 669 ? -28.605 35.745 -8.684 1.00 22.83 669 ALA A O 1
ATOM 5069 N N . THR A 1 670 ? -29.519 37.707 -8.097 1.00 22.41 670 THR A N 1
ATOM 5070 C CA . THR A 1 670 ? -29.883 37.428 -6.711 1.00 22.41 670 THR A CA 1
ATOM 5071 C C . THR A 1 670 ? -31.011 36.407 -6.632 1.00 22.41 670 THR A C 1
ATOM 5073 O O . THR A 1 670 ? -32.063 36.627 -7.228 1.00 22.41 670 THR A O 1
ATOM 5076 N N . CYS A 1 671 ? -30.860 35.397 -5.776 1.00 20.86 671 CYS A N 1
ATOM 5077 C CA . CYS A 1 671 ? -31.993 34.706 -5.169 1.00 20.86 671 CYS A CA 1
ATOM 5078 C C . CYS A 1 671 ? -31.814 34.733 -3.645 1.00 20.86 671 CYS A C 1
ATOM 5080 O O . CYS A 1 671 ? -30.910 34.113 -3.092 1.00 20.86 671 CYS A O 1
ATOM 5082 N N . ARG A 1 672 ? -32.644 35.548 -2.984 1.00 20.97 672 ARG A N 1
ATOM 5083 C CA . ARG A 1 672 ? -32.801 35.611 -1.527 1.00 20.97 672 ARG A CA 1
ATOM 5084 C C . ARG A 1 672 ? -33.637 34.414 -1.075 1.00 20.97 672 ARG A C 1
ATOM 5086 O O . ARG A 1 672 ? -34.688 34.183 -1.662 1.00 20.97 672 ARG A O 1
ATOM 5093 N N . SER A 1 673 ? -33.281 33.782 0.040 1.00 22.38 673 SER A N 1
ATOM 5094 C CA . SER A 1 673 ? -34.273 33.136 0.907 1.00 22.38 673 SER A CA 1
ATOM 5095 C C . SER A 1 673 ? -33.847 33.187 2.379 1.00 22.38 673 SER A C 1
ATOM 5097 O O . SER A 1 673 ? -32.978 32.446 2.822 1.00 22.38 673 SER A O 1
ATOM 5099 N N . THR A 1 674 ? -34.505 34.109 3.090 1.00 23.81 674 THR A N 1
ATOM 5100 C CA . THR A 1 674 ? -35.053 33.984 4.456 1.00 23.81 674 THR A CA 1
ATOM 5101 C C . THR A 1 674 ? -34.146 33.555 5.613 1.00 23.81 674 THR A C 1
ATOM 5103 O O . THR A 1 674 ? -33.998 32.378 5.923 1.00 23.81 674 THR A O 1
ATOM 5106 N N . ALA A 1 675 ? -33.704 34.576 6.353 1.00 20.62 675 ALA A N 1
ATOM 5107 C CA . ALA A 1 675 ? -33.468 34.536 7.791 1.00 20.62 675 ALA A CA 1
ATOM 5108 C C . ALA A 1 675 ? -34.753 34.911 8.563 1.00 20.62 675 ALA A C 1
ATOM 5110 O O . ALA A 1 675 ? -35.499 35.791 8.128 1.00 20.62 675 ALA A O 1
ATOM 5111 N N . SER A 1 676 ? -34.965 34.238 9.697 1.00 21.38 676 SER A N 1
ATOM 5112 C CA . SER A 1 676 ? -35.848 34.477 10.868 1.00 21.38 676 SER A CA 1
ATOM 5113 C C . SER A 1 676 ? -36.334 33.089 11.300 1.00 21.38 676 SER A C 1
ATOM 5115 O O . SER A 1 676 ? -36.847 32.339 10.482 1.00 21.38 676 SER A O 1
ATOM 5117 N N . ILE A 1 677 ? -36.057 32.581 12.499 1.00 21.75 677 ILE A N 1
ATOM 5118 C CA . ILE A 1 677 ? -36.538 32.948 13.844 1.00 21.75 677 ILE A CA 1
ATOM 5119 C C . ILE A 1 677 ? -35.471 32.340 14.805 1.00 21.75 677 ILE A C 1
ATOM 5121 O O . ILE A 1 677 ? -34.993 31.243 14.530 1.00 21.75 677 ILE A O 1
ATOM 5125 N N . TRP A 1 678 ? -34.901 33.026 15.800 1.00 23.62 678 TRP A N 1
ATOM 5126 C CA . TRP A 1 678 ? -35.398 33.168 17.178 1.00 23.62 678 TRP A CA 1
ATOM 5127 C C . TRP A 1 678 ? -34.536 34.194 17.937 1.00 23.62 678 TRP A C 1
ATOM 5129 O O . TRP A 1 678 ? -33.332 34.292 17.700 1.00 23.62 678 TRP A O 1
ATOM 5139 N N . ARG A 1 679 ? -35.203 34.961 18.808 1.00 24.84 679 ARG A N 1
ATOM 5140 C CA . ARG A 1 679 ? -34.619 35.767 19.890 1.00 24.84 679 ARG A CA 1
ATOM 5141 C C . ARG A 1 679 ? -34.188 34.884 21.050 1.00 24.84 679 ARG A C 1
ATOM 5143 O O . ARG A 1 679 ? -34.825 33.817 21.207 1.00 24.84 679 ARG A O 1
#

Nearest PDB structures (foldseek):
  5bp4-assembly4_G  TM=8.347E-01  e=7.191E-66  Mycolicibacterium smegmatis MC2 155
  5bp4-assembly7_M  TM=8.107E-01  e=2.295E-66  Mycolicibacterium smegmatis MC2 155
  5bp4-assembly3_F  TM=8.027E-01  e=1.273E-65  Mycolicibacterium smegmatis MC2 155
  5bp4-assembly4_H  TM=8.007E-01  e=1.570E-64  Mycolicibacterium smegmatis MC2 155
  5bp4-assembly8_O  TM=9.143E-01  e=1.047E-36  Mycolicibacterium smegmatis MC2 155

Solvent-accessible surface area (backbone atoms only — not comparable to full-atom values): 41029 Å² total; per-residue (Å²): 85,70,46,74,61,97,86,44,80,45,77,79,49,85,84,86,89,77,94,76,94,72,82,76,66,80,60,44,62,56,69,61,52,52,66,58,20,73,46,77,44,54,32,68,56,54,46,51,55,38,36,79,65,73,47,79,73,56,83,74,51,62,14,42,39,49,34,23,21,39,60,94,91,52,54,42,28,40,26,34,37,47,72,39,78,92,54,48,84,55,39,85,82,39,84,66,44,65,44,57,56,49,29,54,62,57,48,53,67,56,30,66,66,51,54,68,59,47,85,68,51,59,45,51,84,75,48,62,75,42,80,47,77,73,50,77,52,83,59,42,34,30,36,42,35,36,56,78,43,67,55,89,79,27,38,31,33,32,39,34,33,15,30,89,76,20,42,53,21,30,43,36,39,54,31,34,22,37,42,73,48,59,75,64,60,52,51,53,51,54,51,35,72,67,31,70,43,78,48,66,43,79,51,79,79,77,85,68,95,74,54,84,42,52,29,34,39,40,38,32,34,35,89,60,94,51,70,66,63,53,43,30,52,53,32,33,43,75,62,62,21,47,74,46,78,48,77,58,28,83,86,55,67,69,63,65,52,46,57,52,50,52,50,48,56,74,75,44,84,38,57,31,38,36,41,37,57,47,77,84,87,82,69,64,78,87,50,25,69,61,48,19,50,46,49,44,55,40,50,53,62,60,58,64,60,57,81,75,48,91,72,82,60,37,33,33,35,40,37,39,63,30,26,60,75,74,53,98,84,55,76,59,32,60,39,48,37,61,44,60,62,52,41,55,49,46,27,68,78,41,55,74,27,57,34,22,41,39,30,28,46,94,73,61,52,35,57,61,52,30,52,55,68,60,32,91,67,92,66,46,43,37,33,40,52,91,81,41,41,29,38,65,40,81,43,78,44,47,89,49,84,86,74,53,91,80,81,91,75,52,72,91,81,40,30,34,30,59,47,65,78,40,66,57,41,75,86,40,53,43,80,43,80,41,88,78,74,84,42,50,74,45,18,25,24,28,42,42,76,27,53,40,87,52,74,65,43,54,28,42,48,51,63,66,47,84,47,66,93,76,49,73,75,47,50,22,54,23,27,6,29,31,28,70,41,70,12,53,91,52,80,92,66,56,69,69,40,47,32,31,33,46,35,76,81,27,30,47,30,31,54,40,69,30,52,48,89,43,46,42,76,55,58,93,89,56,52,48,62,57,41,14,64,43,48,62,35,46,52,52,48,45,44,52,41,51,70,72,62,55,65,56,92,91,67,88,80,89,58,71,60,45,87,41,76,56,32,45,60,63,81,73,65,78,76,86,86,71,98,67,96,74,86,80,85,79,85,77,79,80,62,86,71,79,82,73,76,84,75,89,75,92,74,92,76,85,88,82,85,87,88,86,82,86,80,84,87,88,91,83,86,81,92,82,90,85,88,84,84,88,82,88,88,85,88,83,92,80,85,90,82,88,86,86,88,85,85,82,89,82,89,80,90,81,90,80,90,83,86,82,91,84,89,85,90,80,88,86,83,88,81,86,82,83,92,87,87,84,134

Radius of gyration: 40.01 Å; Cα contacts (8 Å, |Δi|>4): 1064; chains: 1; bounding box: 113×82×85 Å

Organism: NCBI:txid1299334